Protein AF-0000000076350100 (afdb_homodimer)

InterPro domains:
  IPR010852 Putative stress-induced transcription regulator [PF07336] (22-147)
  IPR010852 Putative stress-induced transcription regulator [PTHR35525] (15-197)
  IPR021005 Zinc finger, CGNR [PF11706] (151-194)
  IPR023286 ABATE domain superfamily [G3DSA:1.10.3300.10] (14-195)
  IPR023286 ABATE domain superfamily [SSF160904] (16-193)

Foldseek 3Di:
DPPPAFAWDADPVGDIDTFHQPFQLLLLQQCFEPDPRNVNHQLQAPVSVLVSQVRHPDPPRDDEDEHRVLSVLSHLLNHLLLQQLLCLQVVHDRDVVSVVSLVVLLPDAAFAWDQDPVRDIDTDDHHYSSNPSNVSSVRSVCCCVHPQVNLWHAAQQPPGGRIHTQPDPVSPDRHSGCVPSVVVVVVVVVVVVVVVVD/DPPPAFAWDADPVGDIDTFHQPFQLLLLQQCFEPDPRNVNHQLQAPVSVLVSQVRHPDPPRDDEDEHRVLSVLSHLLNHLLLQQLLCLQVVHDRDVVSVVSLVVLLPDAAFAWDQDPVRDIDTDDHHYSSNPSNVSSVRSVCCCVHPQVNLWHAAQQPPGGRIHTQPDPVSPDRHSDCVPSVVVVVVVVVVVVVVVVD

Secondary structure (DSSP, 8-state):
--PPSSEEEE-TTS-EEEE--SSHHHHTGGG--SGGGGGG----SHHHHHHHHHHSS-SSPP-EE--HHHHHHHHHHHHHHHHHHHHHHTT-PPPHHHHHHHHHHHTS---EEEE-TTSSEEEES-EEHHHHHHHHHHHHHHHHHSTTGGGEEE-SSTT---EEE--SSS-----S-IIIIIHHHHHHHHHHHHHHH-/--PPSSEEEE-TTS-EEEE--SSHHHHTGGG--SGGGGGG----SHHHHHHHHHHSS-SSPP-EE--HHHHHHHHHHHHHHHHHHHHHHTT-PPPHHHHHHHHHHHTS---EEEE-TTSSEEEES-EEHHHHHHHHHHHHHHHHHSTTGGGEEE-SSTT---EEE--SSS-----S-IIIIIHHHHHHHHHHHHHHH-

Nearest PDB structures (foldseek):
  3h0n-assembly1_A-2  TM=6.965E-01  e=5.425E-07  Jannaschia sp. CCS1
  6roj-assembly1_A  TM=3.883E-01  e=1.074E+00  Saccharomyces cerevisiae S288C
  6psy-assembly1_A  TM=3.604E-01  e=2.667E+00  Saccharomyces cerevisiae W303
  6roh-assembly1_A  TM=3.359E-01  e=2.510E+00  Saccharomyces cerevisiae S288C
  3h0n-assembly1_A-2  TM=6.965E-01  e=6.345E-07  Jannaschia sp. CCS1

Solvent-accessible surface area (backbone atoms only — not comparable to full-atom values): 21547 Å² total; per-residue (Å²): 127,85,73,74,80,43,38,81,44,68,45,95,89,62,52,71,45,65,36,52,26,73,45,67,40,43,61,50,37,79,42,30,43,60,78,83,35,43,82,52,55,57,64,84,42,34,67,39,52,53,52,48,46,61,51,43,81,55,74,62,62,77,74,68,61,49,46,66,68,39,35,53,51,48,50,54,47,34,32,27,50,47,52,42,49,50,21,53,36,66,74,43,83,62,59,66,67,34,52,49,48,40,35,57,38,16,64,43,62,47,67,27,57,25,65,35,97,88,47,42,56,37,73,49,77,87,42,32,39,63,20,51,45,6,42,32,27,40,46,39,37,49,43,61,46,37,95,53,40,88,34,33,36,54,25,68,47,90,90,42,83,52,52,32,41,49,82,54,88,86,58,71,76,50,50,59,21,58,86,47,55,37,40,52,50,52,52,53,52,52,52,51,54,49,62,69,73,104,128,86,72,72,79,44,38,81,45,70,45,96,90,61,52,70,46,65,35,52,26,75,44,67,41,44,61,50,35,79,42,28,42,60,80,83,35,41,82,52,55,56,64,82,42,34,68,40,52,51,50,48,45,62,52,42,79,55,73,62,62,78,73,66,61,51,47,65,67,40,36,54,49,48,51,53,46,33,32,27,49,47,52,41,50,49,22,53,35,67,74,43,82,62,60,67,67,34,52,49,51,39,35,56,39,16,65,41,62,47,67,26,58,24,66,36,98,87,49,41,55,36,72,50,77,89,43,32,40,61,19,50,46,7,42,33,27,41,45,38,38,49,44,61,45,36,96,54,40,87,34,34,36,54,26,67,46,90,89,44,84,53,52,32,40,48,83,53,89,84,57,71,77,50,49,59,20,59,86,47,55,39,41,52,50,52,50,52,51,52,51,53,53,48,61,68,74,101

Structure (mmCIF, N/CA/C/O backbone):
data_AF-0000000076350100-model_v1
#
loop_
_entity.id
_entity.type
_entity.pdbx_description
1 polymer 'Zf-CGNR multi-domain protein'
#
loop_
_atom_site.group_PDB
_atom_site.id
_atom_site.type_symbol
_atom_site.label_atom_id
_atom_site.label_alt_id
_atom_site.label_comp_id
_atom_site.label_asym_id
_atom_site.label_entity_id
_atom_site.label_seq_id
_atom_site.pdbx_PDB_ins_code
_atom_site.Cartn_x
_atom_site.Cartn_y
_atom_site.Cartn_z
_atom_site.occupancy
_atom_site.B_iso_or_equiv
_atom_site.auth_seq_id
_atom_site.auth_comp_id
_atom_site.auth_asym_id
_atom_site.auth_atom_id
_atom_site.pdbx_PDB_model_num
ATOM 1 N N . MET A 1 1 ? 4.77 14.562 -17.719 1 40.03 1 MET A N 1
ATOM 2 C CA . MET A 1 1 ? 5.848 14.461 -16.734 1 40.03 1 MET A CA 1
ATOM 3 C C . MET A 1 1 ? 5.293 14.242 -15.336 1 40.03 1 MET A C 1
ATOM 5 O O . MET A 1 1 ? 4.465 15.023 -14.859 1 40.03 1 MET A O 1
ATOM 9 N N . GLU A 1 2 ? 5.406 13.086 -14.766 1 53.22 2 GLU A N 1
ATOM 10 C CA . GLU A 1 2 ? 4.844 12.812 -13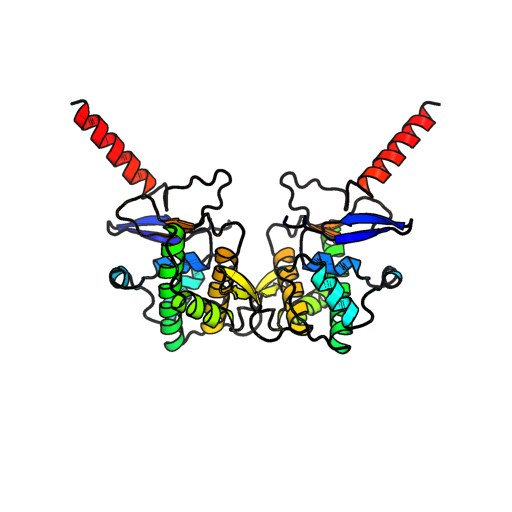.445 1 53.22 2 GLU A CA 1
ATOM 11 C C . GLU A 1 2 ? 5.332 13.836 -12.422 1 53.22 2 GLU A C 1
ATOM 13 O O . GLU A 1 2 ? 6.527 14.117 -12.344 1 53.22 2 GLU A O 1
ATOM 18 N N . GLN A 1 3 ? 4.477 14.75 -11.961 1 61.94 3 GLN A N 1
ATOM 19 C CA . GLN A 1 3 ? 4.828 15.742 -10.945 1 61.94 3 GLN A CA 1
ATOM 20 C C . GLN A 1 3 ? 5.531 15.094 -9.758 1 61.94 3 GLN A C 1
ATOM 22 O O . GLN A 1 3 ? 5.145 14.008 -9.32 1 61.94 3 GLN A O 1
ATOM 27 N N . PRO A 1 4 ? 6.695 15.664 -9.43 1 72.94 4 PRO A N 1
ATOM 28 C CA . PRO A 1 4 ? 7.363 15.156 -8.234 1 72.94 4 PRO A CA 1
ATOM 29 C C . PRO A 1 4 ? 6.426 15.062 -7.031 1 72.94 4 PRO A C 1
ATOM 31 O O . PRO A 1 4 ? 5.492 15.859 -6.906 1 72.94 4 PRO A O 1
ATOM 34 N N . PRO A 1 5 ? 6.602 14.062 -6.344 1 84.12 5 PRO A N 1
ATOM 35 C CA . PRO A 1 5 ? 5.727 13.914 -5.176 1 84.12 5 PRO A CA 1
ATOM 36 C C . PRO A 1 5 ? 5.867 15.062 -4.18 1 84.12 5 PRO A C 1
ATOM 38 O O . PRO A 1 5 ? 6.891 15.75 -4.172 1 84.12 5 PRO A O 1
ATOM 41 N N . GLY A 1 6 ? 4.742 15.289 -3.498 1 91.69 6 GLY A N 1
ATOM 42 C CA . GLY A 1 6 ? 4.727 16.297 -2.453 1 91.69 6 GLY A CA 1
ATOM 43 C C . GLY A 1 6 ? 3.699 17.391 -2.689 1 91.69 6 GLY A C 1
ATOM 44 O O . GLY A 1 6 ? 2.955 17.344 -3.672 1 91.69 6 GLY A O 1
ATOM 45 N N . LEU A 1 7 ? 3.664 18.344 -1.724 1 95.31 7 LEU A N 1
ATOM 46 C CA . LEU A 1 7 ? 2.732 19.469 -1.73 1 95.31 7 LEU A CA 1
ATOM 47 C C . LEU A 1 7 ? 3.479 20.797 -1.844 1 95.31 7 LEU A C 1
ATOM 49 O O . LEU A 1 7 ? 4.594 20.922 -1.339 1 95.31 7 LEU A O 1
ATOM 53 N N . VAL A 1 8 ? 2.865 21.703 -2.516 1 94.62 8 VAL A N 1
ATOM 54 C CA . VAL A 1 8 ? 3.379 23.062 -2.482 1 94.62 8 VAL A CA 1
ATOM 55 C C . VAL A 1 8 ? 2.764 23.828 -1.309 1 94.62 8 VAL A C 1
ATOM 57 O O . VAL A 1 8 ? 1.539 23.938 -1.207 1 94.62 8 VAL A O 1
ATOM 60 N N . LEU A 1 9 ? 3.588 24.312 -0.453 1 94.94 9 LEU A N 1
ATOM 61 C CA . LEU A 1 9 ? 3.135 25.047 0.719 1 94.94 9 LEU A CA 1
ATOM 62 C C . LEU A 1 9 ? 3.6 26.5 0.656 1 94.94 9 LEU A C 1
ATOM 64 O O . LEU A 1 9 ? 4.551 26.828 -0.059 1 94.94 9 LEU A O 1
ATOM 68 N N . ARG A 1 10 ? 2.938 27.312 1.379 1 91.38 10 ARG A N 1
ATOM 69 C CA . ARG A 1 10 ? 3.301 28.719 1.526 1 91.38 10 ARG A CA 1
ATOM 70 C C . ARG A 1 10 ? 3.668 29.047 2.971 1 91.38 10 ARG A C 1
ATOM 72 O O . ARG A 1 10 ? 2.889 28.781 3.889 1 91.38 10 ARG A O 1
ATOM 79 N N . SER A 1 11 ? 4.84 29.656 3.098 1 85.88 11 SER A N 1
ATOM 80 C CA . SER A 1 11 ? 5.293 30.016 4.438 1 85.88 11 SER A CA 1
ATOM 81 C C . SER A 1 11 ? 4.609 31.281 4.93 1 85.88 11 SER A C 1
ATOM 83 O O . SER A 1 11 ? 3.877 31.938 4.176 1 85.88 11 SER A O 1
ATOM 85 N N . PHE A 1 12 ? 4.848 31.547 6.238 1 80.06 12 PHE A N 1
ATOM 86 C CA . PHE A 1 12 ? 4.293 32.75 6.824 1 80.06 12 PHE A CA 1
ATOM 87 C C . PHE A 1 12 ? 4.836 34 6.117 1 80.06 12 PHE A C 1
ATOM 89 O O . PHE A 1 12 ? 4.129 35 5.973 1 80.06 12 PHE A O 1
ATOM 96 N N . SER A 1 13 ? 6.109 33.875 5.656 1 80.25 13 SER A N 1
ATOM 97 C CA . SER A 1 13 ? 6.738 35 4.961 1 80.25 13 SER A CA 1
ATOM 98 C C . SER A 1 13 ? 6.25 35.094 3.518 1 80.25 13 SER A C 1
ATOM 100 O O . SER A 1 13 ? 6.598 36.031 2.803 1 80.25 13 SER A O 1
ATOM 102 N N . GLY A 1 14 ? 5.477 34.094 3.117 1 85.5 14 GLY A N 1
ATOM 103 C CA . GLY A 1 14 ? 4.879 34.156 1.791 1 85.5 14 GLY A CA 1
ATOM 104 C C . GLY A 1 14 ? 5.633 33.344 0.759 1 85.5 14 GLY A C 1
ATOM 105 O O . GLY A 1 14 ? 5.191 33.219 -0.385 1 85.5 14 GLY A O 1
ATOM 106 N N . SER A 1 15 ? 6.723 32.812 1.149 1 89.19 15 SER A N 1
ATOM 107 C CA . SER A 1 15 ? 7.516 32 0.223 1 89.19 15 SER A CA 1
ATOM 108 C C . SER A 1 15 ? 6.879 30.641 -0.012 1 89.19 15 SER A C 1
ATOM 110 O O . SER A 1 15 ? 6.371 30.016 0.923 1 89.19 15 SER A O 1
ATOM 112 N N . THR A 1 16 ? 6.906 30.281 -1.297 1 94.12 16 THR A N 1
ATOM 113 C CA . THR A 1 16 ? 6.371 28.969 -1.646 1 94.12 16 THR A CA 1
ATOM 114 C C . THR A 1 16 ? 7.492 27.922 -1.74 1 94.12 16 THR A C 1
ATOM 116 O O . THR A 1 16 ? 8.586 28.234 -2.227 1 94.12 16 THR A O 1
ATOM 119 N N . PHE A 1 17 ? 7.199 26.766 -1.249 1 94.31 17 PHE A N 1
ATOM 120 C CA . PHE A 1 17 ? 8.18 25.688 -1.32 1 94.31 17 PHE A CA 1
ATOM 121 C C . PHE A 1 17 ? 7.492 24.328 -1.43 1 94.31 17 PHE A C 1
ATOM 123 O O . PHE A 1 17 ? 6.312 24.203 -1.102 1 94.31 17 PHE A O 1
ATOM 130 N N . ARG A 1 18 ? 8.258 23.375 -1.871 1 95.62 18 ARG A N 1
ATOM 131 C CA . ARG A 1 18 ? 7.738 22.016 -1.998 1 95.62 18 ARG A CA 1
ATOM 132 C C . ARG A 1 18 ? 8.055 21.188 -0.757 1 95.62 18 ARG A C 1
ATOM 134 O O . ARG A 1 18 ? 9.18 21.234 -0.247 1 95.62 18 ARG A O 1
ATOM 141 N N . PHE A 1 19 ? 7.109 20.562 -0.321 1 96.56 19 PHE A N 1
ATOM 142 C CA . PHE A 1 19 ? 7.207 19.703 0.849 1 96.56 19 PHE A CA 1
ATOM 143 C C . PHE A 1 19 ? 6.664 18.312 0.544 1 96.56 19 PHE A C 1
ATOM 145 O O . PHE A 1 19 ? 5.477 18.156 0.239 1 96.56 19 PHE A O 1
ATOM 152 N N . ASP A 1 20 ? 7.539 17.266 0.649 1 96.94 20 ASP A N 1
ATOM 153 C CA . ASP A 1 20 ? 7.078 15.883 0.542 1 96.94 20 ASP A CA 1
ATOM 154 C C . ASP A 1 20 ? 7.133 15.18 1.896 1 96.94 20 ASP A C 1
ATOM 156 O O . ASP A 1 20 ? 8.211 14.805 2.361 1 96.94 20 ASP A O 1
ATOM 160 N N . PRO A 1 21 ? 6.008 14.945 2.471 1 97.75 21 PRO A N 1
ATOM 161 C CA . PRO A 1 21 ? 6.012 14.273 3.773 1 97.75 21 PRO A CA 1
ATOM 162 C C . PRO A 1 21 ? 6.293 12.773 3.664 1 97.75 21 PRO A C 1
ATOM 164 O O . PRO A 1 21 ? 6.543 12.117 4.676 1 97.75 21 PRO A O 1
ATOM 167 N N . GLY A 1 22 ? 6.207 12.211 2.492 1 97.31 22 GLY A N 1
ATOM 168 C CA . GLY A 1 22 ? 6.625 10.836 2.271 1 97.31 22 GLY A CA 1
ATOM 169 C C . GLY A 1 22 ? 5.484 9.844 2.361 1 97.31 22 GLY A C 1
ATOM 170 O O . GLY A 1 22 ? 5.656 8.656 2.061 1 97.31 22 GLY A O 1
ATOM 171 N N . ALA A 1 23 ? 4.277 10.266 2.795 1 98.12 23 ALA A N 1
ATOM 172 C CA . ALA A 1 23 ? 3.113 9.391 2.926 1 98.12 23 ALA A CA 1
ATOM 173 C C . ALA A 1 23 ? 1.818 10.18 2.752 1 98.12 23 ALA A C 1
ATOM 175 O O . ALA A 1 23 ? 1.752 11.359 3.102 1 98.12 23 ALA A O 1
ATOM 176 N N . LEU A 1 24 ? 0.762 9.523 2.26 1 98.25 24 LEU A N 1
ATOM 177 C CA . LEU A 1 24 ? -0.527 10.156 2 1 98.25 24 LEU A CA 1
ATOM 178 C C . LEU A 1 24 ? -1.115 10.734 3.283 1 98.25 24 LEU A C 1
ATOM 180 O O . LEU A 1 24 ? -1.608 11.859 3.291 1 98.25 24 LEU A O 1
ATOM 184 N N . CYS A 1 25 ? -1.062 9.969 4.379 1 98.88 25 CYS A N 1
ATOM 185 C CA . CYS A 1 25 ? -1.658 10.406 5.637 1 98.88 25 CYS A CA 1
ATOM 186 C C . CYS A 1 25 ? -0.972 11.664 6.16 1 98.88 25 CYS A C 1
ATOM 188 O O . CYS A 1 25 ? -1.626 12.547 6.719 1 98.88 25 CYS A O 1
ATOM 190 N N . LEU A 1 26 ? 0.286 11.797 5.918 1 98.69 26 LEU A N 1
ATOM 191 C CA . LEU A 1 26 ? 1.039 12.953 6.391 1 98.69 26 LEU A CA 1
ATOM 192 C C . LEU A 1 26 ? 0.777 14.164 5.508 1 98.69 26 LEU A C 1
ATOM 194 O O . LEU A 1 26 ? 0.984 15.305 5.938 1 98.69 26 LEU A O 1
ATOM 198 N N . GLU A 1 27 ? 0.292 13.961 4.312 1 98.38 27 GLU A N 1
ATOM 199 C CA . GLU A 1 27 ? -0.046 15.07 3.422 1 98.38 27 GLU A CA 1
ATOM 200 C C . GLU A 1 27 ? -1.284 15.812 3.912 1 98.38 27 GLU A C 1
ATOM 202 O O . GLU A 1 27 ? -1.531 16.953 3.508 1 98.38 27 GLU A O 1
ATOM 207 N N . LEU A 1 28 ? -2.049 15.195 4.754 1 98.56 28 LEU A N 1
ATOM 208 C CA . LEU A 1 28 ? -3.256 15.82 5.277 1 98.56 28 L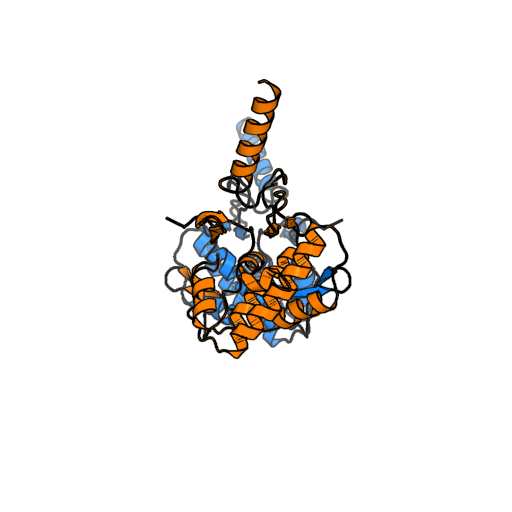EU A CA 1
ATOM 209 C C . LEU A 1 28 ? -2.916 16.797 6.398 1 98.56 28 LEU A C 1
ATOM 211 O O . LEU A 1 28 ? -3.662 17.75 6.645 1 98.56 28 LEU A O 1
ATOM 215 N N . LEU A 1 29 ? -1.798 16.656 6.992 1 98.38 29 LEU A N 1
ATOM 216 C CA . LEU A 1 29 ? -1.467 17.344 8.227 1 98.38 29 LEU A CA 1
ATOM 217 C C . LEU A 1 29 ? -1.302 18.844 7.984 1 98.38 29 LEU A C 1
ATOM 219 O O . LEU A 1 29 ? -1.754 19.672 8.781 1 98.38 29 LEU A O 1
ATOM 223 N N . PRO A 1 30 ? -0.749 19.234 6.852 1 97.06 30 PRO A N 1
ATOM 224 C CA . PRO A 1 30 ? -0.523 20.672 6.66 1 97.06 30 PRO A CA 1
ATOM 225 C C . PRO A 1 30 ? -1.816 21.438 6.414 1 97.06 30 PRO A C 1
ATOM 227 O O . PRO A 1 30 ? -1.783 22.656 6.195 1 97.06 30 PRO A O 1
ATOM 230 N N . THR A 1 31 ? -2.955 20.781 6.438 1 97.56 31 THR A N 1
ATOM 231 C CA . THR A 1 31 ? -4.211 21.469 6.16 1 97.56 31 THR A CA 1
ATOM 232 C C . THR A 1 31 ? -4.723 22.172 7.41 1 97.56 31 THR A C 1
ATOM 234 O O . THR A 1 31 ? -5.789 22.797 7.383 1 97.56 31 THR A O 1
ATOM 237 N N . GLY A 1 32 ? -4.055 22.125 8.508 1 96.31 32 GLY A N 1
ATOM 238 C CA . GLY A 1 32 ? -4.395 22.734 9.789 1 96.31 32 GLY A CA 1
ATOM 239 C C . GLY A 1 32 ? -3.828 21.984 10.977 1 96.31 32 GLY A C 1
ATOM 240 O O . GLY A 1 32 ? -2.662 21.578 10.969 1 96.31 32 GLY A O 1
ATOM 241 N N . GLY A 1 33 ? -4.668 21.891 12.07 1 93.69 33 GLY A N 1
ATOM 242 C CA . GLY A 1 33 ? -4.203 21.125 13.219 1 93.69 33 GLY A CA 1
ATOM 243 C C . GLY A 1 33 ? -4.855 21.547 14.523 1 93.69 33 GLY A C 1
ATOM 244 O O . GLY A 1 33 ? -5.633 22.5 14.555 1 93.69 33 GLY A O 1
ATOM 245 N N . PRO A 1 34 ? -4.539 20.781 15.531 1 92.25 34 PRO A N 1
ATOM 246 C CA . PRO A 1 34 ? -5.129 21.062 16.844 1 92.25 34 PRO A CA 1
ATOM 247 C C . PRO A 1 34 ? -4.457 22.234 17.547 1 92.25 34 PRO A C 1
ATOM 249 O O . PRO A 1 34 ? -3.338 22.625 17.188 1 92.25 34 PRO A O 1
ATOM 252 N N . GLY A 1 35 ? -5.258 22.766 18.5 1 93.56 35 GLY A N 1
ATOM 253 C CA . GLY A 1 35 ? -4.684 23.828 19.328 1 93.56 35 GLY A CA 1
ATOM 254 C C . GLY A 1 35 ? -4.246 25.031 18.531 1 93.56 35 GLY A C 1
ATOM 255 O O . GLY A 1 35 ? -5.035 25.594 17.766 1 93.56 35 GLY A O 1
ATOM 256 N N . GLU A 1 36 ? -2.908 25.359 18.672 1 91.19 36 GLU A N 1
ATOM 257 C CA . GLU A 1 36 ? -2.361 26.562 18.047 1 91.19 36 GLU A CA 1
ATOM 258 C C . GLU A 1 36 ? -2.324 26.422 16.531 1 91.19 36 GLU A C 1
ATOM 260 O O . GLU A 1 36 ? -2.316 27.422 15.805 1 91.19 36 GLU A O 1
ATOM 265 N N . TYR A 1 37 ? -2.416 25.297 16.062 1 91.75 37 TYR A N 1
ATOM 266 C CA . TYR A 1 37 ? -2.303 25.062 14.625 1 91.75 37 TYR A CA 1
ATOM 267 C C . TYR A 1 37 ? -3.641 25.281 13.93 1 91.75 37 TYR A C 1
ATOM 269 O O . TYR A 1 37 ? -3.719 25.266 12.695 1 91.75 37 TYR A O 1
ATOM 277 N N . ARG A 1 38 ? -4.672 25.547 14.672 1 93.62 38 ARG A N 1
ATOM 278 C CA . ARG A 1 38 ? -5.984 25.859 14.109 1 93.62 38 ARG A CA 1
ATOM 279 C C . ARG A 1 38 ? -5.922 27.094 13.234 1 93.62 38 ARG A C 1
ATOM 281 O O . ARG A 1 38 ? -6.723 27.25 12.312 1 93.62 38 ARG A O 1
ATOM 288 N N . ARG A 1 39 ? -4.973 27.938 13.555 1 91.38 39 ARG A N 1
ATOM 289 C CA . ARG A 1 39 ? -4.828 29.172 12.781 1 91.38 39 ARG A CA 1
ATOM 290 C C . ARG A 1 39 ? -4.52 28.875 11.32 1 91.38 39 ARG A C 1
ATOM 292 O O . ARG A 1 39 ? -4.734 29.719 10.453 1 91.38 39 ARG A O 1
ATOM 299 N N . TYR A 1 40 ? -4.086 27.688 10.992 1 92.25 40 TYR A N 1
ATOM 300 C CA . TYR A 1 40 ? -3.695 27.312 9.633 1 92.25 40 TYR A CA 1
ATOM 301 C C . TYR A 1 40 ? -4.812 26.531 8.938 1 92.25 40 TYR A C 1
ATOM 303 O O . TYR A 1 40 ? -4.617 26 7.848 1 92.25 40 TYR A O 1
ATOM 311 N N . GLU A 1 41 ? -6 26.5 9.516 1 96.81 41 GLU A N 1
ATOM 312 C CA . GLU A 1 41 ? -7.086 25.672 9 1 96.81 41 GLU A CA 1
ATOM 313 C C . GLU A 1 41 ? -7.453 26.062 7.574 1 96.81 41 GLU A C 1
ATOM 315 O O . GLU A 1 41 ? -7.719 27.234 7.297 1 96.81 41 GLU A O 1
ATOM 320 N N . VAL A 1 42 ? -7.465 25.062 6.703 1 96.75 42 VAL A N 1
ATOM 321 C CA . VAL A 1 42 ? -7.871 25.391 5.336 1 96.75 42 VAL A CA 1
ATOM 322 C C . VAL A 1 42 ? -9.055 24.516 4.934 1 96.75 42 VAL A C 1
ATOM 324 O O . VAL A 1 42 ? -9.664 24.719 3.881 1 96.75 42 VAL A O 1
ATOM 327 N N . LEU A 1 43 ? -9.422 23.516 5.754 1 98.25 43 LEU A N 1
ATOM 328 C CA . LEU A 1 43 ? -10.555 22.641 5.461 1 98.25 43 LEU A CA 1
ATOM 329 C C . LEU A 1 43 ? -11.844 23.203 6.039 1 98.25 43 LEU A C 1
ATOM 331 O O . LEU A 1 43 ? -12.328 22.734 7.07 1 98.25 43 LEU A O 1
ATOM 335 N N . HIS A 1 44 ? -12.461 24.094 5.316 1 98.25 44 HIS A N 1
ATOM 336 C CA . HIS A 1 44 ? -13.664 24.766 5.801 1 98.25 44 HIS A CA 1
ATOM 337 C C . HIS A 1 44 ? -14.914 24.203 5.141 1 98.25 44 HIS A C 1
ATOM 339 O O . HIS A 1 44 ? -15.992 24.219 5.738 1 98.25 44 HIS A O 1
ATOM 345 N N . ALA A 1 45 ? -14.742 23.75 3.871 1 98.44 45 ALA A N 1
ATOM 346 C CA . ALA A 1 45 ? -15.875 23.297 3.07 1 98.44 45 ALA A CA 1
ATOM 347 C C . ALA A 1 45 ? -15.484 22.094 2.215 1 98.44 45 ALA A C 1
ATOM 349 O O . ALA A 1 45 ? -14.305 21.797 2.039 1 98.44 45 ALA A O 1
ATOM 350 N N . PRO A 1 46 ? -16.516 21.422 1.687 1 98.5 46 PRO A N 1
ATOM 351 C CA . PRO A 1 46 ? -16.25 20.25 0.866 1 98.5 46 PRO A CA 1
ATOM 352 C C . PRO A 1 46 ? -15.266 20.516 -0.27 1 98.5 46 PRO A C 1
ATOM 354 O O . PRO A 1 46 ? -14.406 19.688 -0.565 1 98.5 46 PRO A O 1
ATOM 357 N N . GLY A 1 47 ? -15.352 21.656 -0.846 1 98.5 47 GLY A N 1
ATOM 358 C CA . GLY A 1 47 ? -14.453 22.016 -1.928 1 98.5 47 GLY A CA 1
ATOM 359 C C . GLY A 1 47 ? -12.992 22.047 -1.506 1 98.5 47 GLY A C 1
ATOM 360 O O . GLY A 1 47 ? -12.102 21.734 -2.305 1 98.5 47 GLY A O 1
ATOM 361 N N . ASP A 1 48 ? -12.719 22.391 -0.273 1 98.38 48 ASP A N 1
ATOM 362 C CA . ASP A 1 48 ? -11.352 22.453 0.24 1 98.38 48 ASP A CA 1
ATOM 363 C C . ASP A 1 48 ? -10.75 21.047 0.336 1 98.38 48 ASP A C 1
ATOM 365 O O . ASP A 1 48 ? -9.57 20.844 0.029 1 98.38 48 ASP A O 1
ATOM 369 N N . LEU A 1 49 ? -11.555 20.141 0.797 1 98.44 49 LEU A N 1
ATOM 370 C CA . LEU A 1 49 ? -11.086 18.766 0.903 1 98.44 49 LEU A CA 1
ATOM 371 C C . LEU A 1 49 ? -10.867 18.156 -0.479 1 98.44 49 LEU A C 1
ATOM 373 O O . LEU A 1 49 ? -9.898 17.422 -0.689 1 98.44 49 LEU A O 1
ATOM 377 N N . ALA A 1 50 ? -11.727 18.469 -1.406 1 98.25 50 ALA A N 1
ATOM 378 C CA . ALA A 1 50 ? -11.539 18.031 -2.787 1 98.25 50 ALA A CA 1
ATOM 379 C C . ALA A 1 50 ? -10.258 18.609 -3.383 1 98.25 50 ALA A C 1
ATOM 381 O O . ALA A 1 50 ? -9.508 17.906 -4.062 1 98.25 50 ALA A O 1
ATOM 382 N N . ASP A 1 51 ? -10.023 19.875 -3.15 1 97.56 51 ASP A N 1
ATOM 383 C CA . ASP A 1 51 ? -8.797 20.531 -3.607 1 97.56 51 ASP A CA 1
ATOM 384 C C . ASP A 1 51 ? -7.562 19.859 -3.018 1 97.56 51 ASP A C 1
ATOM 386 O O . ASP A 1 51 ? -6.559 19.688 -3.711 1 97.56 51 ASP A O 1
ATOM 390 N N . TRP A 1 52 ? -7.652 19.594 -1.794 1 97.88 52 TRP A N 1
ATOM 391 C CA . TRP A 1 52 ? -6.539 18.891 -1.172 1 97.88 52 TRP A CA 1
ATOM 392 C C . TRP A 1 52 ? -6.281 17.562 -1.868 1 97.88 52 TRP A C 1
ATOM 394 O O . TRP A 1 52 ? -5.133 17.219 -2.166 1 97.88 52 TRP A O 1
ATOM 404 N N . ALA A 1 53 ? -7.328 16.75 -2.096 1 97.75 53 ALA A N 1
ATOM 405 C CA . ALA A 1 53 ? -7.188 15.461 -2.752 1 97.75 53 ALA A CA 1
ATOM 406 C C . ALA A 1 53 ? -6.52 15.602 -4.113 1 97.75 53 ALA A C 1
ATOM 408 O O . ALA A 1 53 ? -5.703 14.766 -4.504 1 97.75 53 ALA A O 1
ATOM 409 N N . GLU A 1 54 ? -6.812 16.625 -4.781 1 96.62 54 GLU A N 1
ATOM 410 C CA . GLU A 1 54 ? -6.234 16.891 -6.094 1 96.62 54 GLU A CA 1
ATOM 411 C C . GLU A 1 54 ? -4.73 17.141 -5.996 1 96.62 54 GLU A C 1
ATOM 413 O O . GLU A 1 54 ? -3.984 16.812 -6.926 1 96.62 54 GLU A O 1
ATOM 418 N N . ARG A 1 55 ? -4.312 17.672 -4.91 1 95.94 55 ARG A N 1
ATOM 419 C CA . ARG A 1 55 ? -2.912 18.047 -4.742 1 95.94 55 ARG A CA 1
ATOM 420 C C . ARG A 1 55 ? -2.127 16.938 -4.062 1 95.94 55 ARG A C 1
ATOM 422 O O . ARG A 1 55 ? -0.896 16.953 -4.039 1 95.94 55 ARG A O 1
ATOM 429 N N . SER A 1 56 ? -2.867 16.031 -3.48 1 96.5 56 SER A N 1
ATOM 430 C CA . SER A 1 56 ? -2.227 14.93 -2.758 1 96.5 56 SER A CA 1
ATOM 431 C C . SER A 1 56 ? -1.574 13.945 -3.717 1 96.5 56 SER A C 1
ATOM 433 O O . SER A 1 56 ? -1.688 14.086 -4.938 1 96.5 56 SER A O 1
ATOM 435 N N . ARG A 1 57 ? -0.899 12.969 -3.184 1 95.94 57 ARG A N 1
ATOM 436 C CA . ARG A 1 57 ? -0.21 11.961 -3.984 1 95.94 57 ARG A CA 1
ATOM 437 C C . ARG A 1 57 ? -1.187 10.906 -4.496 1 95.94 57 ARG A C 1
ATOM 439 O O . ARG A 1 57 ? -0.786 9.961 -5.18 1 95.94 57 ARG A O 1
ATOM 446 N N . LEU A 1 58 ? -2.512 11.031 -4.176 1 95.06 58 LEU A N 1
ATOM 447 C CA . LEU A 1 58 ? -3.533 10.125 -4.684 1 95.06 58 LEU A CA 1
ATOM 448 C C . LEU A 1 58 ? -3.645 10.227 -6.203 1 95.06 58 LEU A C 1
ATOM 450 O O . LEU A 1 58 ? -3.93 11.305 -6.734 1 95.06 58 LEU A O 1
ATOM 454 N N . THR A 1 59 ? -3.4 9.141 -6.906 1 93.19 59 THR A N 1
ATOM 455 C CA . THR A 1 59 ? -3.453 9.125 -8.367 1 93.19 59 THR A CA 1
ATOM 456 C C . THR A 1 59 ? -4.219 7.91 -8.867 1 93.19 59 THR A C 1
ATOM 458 O O . THR A 1 59 ? -4.008 6.793 -8.391 1 93.19 59 THR A O 1
ATOM 461 N N . PRO A 1 60 ? -5.07 8.133 -9.906 1 95.75 60 PRO A N 1
ATOM 462 C CA . PRO A 1 60 ? -5.562 9.438 -10.352 1 95.75 60 PRO A CA 1
ATOM 463 C C . PRO A 1 60 ? -6.414 10.133 -9.289 1 95.75 60 PRO A C 1
ATOM 465 O O . PRO A 1 60 ? -6.828 9.508 -8.312 1 95.75 60 PRO A O 1
ATOM 468 N N . THR A 1 61 ? -6.617 11.469 -9.43 1 95.56 61 THR A N 1
ATOM 469 C CA . THR A 1 61 ? -7.5 12.18 -8.508 1 95.56 61 THR A CA 1
ATOM 470 C C . THR A 1 61 ? -8.922 11.625 -8.586 1 95.56 61 THR A C 1
ATOM 472 O O . THR A 1 61 ? -9.523 11.586 -9.664 1 95.56 61 THR A O 1
ATOM 475 N N . PRO A 1 62 ? -9.43 11.188 -7.453 1 96.62 62 PRO A N 1
ATOM 476 C CA . PRO A 1 62 ? -10.805 10.703 -7.492 1 96.62 62 PRO A CA 1
ATOM 477 C C . PRO A 1 62 ? -11.828 11.828 -7.625 1 96.62 62 PRO A C 1
ATOM 479 O O . PRO A 1 62 ? -11.594 12.938 -7.148 1 96.62 62 PRO A O 1
ATOM 482 N N . VAL A 1 63 ? -12.961 11.539 -8.281 1 95.69 63 VAL A N 1
ATOM 483 C CA . VAL A 1 63 ? -14.102 12.438 -8.297 1 95.69 63 VAL A CA 1
ATOM 484 C C . VAL A 1 63 ? -14.93 12.242 -7.027 1 95.69 63 VAL A C 1
ATOM 486 O O . VAL A 1 63 ? -15.57 11.195 -6.855 1 95.69 63 VAL A O 1
ATOM 489 N N . LEU A 1 64 ? -14.938 13.227 -6.191 1 97.75 64 LEU A N 1
ATOM 490 C CA . LEU A 1 64 ? -15.469 13.055 -4.848 1 97.75 64 LEU A CA 1
ATOM 491 C C . LEU A 1 64 ? -16.766 13.844 -4.668 1 97.75 64 LEU A C 1
ATOM 493 O O . LEU A 1 64 ? -16.875 14.977 -5.145 1 97.75 64 LEU A O 1
ATOM 497 N N . ARG A 1 65 ? -17.797 13.297 -4.117 1 98.06 65 ARG A N 1
ATOM 498 C CA . ARG A 1 65 ? -18.938 13.977 -3.535 1 98.06 65 ARG A CA 1
ATOM 499 C C . ARG A 1 65 ? -18.812 14.086 -2.02 1 98.06 65 ARG A C 1
ATOM 501 O O . ARG A 1 65 ? -19.078 13.117 -1.301 1 98.06 65 ARG A O 1
ATOM 508 N N . ILE A 1 66 ? -18.453 15.219 -1.496 1 98.62 66 ILE A N 1
ATOM 509 C CA . ILE A 1 66 ? -18.094 15.391 -0.093 1 98.62 66 ILE A CA 1
ATOM 510 C C . ILE A 1 66 ? -19.156 16.219 0.618 1 98.62 66 ILE A C 1
ATOM 512 O O . ILE A 1 66 ? -19.625 17.219 0.089 1 98.62 66 ILE A O 1
ATOM 516 N N . SER A 1 67 ? -19.625 15.828 1.733 1 98.44 67 SER A N 1
ATOM 517 C CA . SER A 1 67 ? -20.562 16.562 2.564 1 98.44 67 SER A CA 1
ATOM 518 C C . SER A 1 67 ? -19.828 17.406 3.617 1 98.44 67 SER A C 1
ATOM 520 O O . SER A 1 67 ? -18.641 17.188 3.875 1 98.44 67 SER A O 1
ATOM 522 N N . ASP A 1 68 ? -20.562 18.312 4.25 1 97.94 68 ASP A N 1
ATOM 523 C CA . ASP A 1 68 ? -20 19.125 5.324 1 97.94 68 ASP A CA 1
ATOM 524 C C . ASP A 1 68 ? -19.578 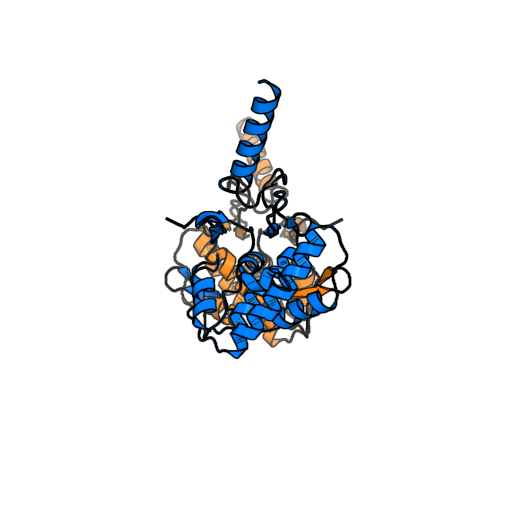18.25 6.504 1 97.94 68 ASP A C 1
ATOM 526 O O . ASP A 1 68 ? -18.547 18.516 7.133 1 97.94 68 ASP A O 1
ATOM 530 N N . GLY A 1 69 ? -20.375 17.281 6.762 1 98.44 69 GLY A N 1
ATOM 531 C CA . GLY A 1 69 ? -20.016 16.375 7.836 1 98.44 69 GLY A CA 1
ATOM 532 C C . GLY A 1 69 ? -18.703 15.664 7.613 1 98.44 69 GLY A C 1
ATOM 533 O O . GLY A 1 69 ? -17.938 15.438 8.555 1 98.44 69 GLY A O 1
ATOM 534 N N . GLU A 1 70 ? -18.438 15.367 6.406 1 98.62 70 GLU A N 1
ATOM 535 C CA . GLU A 1 70 ? -17.203 14.656 6.082 1 98.62 70 GLU A CA 1
ATOM 536 C C . GLU A 1 70 ? -16 15.594 6.168 1 98.62 70 GLU A C 1
ATOM 538 O O . GLU A 1 70 ? -14.875 15.141 6.367 1 98.62 70 GLU A O 1
ATOM 543 N N . VAL A 1 71 ? -16.219 16.891 6.02 1 98.75 71 VAL A N 1
ATOM 544 C CA . VAL A 1 71 ? -15.148 17.859 6.25 1 98.75 71 VAL A CA 1
ATOM 545 C C . VAL A 1 71 ? -14.773 17.875 7.73 1 98.75 71 VAL A C 1
ATOM 547 O O . VAL A 1 71 ? -13.594 17.891 8.078 1 98.75 71 VAL A O 1
ATOM 550 N N . ALA A 1 72 ? -15.75 17.828 8.555 1 98.44 72 ALA A N 1
ATOM 551 C CA . ALA A 1 72 ? -15.508 17.75 9.992 1 98.44 72 ALA A CA 1
ATOM 552 C C . ALA A 1 72 ? -14.773 16.469 10.359 1 98.44 72 ALA A C 1
ATOM 554 O O . ALA A 1 72 ? -13.867 16.484 11.195 1 98.44 72 ALA A O 1
ATOM 555 N N . ASP A 1 73 ? -15.195 15.375 9.719 1 98.75 73 ASP A N 1
ATOM 556 C CA . ASP A 1 73 ? -14.516 14.094 9.938 1 98.75 73 ASP A CA 1
ATOM 557 C C . ASP A 1 73 ? -13.055 14.172 9.516 1 98.75 73 ASP A C 1
ATOM 559 O O . ASP A 1 73 ? -12.18 13.594 10.172 1 98.75 73 ASP A O 1
ATOM 563 N N . ALA A 1 74 ? -12.805 14.867 8.461 1 98.88 74 ALA A N 1
ATOM 564 C CA . ALA A 1 74 ? -11.43 15.031 7.98 1 98.88 74 ALA A CA 1
ATOM 565 C C . ALA A 1 74 ? -10.586 15.789 9 1 98.88 74 ALA A C 1
ATOM 567 O O . ALA A 1 74 ? -9.438 15.414 9.258 1 98.88 74 ALA A O 1
ATOM 568 N N . ARG A 1 75 ? -11.156 16.812 9.555 1 98.75 75 ARG A N 1
ATOM 569 C CA . ARG A 1 75 ? -10.445 17.562 10.57 1 98.75 75 ARG A CA 1
ATOM 570 C C . ARG A 1 75 ? -10.148 16.703 11.797 1 98.75 75 ARG A C 1
ATOM 572 O O . ARG A 1 75 ? -9.047 16.75 12.352 1 98.75 75 ARG A O 1
ATOM 579 N N . ARG A 1 76 ? -11.094 15.922 12.172 1 98.56 76 ARG A N 1
ATOM 580 C CA . ARG A 1 76 ? -10.914 15.055 13.328 1 98.56 76 ARG A CA 1
ATOM 581 C C . ARG A 1 76 ? -9.805 14.039 13.078 1 98.56 76 ARG A C 1
ATOM 583 O O . ARG A 1 76 ? -8.953 13.812 13.938 1 98.56 76 ARG A O 1
ATOM 590 N N . LEU A 1 77 ? -9.852 13.453 11.922 1 98.88 77 LEU A N 1
ATOM 591 C CA . LEU A 1 77 ? -8.812 12.492 11.578 1 98.88 77 LEU A CA 1
ATOM 592 C C . LEU A 1 77 ? -7.445 13.164 11.516 1 98.88 77 LEU A C 1
ATOM 594 O O . LEU A 1 77 ? -6.469 12.648 12.062 1 98.88 77 LEU A O 1
ATOM 598 N N . ARG A 1 78 ? -7.398 14.305 10.852 1 98.81 78 ARG A N 1
ATOM 599 C CA . ARG A 1 78 ? -6.156 15.062 10.727 1 98.81 78 ARG A CA 1
ATOM 600 C C . ARG A 1 78 ? -5.574 15.383 12.102 1 98.81 78 ARG A C 1
ATOM 602 O O . ARG A 1 78 ? -4.375 15.211 12.328 1 98.81 78 ARG A O 1
ATOM 609 N N . ASP A 1 79 ? -6.402 15.828 13.023 1 98.62 79 ASP A N 1
ATOM 610 C CA . ASP A 1 79 ? -5.934 16.203 14.352 1 98.62 79 ASP A CA 1
ATOM 611 C C . ASP A 1 79 ? -5.379 14.984 15.094 1 98.62 79 ASP A C 1
ATOM 613 O O . ASP A 1 79 ? -4.336 15.07 15.75 1 98.62 79 ASP A O 1
ATOM 617 N N . ALA A 1 80 ? -6.066 13.875 15 1 98.81 80 ALA A N 1
ATOM 618 C CA . ALA A 1 80 ? -5.586 12.641 15.609 1 98.81 80 ALA A CA 1
ATOM 619 C C . ALA A 1 80 ? -4.25 12.211 15.008 1 98.81 80 ALA A C 1
ATOM 621 O O . ALA A 1 80 ? -3.312 11.867 15.734 1 98.81 80 ALA A O 1
ATOM 622 N N . LEU A 1 81 ? -4.168 12.234 13.703 1 98.81 81 LEU A N 1
ATOM 623 C CA . LEU A 1 81 ? -2.939 11.867 13.008 1 98.81 81 LEU A CA 1
ATOM 624 C C . LEU A 1 81 ? -1.786 12.773 13.414 1 98.81 81 LEU A C 1
ATOM 626 O O . LEU A 1 81 ? -0.66 12.312 13.602 1 98.81 81 LEU A O 1
ATOM 630 N N . PHE A 1 82 ? -2.123 14.055 13.508 1 98.38 82 PHE A N 1
ATOM 631 C CA . PHE A 1 82 ? -1.119 15.023 13.922 1 98.38 82 PHE A CA 1
ATOM 632 C C . PHE A 1 82 ? -0.545 14.664 15.289 1 98.38 82 PHE A C 1
ATOM 634 O O . PHE A 1 82 ? 0.675 14.609 15.461 1 98.38 82 PHE A O 1
ATOM 641 N N . ARG A 1 83 ? -1.373 14.352 16.219 1 98.38 83 ARG A N 1
ATOM 642 C CA . ARG A 1 83 ? -0.941 14.023 17.578 1 98.38 83 ARG A CA 1
ATOM 643 C C . ARG A 1 83 ? -0.179 12.703 17.609 1 98.38 83 ARG A C 1
ATOM 645 O O . ARG A 1 83 ? 0.874 12.602 18.234 1 98.38 83 ARG A O 1
ATOM 652 N N . VAL A 1 84 ? -0.65 11.711 16.891 1 98.56 84 VAL A N 1
ATOM 653 C CA . VAL A 1 84 ? -0.039 10.383 16.891 1 98.56 84 VAL A CA 1
ATOM 654 C C . VAL A 1 84 ? 1.36 10.461 16.281 1 98.56 84 VAL A C 1
ATOM 656 O O . VAL A 1 84 ? 2.324 9.953 16.859 1 98.56 84 VAL A O 1
ATOM 659 N N . THR A 1 85 ? 1.484 11.125 15.141 1 98.56 85 THR A N 1
ATOM 660 C CA . THR A 1 85 ? 2.752 11.117 14.422 1 98.56 85 THR A CA 1
ATOM 661 C C . THR A 1 85 ? 3.771 12.023 15.109 1 98.56 85 THR A C 1
ATOM 663 O O . THR A 1 85 ? 4.969 11.727 15.109 1 98.56 85 THR A O 1
ATOM 666 N N . THR A 1 86 ? 3.301 13.102 15.695 1 97.62 86 THR A N 1
ATOM 667 C CA . THR A 1 86 ? 4.195 13.953 16.469 1 97.62 86 THR A CA 1
ATOM 668 C C . THR A 1 86 ? 4.738 13.195 17.688 1 97.62 86 THR A C 1
ATOM 670 O O . THR A 1 86 ? 5.938 13.227 17.953 1 97.62 86 THR A O 1
ATOM 673 N N . ALA A 1 87 ? 3.852 12.531 18.391 1 97.75 87 ALA A N 1
ATOM 674 C CA . ALA A 1 87 ? 4.281 11.727 19.531 1 97.75 87 ALA A CA 1
ATOM 675 C C . ALA A 1 87 ? 5.312 10.688 19.125 1 97.75 87 ALA A C 1
ATOM 677 O O . ALA A 1 87 ? 6.328 10.508 19.797 1 97.75 87 ALA A O 1
ATOM 678 N N . ARG A 1 88 ? 5.082 10.023 18.016 1 97.5 88 ARG A N 1
ATOM 679 C CA . ARG A 1 88 ? 6.023 9.031 17.516 1 97.5 88 ARG A CA 1
ATOM 680 C C . ARG A 1 88 ? 7.363 9.672 17.156 1 97.5 88 ARG A C 1
ATOM 682 O O . ARG A 1 88 ? 8.422 9.125 17.469 1 97.5 88 ARG A O 1
ATOM 689 N N . ALA A 1 89 ? 7.277 10.773 16.5 1 97.12 89 ALA A N 1
ATOM 690 C CA . ALA A 1 89 ? 8.492 11.469 16.094 1 97.12 89 ALA A CA 1
ATOM 691 C C . ALA A 1 89 ? 9.344 11.852 17.297 1 97.12 89 ALA A C 1
ATOM 693 O O . ALA A 1 89 ? 10.57 11.875 17.219 1 97.12 89 ALA A O 1
ATOM 694 N N . LEU A 1 90 ? 8.711 12.102 18.375 1 95.81 90 LEU A N 1
ATOM 695 C CA . LEU A 1 90 ? 9.398 12.562 19.562 1 95.81 90 LEU A CA 1
ATOM 696 C C . LEU A 1 90 ? 9.625 11.422 20.547 1 95.81 90 LEU A C 1
ATOM 698 O O . LEU A 1 90 ? 10.055 11.641 21.688 1 95.81 90 LEU A O 1
ATOM 702 N N . ASP A 1 91 ? 9.227 10.188 20.172 1 95.81 91 ASP A N 1
ATOM 703 C CA . ASP A 1 91 ? 9.352 8.992 21 1 95.81 91 ASP A CA 1
ATOM 704 C C . ASP A 1 91 ? 8.578 9.148 22.312 1 95.81 91 ASP A C 1
ATOM 706 O O . ASP A 1 91 ? 9.102 8.867 23.391 1 95.81 91 ASP A O 1
ATOM 710 N N . GLU A 1 92 ? 7.477 9.742 22.203 1 96.69 92 GLU A N 1
ATOM 711 C CA . GLU A 1 92 ? 6.559 9.93 23.328 1 96.69 92 GLU A CA 1
ATOM 712 C C . GLU A 1 92 ? 5.375 8.969 23.234 1 96.69 92 GLU A C 1
ATOM 714 O O . GLU A 1 92 ? 5.074 8.445 22.156 1 96.69 92 GLU A O 1
ATOM 719 N N . PRO A 1 93 ? 4.699 8.773 24.359 1 96 93 PRO A N 1
ATOM 720 C CA . PRO A 1 93 ? 3.523 7.902 24.328 1 96 93 PRO A CA 1
ATOM 721 C C . PRO A 1 93 ? 2.391 8.477 23.484 1 96 93 PRO A C 1
ATOM 723 O O . PRO A 1 93 ? 2.152 9.688 23.5 1 96 93 PRO A O 1
ATOM 726 N N . VAL A 1 94 ? 1.759 7.613 22.812 1 96.69 94 VAL A N 1
ATOM 727 C CA . VAL A 1 94 ? 0.621 7.988 21.984 1 96.69 94 VAL A CA 1
ATOM 728 C C . VAL A 1 94 ? -0.675 7.824 22.781 1 96.69 94 VAL A C 1
ATOM 730 O O . VAL A 1 94 ? -0.854 6.836 23.484 1 96.69 94 VAL A O 1
ATOM 733 N N . ASP A 1 95 ? -1.521 8.797 22.703 1 96.75 95 ASP A N 1
ATOM 734 C CA . ASP A 1 95 ? -2.84 8.688 23.312 1 96.75 95 ASP A CA 1
ATOM 735 C C . ASP A 1 95 ? -3.674 7.602 22.641 1 96.75 95 ASP A C 1
ATOM 737 O O . ASP A 1 95 ? -3.922 7.664 21.438 1 96.75 95 ASP A O 1
ATOM 741 N N . PRO A 1 96 ? -4.191 6.656 23.391 1 97.5 96 PRO A N 1
ATOM 742 C CA . PRO A 1 96 ? -5.004 5.59 22.797 1 97.5 96 PRO A CA 1
ATOM 743 C C . PRO A 1 96 ? -6.238 6.121 22.078 1 97.5 96 PRO A C 1
ATOM 745 O O . PRO A 1 96 ? -6.699 5.508 21.109 1 97.5 96 PRO A O 1
ATOM 748 N N . ALA A 1 97 ? -6.719 7.23 22.484 1 98.19 97 ALA A N 1
ATOM 749 C CA . ALA A 1 97 ? -7.898 7.812 21.844 1 98.19 97 ALA A CA 1
ATOM 750 C C . ALA A 1 97 ? -7.59 8.234 20.406 1 98.19 97 ALA A C 1
ATOM 752 O O . ALA A 1 97 ? -8.453 8.164 19.531 1 98.19 97 ALA A O 1
ATOM 753 N N . ASP A 1 98 ? -6.375 8.68 20.219 1 98.5 98 ASP A N 1
ATOM 754 C CA . ASP A 1 98 ? -5.984 9.078 18.875 1 98.5 98 ASP A CA 1
ATOM 755 C C . ASP A 1 98 ? -5.832 7.867 17.953 1 98.5 98 ASP A C 1
ATOM 757 O O . ASP A 1 98 ? -6.219 7.914 16.781 1 98.5 98 ASP A O 1
ATOM 761 N N . ILE A 1 99 ? -5.309 6.809 18.5 1 98.69 99 ILE A N 1
ATOM 762 C CA . ILE A 1 99 ? -5.211 5.566 17.75 1 98.69 99 ILE A CA 1
ATOM 763 C C . ILE A 1 99 ? -6.609 5.055 17.422 1 98.69 99 ILE A C 1
ATOM 765 O O . ILE A 1 99 ? -6.863 4.598 16.297 1 98.69 99 ILE A O 1
ATOM 769 N N . ALA A 1 100 ? -7.484 5.152 18.375 1 98.69 100 ALA A N 1
ATOM 770 C CA . ALA A 1 100 ? -8.859 4.719 18.156 1 98.69 100 ALA A CA 1
ATOM 771 C C . ALA A 1 100 ? -9.516 5.504 17.016 1 98.69 100 ALA A C 1
ATOM 773 O O . ALA A 1 100 ? -10.266 4.941 16.219 1 98.69 100 ALA A O 1
ATOM 774 N N . ALA A 1 101 ? -9.273 6.77 16.953 1 98.75 101 ALA A N 1
ATOM 775 C CA . ALA A 1 101 ? -9.828 7.609 15.891 1 98.75 101 ALA A CA 1
ATOM 776 C C . ALA A 1 101 ? -9.312 7.172 14.523 1 98.75 101 ALA A C 1
ATOM 778 O O . ALA A 1 101 ? -10.078 7.094 13.562 1 98.75 101 ALA A O 1
ATOM 779 N N . VAL A 1 102 ? -8.031 6.887 14.445 1 98.88 102 VAL A N 1
ATOM 780 C CA . VAL A 1 102 ? -7.43 6.426 13.203 1 98.88 102 VAL A CA 1
ATOM 781 C C . VAL A 1 102 ? -8.047 5.094 12.789 1 98.88 102 VAL A C 1
ATOM 783 O O . VAL A 1 102 ? -8.461 4.918 11.641 1 98.88 102 VAL A O 1
ATOM 786 N N . ASN A 1 103 ? -8.141 4.184 13.758 1 98.88 103 ASN A N 1
ATOM 787 C CA . ASN A 1 103 ? -8.703 2.865 13.484 1 98.88 103 ASN A CA 1
ATOM 788 C C . ASN A 1 103 ? -10.164 2.955 13.055 1 98.88 103 ASN A C 1
ATOM 790 O O . ASN A 1 103 ? -10.609 2.207 12.188 1 98.88 103 ASN A O 1
ATOM 794 N N . THR A 1 104 ? -10.906 3.842 13.648 1 98.81 104 THR A N 1
ATOM 795 C CA . THR A 1 104 ? -12.312 4.027 13.305 1 98.81 104 THR A CA 1
ATOM 796 C C . THR A 1 104 ? -12.453 4.473 11.852 1 98.81 104 THR A C 1
ATOM 798 O O . THR A 1 104 ? -13.289 3.945 11.109 1 98.81 104 THR A O 1
ATOM 801 N N . ALA A 1 105 ? -11.688 5.418 11.445 1 98.88 105 ALA A N 1
ATOM 802 C CA . ALA A 1 105 ? -11.719 5.871 10.062 1 98.88 105 ALA A CA 1
ATOM 803 C C . ALA A 1 105 ? -11.281 4.758 9.109 1 98.88 105 ALA A C 1
ATOM 805 O O . ALA A 1 105 ? -11.891 4.566 8.055 1 98.88 105 ALA A O 1
ATOM 806 N N . ALA A 1 106 ? -10.234 3.984 9.508 1 98.81 106 ALA A N 1
ATOM 807 C CA . ALA A 1 106 ? -9.68 2.922 8.672 1 98.81 106 ALA A CA 1
ATOM 808 C C . ALA A 1 106 ? -10.68 1.787 8.484 1 98.81 106 ALA A C 1
ATOM 810 O O . ALA A 1 106 ? -10.555 0.986 7.555 1 98.81 106 ALA A O 1
ATOM 811 N N . ALA A 1 107 ? -11.656 1.746 9.352 1 98.44 107 ALA A N 1
ATOM 812 C CA . ALA A 1 107 ? -12.617 0.646 9.344 1 98.44 107 ALA A CA 1
ATOM 813 C C . ALA A 1 107 ? -13.641 0.819 8.227 1 98.44 107 ALA A C 1
ATOM 815 O O . ALA A 1 107 ? -14.32 -0.139 7.84 1 98.44 107 ALA A O 1
ATOM 816 N N . HIS A 1 108 ? -13.812 2.029 7.738 1 98 108 HIS A N 1
ATOM 817 C CA . HIS A 1 108 ? -14.727 2.262 6.621 1 98 108 HIS A CA 1
ATOM 818 C C . HIS A 1 108 ? -14.133 1.748 5.312 1 98 108 HIS A C 1
ATOM 820 O O . HIS A 1 108 ? -12.93 1.482 5.23 1 98 108 HIS A O 1
ATOM 826 N N . ALA A 1 109 ? -15 1.564 4.305 1 97.38 109 ALA A N 1
ATOM 827 C CA . ALA A 1 109 ? -14.539 1.155 2.98 1 97.38 109 ALA A CA 1
ATOM 828 C C . ALA A 1 109 ? -13.688 2.242 2.338 1 97.38 109 ALA A C 1
ATOM 830 O O . ALA A 1 109 ? -14.086 3.406 2.281 1 97.38 109 ALA A O 1
ATOM 831 N N . PRO A 1 110 ? -12.516 1.847 1.866 1 98.44 110 PRO A N 1
ATOM 832 C CA . PRO A 1 110 ? -11.68 2.822 1.163 1 98.44 110 PRO A CA 1
ATOM 833 C C . PRO A 1 110 ? -12.07 2.98 -0.306 1 98.44 110 PRO A C 1
ATOM 835 O O . PRO A 1 110 ? -12.977 2.297 -0.786 1 98.44 110 PRO A O 1
ATOM 838 N N . LEU A 1 111 ? -11.391 3.961 -0.989 1 98.56 111 LEU A N 1
ATOM 839 C CA . LEU A 1 111 ? -11.508 4.066 -2.439 1 98.56 111 LEU A CA 1
ATOM 840 C C . LEU A 1 111 ? -11.18 2.738 -3.109 1 98.56 111 LEU A C 1
ATOM 842 O O . LEU A 1 111 ? -10.281 2.021 -2.666 1 98.56 111 LEU A O 1
ATOM 846 N N . ILE A 1 112 ? -11.875 2.4 -4.16 1 98.62 112 ILE A N 1
ATOM 847 C CA . ILE A 1 112 ? -11.742 1.096 -4.797 1 98.62 112 ILE A CA 1
ATOM 848 C C . ILE A 1 112 ? -10.844 1.211 -6.023 1 98.62 112 ILE A C 1
ATOM 850 O O . ILE A 1 112 ? -11.242 1.758 -7.051 1 98.62 112 ILE A O 1
ATOM 854 N N . PRO A 1 113 ? -9.617 0.721 -5.938 1 98.56 113 PRO A N 1
ATOM 855 C CA . PRO A 1 113 ? -8.75 0.762 -7.117 1 98.56 113 PRO A CA 1
ATOM 856 C C . PRO A 1 113 ? -9.18 -0.219 -8.203 1 98.56 113 PRO A C 1
ATOM 858 O O . PRO A 1 113 ? -9.734 -1.28 -7.898 1 98.56 113 PRO A O 1
ATOM 861 N N . ALA A 1 114 ? -8.922 0.104 -9.406 1 98.75 114 ALA A N 1
ATOM 862 C CA . ALA A 1 114 ? -9.227 -0.75 -10.555 1 98.75 114 ALA A CA 1
ATOM 863 C C . ALA A 1 114 ? -8.227 -0.529 -11.688 1 98.75 114 ALA A C 1
ATOM 865 O O . ALA A 1 114 ? -7.574 0.518 -11.75 1 98.75 114 ALA A O 1
ATOM 866 N N . VAL A 1 115 ? -8.039 -1.558 -12.461 1 98.56 115 VAL A N 1
ATOM 867 C CA . VAL A 1 115 ? -7.336 -1.399 -13.727 1 98.56 115 VAL A CA 1
ATOM 868 C C . VAL A 1 115 ? -8.289 -0.837 -14.781 1 98.56 115 VAL A C 1
ATOM 870 O O . VAL A 1 115 ? -9.281 -1.472 -15.125 1 98.56 115 VAL A O 1
ATOM 873 N N . GLY A 1 116 ? -7.977 0.318 -15.281 1 96.94 116 GLY A N 1
ATOM 874 C CA . GLY A 1 116 ? -8.797 0.945 -16.297 1 96.94 116 GLY A CA 1
ATOM 875 C C . GLY A 1 116 ? -8.641 0.308 -17.672 1 96.94 116 GLY A C 1
ATOM 876 O O . GLY A 1 116 ? -7.766 -0.533 -17.875 1 96.94 116 GLY A O 1
ATOM 877 N N . PRO A 1 117 ? -9.477 0.709 -18.641 1 93.06 117 PRO A N 1
ATOM 878 C CA . PRO A 1 117 ? -9.43 0.134 -19.984 1 93.06 117 PRO A CA 1
ATOM 879 C C . PRO A 1 117 ? -8.086 0.336 -20.672 1 93.06 117 PRO A C 1
ATOM 881 O O . PRO A 1 117 ? -7.684 -0.477 -21.5 1 93.06 117 PRO A O 1
ATOM 884 N N . ASP A 1 118 ? -7.391 1.391 -20.344 1 93.12 118 ASP A N 1
ATOM 885 C CA . ASP A 1 118 ? -6.098 1.681 -20.953 1 93.12 118 ASP A CA 1
ATOM 886 C C . ASP A 1 118 ? -4.961 1.038 -20.172 1 93.12 118 ASP A C 1
ATOM 888 O O . ASP A 1 118 ? -3.785 1.246 -20.469 1 93.12 118 ASP A O 1
ATOM 892 N N . GLY A 1 119 ? -5.348 0.349 -19.094 1 95.12 119 GLY A N 1
ATOM 893 C CA . GLY A 1 119 ? -4.34 -0.322 -18.281 1 95.12 119 GLY A CA 1
ATOM 894 C C . GLY A 1 119 ? -3.826 0.532 -17.141 1 95.12 119 GLY A C 1
ATOM 895 O O . GLY A 1 119 ? -3.047 0.061 -16.312 1 95.12 119 GLY A O 1
ATOM 896 N N . ALA A 1 120 ? -4.316 1.736 -17.109 1 96.56 120 ALA A N 1
ATOM 897 C CA . ALA A 1 120 ? -3.896 2.646 -16.047 1 96.56 120 ALA A CA 1
ATOM 898 C C . ALA A 1 120 ? -4.789 2.502 -14.812 1 96.56 120 ALA A C 1
ATOM 900 O O . ALA A 1 120 ? -5.891 1.957 -14.898 1 96.56 120 ALA A O 1
ATOM 901 N N . ARG A 1 121 ? -4.305 2.941 -13.672 1 97.69 121 ARG A N 1
ATOM 902 C CA . ARG A 1 121 ? -5.098 2.916 -12.453 1 97.69 121 ARG A CA 1
ATOM 903 C C . ARG A 1 121 ? -6.344 3.785 -12.586 1 97.69 121 ARG A C 1
ATOM 905 O O . ARG A 1 121 ? -6.289 4.871 -13.164 1 97.69 121 ARG A O 1
ATOM 912 N N . SER A 1 122 ? -7.398 3.332 -12.031 1 97.56 122 SER A N 1
ATOM 913 C CA . SER A 1 122 ? -8.648 4.078 -11.93 1 97.56 122 SER A CA 1
ATOM 914 C C . SER A 1 122 ? -9.359 3.799 -10.602 1 97.56 122 SER A C 1
ATOM 916 O O . SER A 1 122 ? -8.891 2.984 -9.805 1 97.56 122 SER A O 1
ATOM 918 N N . TRP A 1 123 ? -10.32 4.551 -10.281 1 97.69 123 TRP A N 1
ATOM 919 C CA . TRP A 1 123 ? -11.18 4.301 -9.125 1 97.69 123 TRP A CA 1
ATOM 920 C C . TRP A 1 123 ? -12.531 3.758 -9.562 1 97.69 123 TRP A C 1
ATOM 922 O O . TRP A 1 123 ? -13.188 4.336 -10.438 1 97.69 123 TRP A O 1
ATOM 932 N N . ALA A 1 124 ? -12.922 2.678 -8.922 1 97.25 124 ALA A N 1
ATOM 933 C CA . ALA A 1 124 ? -14.227 2.094 -9.234 1 97.25 124 ALA A CA 1
ATOM 934 C C . ALA A 1 124 ? -15.305 2.621 -8.289 1 97.25 124 ALA A C 1
ATOM 936 O O . ALA A 1 124 ? -15.047 2.832 -7.102 1 97.25 124 ALA A O 1
ATOM 937 N N . GLY A 1 125 ? -16.531 2.781 -8.805 1 92.75 125 GLY A N 1
ATOM 938 C CA . GLY A 1 125 ? -17.688 3.137 -7.992 1 92.75 125 GLY A CA 1
ATOM 939 C C . GLY A 1 125 ? -17.656 4.574 -7.508 1 92.75 125 GLY A C 1
ATOM 940 O O . GLY A 1 125 ? -16.75 5.336 -7.859 1 92.75 125 GLY A O 1
ATOM 941 N N . PRO A 1 126 ? -18.703 4.934 -6.82 1 91.94 126 PRO A N 1
ATOM 942 C CA . PRO A 1 126 ? -18.766 6.281 -6.254 1 91.94 126 PRO A CA 1
ATOM 943 C C . PRO A 1 126 ? -17.719 6.516 -5.168 1 91.94 126 PRO A C 1
ATOM 945 O O . PRO A 1 126 ? -17.406 5.602 -4.398 1 91.94 126 PRO A O 1
ATOM 948 N N . ALA A 1 127 ? -17.203 7.656 -5.176 1 95.81 127 ALA A N 1
ATOM 949 C CA . ALA A 1 127 ? -16.234 8.07 -4.168 1 95.81 127 ALA A CA 1
ATOM 950 C C . ALA A 1 127 ? -16.75 9.242 -3.346 1 95.81 127 ALA A C 1
ATOM 952 O O . ALA A 1 127 ? -17.406 10.148 -3.883 1 95.81 127 ALA A O 1
ATOM 953 N N . ASP A 1 128 ? -16.609 9.172 -2.049 1 97.94 128 ASP A N 1
ATOM 954 C CA . ASP A 1 128 ? -17.016 10.234 -1.135 1 97.94 128 ASP A CA 1
ATOM 955 C C . ASP A 1 128 ? -15.945 10.484 -0.073 1 97.94 128 ASP A C 1
ATOM 957 O O . ASP A 1 128 ? -14.852 9.906 -0.132 1 97.94 128 ASP A O 1
ATOM 961 N N . GLY A 1 129 ? -16.266 11.438 0.796 1 98.38 129 GLY A N 1
ATOM 962 C CA . GLY A 1 129 ? -15.297 11.82 1.813 1 98.38 129 GLY A CA 1
ATOM 963 C C . GLY A 1 129 ? -14.961 10.688 2.766 1 98.38 129 GLY A C 1
ATOM 964 O O . GLY A 1 129 ? -13.812 10.57 3.211 1 98.38 129 GLY A O 1
ATOM 965 N N . THR A 1 130 ? -15.953 9.875 3.047 1 98.62 130 THR A N 1
ATOM 966 C CA . THR A 1 130 ? -15.742 8.766 3.973 1 98.62 130 THR A CA 1
ATOM 967 C C . THR A 1 130 ? -14.75 7.762 3.393 1 98.62 130 THR A C 1
ATOM 969 O O . THR A 1 130 ? -13.828 7.316 4.086 1 98.62 130 THR A O 1
ATOM 972 N N . ARG A 1 131 ? -14.891 7.41 2.139 1 98.69 131 ARG A N 1
ATOM 973 C CA . ARG A 1 131 ? -13.969 6.496 1.476 1 98.69 131 ARG A CA 1
ATOM 974 C C . ARG A 1 131 ? -12.578 7.105 1.365 1 98.69 131 ARG A C 1
ATOM 976 O O . ARG A 1 131 ? -11.57 6.41 1.524 1 98.69 131 ARG A O 1
ATOM 983 N N . LEU A 1 132 ? -12.539 8.391 1.07 1 98.75 132 LEU A N 1
ATOM 984 C CA . LEU A 1 132 ? -11.266 9.109 1.021 1 98.75 132 LEU A CA 1
ATOM 985 C C . LEU A 1 132 ? -10.547 9.039 2.365 1 98.75 132 LEU A C 1
ATOM 987 O O . LEU A 1 132 ? -9.367 8.688 2.428 1 98.75 132 LEU A O 1
ATOM 991 N N . LEU A 1 133 ? -11.273 9.336 3.42 1 98.88 133 LEU A N 1
ATOM 992 C CA . LEU A 1 133 ? -10.672 9.359 4.754 1 98.88 133 LEU A CA 1
ATOM 993 C C . LEU A 1 133 ? -10.266 7.961 5.191 1 98.88 133 LEU A C 1
ATOM 995 O O . LEU A 1 133 ? -9.258 7.797 5.891 1 98.88 133 LEU A O 1
ATOM 999 N N . ALA A 1 134 ? -11.039 6.977 4.812 1 98.88 134 ALA A N 1
ATOM 1000 C CA . ALA A 1 134 ? -10.648 5.594 5.074 1 98.88 134 ALA A CA 1
ATOM 1001 C C . ALA A 1 134 ? -9.336 5.254 4.375 1 98.88 134 ALA A C 1
ATOM 1003 O O . ALA A 1 134 ? -8.469 4.582 4.949 1 98.88 134 ALA A O 1
ATOM 1004 N N . THR A 1 135 ? -9.188 5.684 3.158 1 98.81 135 THR A N 1
ATOM 1005 C CA . THR A 1 135 ? -7.957 5.484 2.395 1 98.81 135 THR A CA 1
ATOM 1006 C C . TH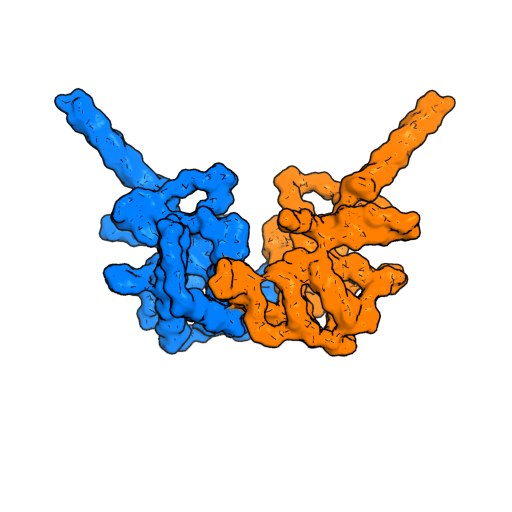R A 1 135 ? -6.773 6.145 3.098 1 98.81 135 THR A C 1
ATOM 1008 O O . THR A 1 135 ? -5.711 5.535 3.24 1 98.81 135 THR A O 1
ATOM 1011 N N . VAL A 1 136 ? -6.949 7.332 3.576 1 98.88 136 VAL A N 1
ATOM 1012 C CA . VAL A 1 136 ? -5.918 8.07 4.297 1 98.88 136 VAL A CA 1
ATOM 1013 C C . VAL A 1 136 ? -5.578 7.344 5.598 1 98.88 136 VAL A C 1
ATOM 1015 O O . VAL A 1 136 ? -4.402 7.18 5.938 1 98.88 136 VAL A O 1
ATOM 1018 N N . ALA A 1 137 ? -6.59 6.949 6.316 1 98.94 137 ALA A N 1
ATOM 1019 C CA . ALA A 1 137 ? -6.402 6.285 7.605 1 98.94 137 ALA A CA 1
ATOM 1020 C C . ALA A 1 137 ? -5.676 4.957 7.438 1 98.94 137 ALA A C 1
ATOM 1022 O O . ALA A 1 137 ? -4.832 4.594 8.258 1 98.94 137 ALA A O 1
ATOM 1023 N N . ARG A 1 138 ? -6.02 4.227 6.426 1 98.81 138 ARG A N 1
ATOM 1024 C CA . ARG A 1 138 ? -5.344 2.957 6.184 1 98.81 138 ARG A CA 1
ATOM 1025 C C . ARG A 1 138 ? -3.885 3.18 5.797 1 98.81 138 ARG A C 1
ATOM 1027 O O . ARG A 1 138 ? -3.012 2.393 6.172 1 98.81 138 ARG A O 1
ATOM 1034 N N . ASP A 1 139 ? -3.611 4.234 5.066 1 98.69 139 ASP A N 1
ATOM 1035 C CA . ASP A 1 139 ? -2.23 4.641 4.832 1 98.69 139 ASP A CA 1
ATOM 1036 C C . ASP A 1 139 ? -1.507 4.922 6.148 1 98.69 139 ASP A C 1
ATOM 1038 O O . ASP A 1 139 ? -0.337 4.562 6.305 1 98.69 139 ASP A O 1
ATOM 1042 N N . ALA A 1 140 ? -2.158 5.523 7.043 1 98.94 140 ALA A N 1
ATOM 1043 C CA . ALA A 1 140 ? -1.594 5.805 8.359 1 98.94 140 ALA A CA 1
ATOM 1044 C C . ALA A 1 140 ? -1.288 4.512 9.117 1 98.94 140 ALA A C 1
ATOM 1046 O O . ALA A 1 140 ? -0.231 4.383 9.734 1 98.94 140 ALA A O 1
ATOM 1047 N N . VAL A 1 141 ? -2.221 3.578 9.102 1 98.88 141 VAL A N 1
ATOM 1048 C CA . VAL A 1 141 ? -1.991 2.297 9.758 1 98.88 141 VAL A CA 1
ATOM 1049 C C . VAL A 1 141 ? -0.748 1.632 9.172 1 98.88 141 VAL A C 1
ATOM 1051 O O . VAL A 1 141 ? 0.099 1.125 9.914 1 98.88 141 VAL A O 1
ATOM 1054 N N . ASP A 1 142 ? -0.648 1.631 7.844 1 98.19 142 ASP A N 1
ATOM 1055 C CA . ASP A 1 142 ? 0.519 1.058 7.18 1 98.19 142 ASP A CA 1
ATOM 1056 C C . ASP A 1 142 ? 1.807 1.718 7.668 1 98.19 142 ASP A C 1
ATOM 1058 O O . ASP A 1 142 ? 2.795 1.034 7.945 1 98.19 142 ASP A O 1
ATOM 1062 N N . LEU A 1 143 ? 1.828 3.004 7.734 1 98.62 143 LEU A N 1
ATOM 1063 C CA . LEU A 1 143 ? 3.012 3.742 8.164 1 98.62 143 LEU A CA 1
ATOM 1064 C C . LEU A 1 143 ? 3.352 3.434 9.617 1 98.62 143 LEU A C 1
ATOM 1066 O O . LEU A 1 143 ? 4.496 3.104 9.938 1 98.62 143 LEU A O 1
ATOM 1070 N N . LEU A 1 144 ? 2.369 3.506 10.5 1 98.56 144 LEU A N 1
ATOM 1071 C CA . LEU A 1 144 ? 2.562 3.396 11.945 1 98.56 144 LEU A CA 1
ATOM 1072 C C . LEU A 1 144 ? 2.986 1.982 12.328 1 98.56 144 LEU A C 1
ATOM 1074 O O . LEU A 1 144 ? 3.602 1.777 13.375 1 98.56 144 LEU A O 1
ATOM 1078 N N . THR A 1 145 ? 2.645 1.029 11.477 1 98.12 145 THR A N 1
ATOM 1079 C CA . THR A 1 145 ? 2.928 -0.361 11.812 1 98.12 145 THR A CA 1
ATOM 1080 C C . THR A 1 145 ? 3.957 -0.953 10.852 1 98.12 145 THR A C 1
ATOM 1082 O O . THR A 1 145 ? 4.238 -2.152 10.898 1 98.12 145 THR A O 1
ATOM 1085 N N . GLY A 1 146 ? 4.492 -0.125 9.938 1 96.81 146 GLY A N 1
ATOM 1086 C CA . GLY A 1 146 ? 5.375 -0.613 8.891 1 96.81 146 GLY A CA 1
ATOM 1087 C C . GLY A 1 146 ? 6.844 -0.375 9.188 1 96.81 146 GLY A C 1
ATOM 1088 O O . GLY A 1 146 ? 7.195 0.054 10.289 1 96.81 146 GLY A O 1
ATOM 1089 N N . PRO A 1 147 ? 7.684 -0.658 8.211 1 94.62 147 PRO A N 1
ATOM 1090 C CA . PRO A 1 147 ? 9.133 -0.626 8.406 1 94.62 147 PRO A CA 1
ATOM 1091 C C . PRO A 1 147 ? 9.664 0.784 8.648 1 94.62 147 PRO A C 1
ATOM 1093 O O . PRO A 1 147 ? 10.766 0.949 9.18 1 94.62 147 PRO A O 1
ATOM 1096 N N . PHE A 1 148 ? 8.852 1.761 8.336 1 97.12 148 PHE A N 1
ATOM 1097 C CA . PHE A 1 148 ? 9.359 3.123 8.461 1 97.12 148 PHE A CA 1
ATOM 1098 C C . PHE A 1 148 ? 8.758 3.807 9.688 1 97.12 148 PHE A C 1
ATOM 1100 O O . PHE A 1 148 ? 8.93 5.012 9.875 1 97.12 148 PHE A O 1
ATOM 1107 N N . ALA A 1 149 ? 8.07 3.088 10.531 1 97.31 149 ALA A N 1
ATOM 1108 C CA . ALA A 1 149 ? 7.41 3.648 11.711 1 97.31 149 ALA A CA 1
ATOM 1109 C C . ALA A 1 149 ? 8.398 4.402 12.586 1 97.31 149 ALA A C 1
ATOM 1111 O O . ALA A 1 149 ? 8.055 5.418 13.203 1 97.31 149 ALA A O 1
ATOM 1112 N N . HIS A 1 150 ? 9.633 3.99 12.633 1 96.25 150 HIS A N 1
ATOM 1113 C CA . HIS A 1 150 ? 10.648 4.574 13.5 1 96.25 150 HIS A CA 1
ATOM 1114 C C . HIS A 1 150 ? 11.367 5.73 12.812 1 96.25 150 HIS A C 1
ATOM 1116 O O . HIS A 1 150 ? 12.289 6.316 13.375 1 96.25 150 HIS A O 1
ATOM 1122 N N . ARG A 1 151 ? 10.891 6.039 11.547 1 98.12 151 ARG A N 1
ATOM 1123 C CA . ARG A 1 151 ? 11.539 7.094 10.773 1 98.12 151 ARG A CA 1
ATOM 1124 C C . ARG A 1 151 ? 10.609 8.289 10.594 1 98.12 151 ARG A C 1
ATOM 1126 O O . ARG A 1 151 ? 10.797 9.102 9.688 1 98.12 151 ARG A O 1
ATOM 1133 N N . ILE A 1 152 ? 9.57 8.312 11.336 1 98.56 152 ILE A N 1
ATOM 1134 C CA . ILE A 1 152 ? 8.727 9.5 11.391 1 98.56 152 ILE A CA 1
ATOM 1135 C C . ILE A 1 152 ? 9.453 10.609 12.148 1 98.56 152 ILE A C 1
ATOM 1137 O O . ILE A 1 152 ? 9.984 10.383 13.242 1 98.56 152 ILE A O 1
ATOM 1141 N N . ARG A 1 153 ? 9.477 11.812 11.555 1 98 153 ARG A N 1
ATOM 1142 C CA . ARG A 1 153 ? 10.258 12.922 12.102 1 98 153 ARG A CA 1
ATOM 1143 C C . ARG A 1 153 ? 9.469 14.219 12.055 1 98 153 ARG A C 1
ATOM 1145 O O . ARG A 1 153 ? 8.531 14.359 11.258 1 98 153 ARG A O 1
ATOM 1152 N N . THR A 1 154 ? 9.891 15.109 12.938 1 97.5 154 THR A N 1
ATOM 1153 C CA . THR A 1 154 ? 9.531 16.516 12.805 1 97.5 154 THR A CA 1
ATOM 1154 C C . THR A 1 154 ? 10.719 17.328 12.289 1 97.5 154 THR A C 1
ATOM 1156 O O . THR A 1 154 ? 11.875 17 12.578 1 97.5 154 THR A O 1
ATOM 1159 N N . CYS A 1 155 ? 10.414 18.281 11.516 1 97.5 155 CYS A N 1
ATOM 1160 C CA . CYS A 1 155 ? 11.453 19.156 10.977 1 97.5 155 CYS A CA 1
ATOM 1161 C C . CYS A 1 155 ? 12.359 19.672 12.086 1 97.5 155 CYS A C 1
ATOM 1163 O O . CYS A 1 155 ? 11.883 20.047 13.156 1 97.5 155 CYS A O 1
ATOM 1165 N N . SER A 1 156 ? 13.641 19.781 11.867 1 96.06 156 SER A N 1
ATOM 1166 C CA . SER A 1 156 ? 14.625 20.188 12.867 1 96.06 156 SER A CA 1
ATOM 1167 C C . SER A 1 156 ? 14.617 21.703 13.062 1 96.06 156 SER A C 1
ATOM 1169 O O . SER A 1 156 ? 15.219 22.219 14.008 1 96.06 156 SER A O 1
ATOM 1171 N N . ALA A 1 157 ? 13.953 22.391 12.133 1 93.94 157 ALA A N 1
ATOM 1172 C CA . ALA A 1 157 ? 13.812 23.828 12.359 1 93.94 157 ALA A CA 1
ATOM 1173 C C . ALA A 1 157 ? 12.898 24.109 13.555 1 93.94 157 ALA A C 1
ATOM 1175 O O . ALA A 1 157 ? 11.781 23.594 13.625 1 93.94 157 ALA A O 1
ATOM 1176 N N . GLY A 1 158 ? 13.297 24.859 14.484 1 89.62 158 GLY A N 1
ATOM 1177 C CA . GLY A 1 158 ? 12.609 25.094 15.742 1 89.62 158 GLY A CA 1
ATOM 1178 C C . GLY A 1 158 ? 11.234 25.719 15.57 1 89.62 158 GLY A C 1
ATOM 1179 O O . GLY A 1 158 ? 10.383 25.594 16.453 1 89.62 158 GLY A O 1
ATOM 1180 N N . ASP A 1 159 ? 11.008 26.375 14.469 1 88.69 159 ASP A N 1
ATOM 1181 C CA . ASP A 1 159 ? 9.727 27.047 14.258 1 88.69 159 ASP A CA 1
ATOM 1182 C C . ASP A 1 159 ? 8.891 26.297 13.219 1 88.69 159 ASP A C 1
ATOM 1184 O O . ASP A 1 159 ? 8 26.891 12.594 1 88.69 159 ASP A O 1
ATOM 1188 N N . CYS A 1 160 ? 9.266 25.125 12.969 1 93.69 160 CYS A N 1
ATOM 1189 C CA . CYS A 1 160 ? 8.555 24.328 11.977 1 93.69 160 CYS A CA 1
ATOM 1190 C C . CYS A 1 160 ? 7.965 23.062 12.602 1 93.69 160 CYS A C 1
ATOM 1192 O O . CYS A 1 160 ? 8.656 22.344 13.32 1 93.69 160 CYS A O 1
ATOM 1194 N N . ALA A 1 161 ? 6.68 22.812 12.367 1 92.94 161 ALA A N 1
ATOM 1195 C CA . ALA A 1 161 ? 5.992 21.688 13 1 92.94 161 ALA A CA 1
ATOM 1196 C C . ALA A 1 161 ? 5.641 20.609 11.977 1 92.94 161 ALA A C 1
ATOM 1198 O O . ALA A 1 161 ? 4.824 19.719 12.242 1 92.94 161 ALA A O 1
ATOM 1199 N N . LEU A 1 162 ? 6.234 20.75 10.789 1 96.94 162 LEU A N 1
ATOM 1200 C CA . LEU A 1 162 ? 5.891 19.797 9.734 1 96.94 162 LEU A CA 1
ATOM 1201 C C . LEU A 1 162 ? 6.445 18.406 10.062 1 96.94 162 LEU A C 1
ATOM 1203 O O . LEU A 1 162 ? 7.586 18.281 10.516 1 96.94 162 LEU A O 1
ATOM 1207 N N . VAL A 1 163 ? 5.609 17.375 9.914 1 98.25 163 VAL A N 1
ATOM 1208 C CA . VAL A 1 163 ? 5.941 15.977 10.172 1 98.25 163 VAL A CA 1
ATOM 1209 C C . VAL A 1 163 ? 6.117 15.227 8.852 1 98.25 163 VAL A C 1
ATOM 1211 O O . VAL A 1 163 ? 5.348 15.43 7.914 1 98.25 163 VAL A O 1
ATOM 1214 N N . TYR A 1 164 ? 7.156 14.414 8.727 1 98.38 164 TYR A N 1
ATOM 1215 C CA . TYR A 1 164 ? 7.391 13.609 7.535 1 98.38 164 TYR A CA 1
ATOM 1216 C C . TYR A 1 164 ? 7.984 12.258 7.902 1 98.38 164 TYR A C 1
ATOM 1218 O O . TYR A 1 164 ? 8.367 12.031 9.055 1 98.38 164 TYR A O 1
ATOM 1226 N N . VAL A 1 165 ? 7.949 11.32 7.027 1 98.56 165 VAL A N 1
ATOM 1227 C CA . VAL A 1 165 ? 8.656 10.055 7.168 1 98.56 165 VAL A CA 1
ATOM 1228 C C . VAL A 1 165 ? 9.875 10.039 6.254 1 98.56 165 VAL A C 1
ATOM 1230 O O . VAL A 1 165 ? 9.773 10.336 5.062 1 98.56 165 VAL A O 1
ATOM 1233 N N . ASP A 1 166 ? 11 9.789 6.824 1 97.81 166 ASP A N 1
ATOM 1234 C CA . ASP A 1 166 ? 12.258 9.758 6.09 1 97.81 166 ASP A CA 1
ATOM 1235 C C . ASP A 1 166 ? 12.453 8.406 5.391 1 97.81 166 ASP A C 1
ATOM 1237 O O . ASP A 1 166 ? 12.945 7.457 6 1 97.81 166 ASP A O 1
ATOM 1241 N N . THR A 1 167 ? 12.195 8.359 4.078 1 94.12 167 THR A N 1
ATOM 1242 C CA . THR A 1 167 ? 12.312 7.105 3.334 1 94.12 167 THR A CA 1
ATOM 1243 C C . THR A 1 167 ? 13.656 7.039 2.607 1 94.12 167 THR A C 1
ATOM 1245 O O . THR A 1 167 ? 13.859 6.16 1.766 1 94.12 167 THR A O 1
ATOM 1248 N N . SER A 1 168 ? 14.508 7.969 2.883 1 92.94 168 SER A N 1
ATOM 1249 C CA . SER A 1 168 ? 15.82 7.941 2.248 1 92.94 168 SER A CA 1
ATOM 1250 C C . SER A 1 168 ? 16.656 6.781 2.77 1 92.94 168 SER A C 1
ATOM 1252 O O . SER A 1 168 ? 16.422 6.285 3.873 1 92.94 168 SER A O 1
ATOM 1254 N N . ARG A 1 169 ? 17.594 6.309 2.064 1 88.75 169 ARG A N 1
ATOM 1255 C CA . ARG A 1 169 ? 18.438 5.172 2.41 1 88.75 169 ARG A CA 1
ATOM 1256 C C . ARG A 1 169 ? 19.266 5.457 3.666 1 88.75 169 ARG A C 1
ATOM 1258 O O . ARG A 1 169 ? 19.219 4.68 4.625 1 88.75 169 ARG A O 1
ATOM 1265 N N . PRO A 1 170 ? 19.922 6.629 3.725 1 92.12 170 PRO A N 1
ATOM 1266 C CA . PRO A 1 170 ? 20.703 6.91 4.93 1 92.12 170 PRO A CA 1
ATOM 1267 C C . PRO A 1 170 ? 19.828 7.156 6.156 1 92.12 170 PRO A C 1
ATOM 1269 O O . PRO A 1 170 ? 20.266 6.957 7.289 1 92.12 170 PRO A O 1
ATOM 1272 N N . GLY A 1 171 ? 18.625 7.664 5.918 1 93.44 171 GLY A N 1
ATOM 1273 C CA . GLY A 1 171 ? 17.734 7.945 7.027 1 93.44 171 GLY A CA 1
ATOM 1274 C C . GLY A 1 171 ? 18.188 9.102 7.895 1 93.44 171 GLY A C 1
ATOM 1275 O O . GLY A 1 171 ? 18.156 9.023 9.125 1 93.44 171 GLY A O 1
ATOM 1276 N N . ARG A 1 172 ? 18.688 10.148 7.258 1 94 172 ARG A N 1
ATOM 1277 C CA . ARG A 1 172 ? 19.266 11.25 8.023 1 94 172 ARG A CA 1
ATOM 1278 C C . ARG A 1 172 ? 18.625 12.578 7.648 1 94 172 ARG A C 1
ATOM 1280 O O . ARG A 1 172 ? 19.234 13.641 7.844 1 94 172 ARG A O 1
ATOM 1287 N N . ARG A 1 173 ? 17.484 12.453 7.008 1 96 173 ARG A N 1
ATOM 1288 C CA . ARG A 1 173 ? 16.766 13.68 6.676 1 96 173 ARG A CA 1
ATOM 1289 C C . ARG A 1 173 ? 16.438 14.477 7.934 1 96 173 ARG A C 1
ATOM 1291 O O . ARG A 1 173 ? 15.914 13.922 8.906 1 96 173 ARG A O 1
ATOM 1298 N N . ARG A 1 174 ? 16.734 15.812 7.828 1 95.25 174 ARG A N 1
ATOM 1299 C CA . ARG A 1 174 ? 16.547 16.656 9.008 1 95.25 174 ARG A CA 1
ATOM 1300 C C . ARG A 1 174 ? 15.469 17.703 8.773 1 95.25 174 ARG A C 1
ATOM 1302 O O . ARG A 1 174 ? 14.797 18.125 9.711 1 95.25 174 ARG A O 1
ATOM 1309 N N . TRP A 1 175 ? 15.359 18.016 7.5 1 96.31 175 TRP A N 1
ATOM 1310 C CA . TRP A 1 175 ? 14.523 19.172 7.168 1 96.31 175 TRP A CA 1
ATOM 1311 C C . TRP A 1 175 ? 13.273 18.719 6.414 1 96.31 175 TRP A C 1
ATOM 1313 O O . TRP A 1 175 ? 13.328 17.797 5.598 1 96.31 175 TRP A O 1
ATOM 1323 N N . CYS A 1 176 ? 12.195 19.469 6.637 1 96.19 176 CYS A N 1
ATOM 1324 C CA . CYS A 1 176 ? 10.984 19.234 5.855 1 96.19 176 CYS A CA 1
ATOM 1325 C C . CYS A 1 176 ? 11.227 19.562 4.383 1 96.19 176 CYS A C 1
ATOM 1327 O O . CYS A 1 176 ? 10.703 18.875 3.502 1 96.19 176 CYS A O 1
ATOM 1329 N N . SER A 1 177 ? 11.977 20.594 4.191 1 95.31 177 SER A N 1
ATOM 1330 C CA . SER A 1 177 ? 12.391 21.031 2.863 1 95.31 177 SER A CA 1
ATOM 1331 C C . SER A 1 177 ? 13.781 21.656 2.895 1 95.31 177 SER A C 1
ATOM 1333 O O . SER A 1 177 ? 14.031 22.609 3.635 1 95.31 177 SER A O 1
ATOM 1335 N N . MET A 1 178 ? 14.609 21.141 2.088 1 92.75 178 MET A N 1
ATOM 1336 C CA . MET A 1 178 ? 15.961 21.688 2.008 1 92.75 178 MET A CA 1
ATOM 1337 C C . MET A 1 178 ? 15.938 23.094 1.399 1 92.75 178 MET A C 1
ATOM 1339 O O . MET A 1 178 ? 16.75 23.938 1.766 1 92.75 178 MET A O 1
ATOM 1343 N N . GLU A 1 179 ? 14.984 23.297 0.525 1 91.31 179 GLU A N 1
ATOM 1344 C CA . GLU A 1 179 ? 14.898 24.594 -0.156 1 91.31 179 GLU A CA 1
ATOM 1345 C C . GLU A 1 179 ? 14.352 25.672 0.772 1 91.31 179 GLU A C 1
ATOM 1347 O O . GLU A 1 179 ? 14.523 26.859 0.518 1 91.31 179 GLU A O 1
ATOM 1352 N N . HIS A 1 180 ? 13.688 25.25 1.827 1 94 180 HIS A N 1
ATOM 1353 C CA . HIS A 1 180 ? 13.094 26.219 2.736 1 94 180 HIS A CA 1
ATOM 1354 C C . HIS A 1 180 ? 13.766 26.172 4.105 1 94 180 HIS A C 1
ATOM 1356 O O . HIS A 1 180 ? 14.75 26.875 4.344 1 94 180 HIS A O 1
ATOM 1362 N N . CYS A 1 181 ? 13.43 25.219 4.945 1 95 181 CYS A N 1
ATOM 1363 C CA . CYS A 1 181 ? 13.969 25.188 6.301 1 95 181 CYS A CA 1
ATOM 1364 C C . CYS A 1 181 ? 15.469 24.906 6.281 1 95 181 CYS A C 1
ATOM 1366 O O . CYS A 1 181 ? 16.219 25.484 7.066 1 95 181 CYS A O 1
ATOM 1368 N N . GLY A 1 182 ? 15.906 23.938 5.445 1 94.38 182 GLY A N 1
ATOM 1369 C CA . GLY A 1 182 ? 17.328 23.672 5.316 1 94.38 182 GLY A CA 1
ATOM 1370 C C . GLY A 1 182 ? 18.125 24.906 4.902 1 94.38 182 GLY A C 1
ATOM 1371 O O . GLY A 1 182 ? 19.141 25.234 5.523 1 94.38 182 GLY A O 1
ATOM 1372 N N . ASN A 1 183 ? 17.641 25.531 3.918 1 93.31 183 ASN A N 1
ATOM 1373 C CA . ASN A 1 183 ? 18.297 26.75 3.418 1 93.31 183 ASN A CA 1
ATOM 1374 C C . ASN A 1 183 ? 18.312 27.844 4.473 1 93.31 183 ASN A C 1
ATOM 1376 O O . ASN A 1 183 ? 19.328 28.516 4.656 1 93.31 183 ASN A O 1
ATOM 1380 N N . ARG A 1 184 ? 17.234 28.062 5.121 1 91.88 184 ARG A N 1
ATOM 1381 C CA . ARG A 1 184 ? 17.156 29.062 6.191 1 91.88 184 ARG A CA 1
ATOM 1382 C C . ARG A 1 184 ? 18.203 28.781 7.27 1 91.88 184 ARG A C 1
ATOM 1384 O O . ARG A 1 184 ? 18.859 29.703 7.766 1 91.88 184 ARG A O 1
ATOM 1391 N N . HIS A 1 185 ? 18.344 27.578 7.668 1 93.06 185 HIS A N 1
ATOM 1392 C CA . HIS A 1 185 ? 19.344 27.188 8.656 1 93.06 185 HIS A CA 1
ATOM 1393 C C . HIS A 1 185 ? 20.75 27.516 8.164 1 93.06 185 HIS A C 1
ATOM 1395 O O . HIS A 1 185 ? 21.578 28.047 8.914 1 93.06 185 HIS A O 1
ATOM 1401 N N . LYS A 1 186 ? 20.969 27.125 6.891 1 93.62 186 LYS A N 1
ATOM 1402 C CA . LYS A 1 186 ? 22.266 27.391 6.305 1 93.62 186 LYS A CA 1
ATOM 1403 C C . LYS A 1 186 ? 22.594 28.891 6.336 1 93.62 186 LYS A C 1
ATOM 1405 O O . LYS A 1 186 ? 23.703 29.281 6.707 1 93.62 186 LYS A O 1
ATOM 1410 N N . VAL A 1 187 ? 21.656 29.703 6.027 1 92.62 187 VAL A N 1
ATOM 1411 C CA . VAL A 1 187 ? 21.812 31.156 5.992 1 92.62 187 VAL A CA 1
ATOM 1412 C C . VAL A 1 187 ? 22.078 31.672 7.402 1 92.62 187 VAL A C 1
ATOM 1414 O O . VAL A 1 187 ? 22.969 32.5 7.609 1 92.62 187 VAL A O 1
ATOM 1417 N N . ARG A 1 188 ? 21.328 31.25 8.281 1 91.62 188 ARG A N 1
ATOM 1418 C CA . ARG A 1 188 ? 21.5 31.672 9.664 1 91.62 188 ARG A CA 1
ATOM 1419 C C . ARG A 1 188 ? 22.891 31.281 10.188 1 91.62 188 ARG A C 1
ATOM 1421 O O . ARG A 1 188 ? 23.547 32.094 10.867 1 91.62 188 ARG A O 1
ATOM 1428 N N . THR A 1 189 ? 23.297 30.062 9.859 1 91.19 189 THR A N 1
ATOM 1429 C CA . THR A 1 189 ? 24.609 29.578 10.289 1 91.19 189 THR A CA 1
ATOM 1430 C C . THR A 1 189 ? 25.734 30.406 9.664 1 91.19 189 THR A C 1
ATOM 1432 O O . THR A 1 189 ? 26.703 30.766 10.336 1 91.19 189 THR A O 1
ATOM 1435 N N . LEU A 1 190 ? 25.594 30.719 8.438 1 92.19 190 LEU A N 1
ATOM 1436 C CA . LEU A 1 190 ? 26.562 31.547 7.73 1 92.19 190 LEU A CA 1
ATOM 1437 C C . LEU A 1 190 ? 26.641 32.938 8.336 1 92.19 190 LEU A C 1
ATOM 1439 O O . LEU A 1 190 ? 27.734 33.5 8.516 1 92.19 190 LEU A O 1
ATOM 1443 N N . ARG A 1 191 ? 25.578 33.5 8.641 1 92.44 191 ARG A N 1
ATOM 1444 C CA . ARG A 1 191 ? 25.516 34.844 9.242 1 92.44 191 ARG A CA 1
ATOM 1445 C C . ARG A 1 191 ? 26.156 34.844 10.625 1 92.44 191 ARG A C 1
ATOM 1447 O O . ARG A 1 191 ? 26.891 35.781 10.969 1 92.44 191 ARG A O 1
ATOM 1454 N N . ALA A 1 192 ? 25.922 33.844 11.289 1 90.5 192 ALA A N 1
ATOM 1455 C CA . ALA A 1 192 ? 26.5 33.719 12.625 1 90.5 192 ALA A CA 1
ATOM 1456 C C . ALA A 1 192 ? 28.016 33.625 12.555 1 90.5 192 ALA A C 1
ATOM 1458 O O . ALA A 1 192 ? 28.719 34.219 13.375 1 90.5 192 ALA A O 1
ATOM 1459 N N . ARG A 1 193 ? 28.516 32.875 11.617 1 86.94 193 ARG A N 1
ATOM 1460 C CA . ARG A 1 193 ? 29.953 32.719 11.445 1 86.94 193 ARG A CA 1
ATOM 1461 C C . ARG A 1 193 ? 30.609 34.031 11.062 1 86.94 193 ARG A C 1
ATOM 1463 O O . ARG A 1 193 ? 31.703 34.344 11.555 1 86.94 193 ARG A O 1
ATOM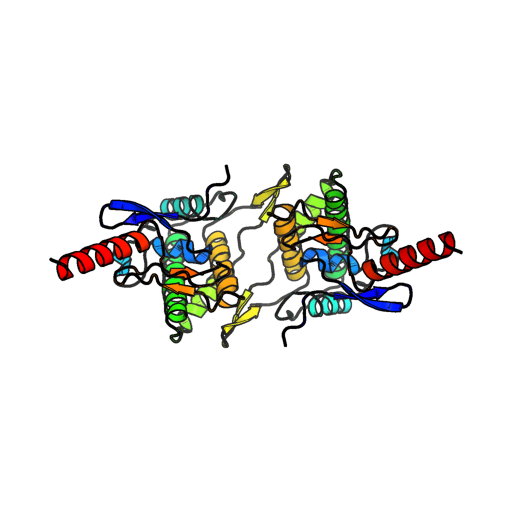 1470 N N . ARG A 1 194 ? 29.922 34.844 10.398 1 90.12 194 ARG A N 1
ATOM 1471 C CA . ARG A 1 194 ? 30.438 36.125 9.938 1 90.12 194 ARG A CA 1
ATOM 1472 C C . ARG A 1 194 ? 30.453 37.156 11.07 1 90.12 194 ARG A C 1
ATOM 1474 O O . ARG A 1 194 ? 31.359 37.969 11.164 1 90.12 194 ARG A O 1
ATOM 1481 N N . SER A 1 195 ? 29.578 37.062 11.727 1 88.56 195 SER A N 1
ATOM 1482 C CA . SER A 1 195 ? 29.5 37.969 12.859 1 88.56 195 SER A CA 1
ATOM 1483 C C . SER A 1 195 ? 30.578 37.656 13.898 1 88.56 195 SER A C 1
ATOM 1485 O O . SER A 1 195 ? 31.031 38.531 14.617 1 88.56 195 SER A O 1
ATOM 1487 N N . GLU A 1 196 ? 30.891 36.438 13.938 1 85.44 196 GLU A N 1
ATOM 1488 C CA . GLU A 1 196 ? 31.953 36.062 14.875 1 85.44 196 GLU A CA 1
ATOM 1489 C C . GLU A 1 196 ? 33.312 36.438 14.344 1 85.44 196 GLU A C 1
ATOM 1491 O O . GLU A 1 196 ? 34.25 36.688 15.125 1 85.44 196 GLU A O 1
ATOM 1496 N N . GLU A 1 197 ? 33.469 36.375 13.109 1 83 197 GLU A N 1
ATOM 1497 C CA . GLU A 1 197 ? 34.75 36.719 12.5 1 83 197 GLU A CA 1
ATOM 1498 C C . GLU A 1 197 ? 34.938 38.219 12.391 1 83 197 GLU A C 1
ATOM 1500 O O . GLU A 1 197 ? 36.062 38.719 12.266 1 83 197 GLU A O 1
ATOM 1505 N N . GLY A 1 198 ? 33.969 39 12.312 1 68.56 198 GLY A N 1
ATOM 1506 C CA . GLY A 1 198 ? 34.094 40.469 12.297 1 68.56 198 GLY A CA 1
ATOM 1507 C C . GLY A 1 198 ? 33.969 41.094 13.672 1 68.56 198 GLY A C 1
ATOM 1508 O O . GLY A 1 198 ? 34.688 42.031 14 1 68.56 198 GLY A O 1
ATOM 1509 N N . MET B 1 1 ? 12.531 -13.68 14.695 1 40.12 1 MET B N 1
ATOM 1510 C CA . MET B 1 1 ? 13.219 -13.406 13.43 1 40.12 1 MET B CA 1
ATOM 1511 C C . MET B 1 1 ? 12.227 -13.352 12.273 1 40.12 1 MET B C 1
ATOM 1513 O O . MET B 1 1 ? 11.469 -14.289 12.055 1 40.12 1 MET B O 1
ATOM 1517 N N . GLU B 1 2 ? 11.945 -12.219 11.727 1 52.91 2 GLU B N 1
ATOM 1518 C CA . GLU B 1 2 ? 10.969 -12.102 10.641 1 52.91 2 GLU B CA 1
ATOM 1519 C C . GLU B 1 2 ? 11.312 -13.039 9.492 1 52.91 2 GLU B C 1
ATOM 1521 O O . GLU B 1 2 ? 12.461 -13.086 9.039 1 52.91 2 GLU B O 1
ATOM 1526 N N . GLN B 1 3 ? 10.555 -14.125 9.281 1 61.66 3 GLN B N 1
ATOM 1527 C CA . GLN B 1 3 ? 10.773 -15.062 8.18 1 61.66 3 GLN B CA 1
ATOM 1528 C C . GLN B 1 3 ? 10.938 -14.32 6.855 1 61.66 3 GLN B C 1
ATOM 1530 O O . GLN B 1 3 ? 10.219 -13.359 6.586 1 61.66 3 GLN B O 1
ATOM 1535 N N . PRO B 1 4 ? 12.031 -14.664 6.172 1 72.75 4 PRO B N 1
ATOM 1536 C CA . PRO B 1 4 ? 12.188 -14.07 4.844 1 72.75 4 PRO B CA 1
ATOM 1537 C C . PRO B 1 4 ? 10.93 -14.195 3.986 1 72.75 4 PRO B C 1
ATOM 1539 O O . PRO B 1 4 ? 10.18 -15.164 4.125 1 72.75 4 PRO B O 1
ATOM 1542 N N . PRO B 1 5 ? 10.688 -13.203 3.307 1 84.12 5 PRO B N 1
ATOM 1543 C CA . PRO B 1 5 ? 9.484 -13.258 2.465 1 84.12 5 PRO B CA 1
ATOM 1544 C C . PRO B 1 5 ? 9.539 -14.391 1.438 1 84.12 5 PRO B C 1
ATOM 1546 O O . PRO B 1 5 ? 10.625 -14.867 1.1 1 84.12 5 PRO B O 1
ATOM 1549 N N . GLY B 1 6 ? 8.328 -14.852 1.116 1 91.81 6 GLY B N 1
ATOM 1550 C CA . GLY B 1 6 ? 8.203 -15.875 0.092 1 91.81 6 GLY B CA 1
ATOM 1551 C C . GLY B 1 6 ? 7.512 -17.141 0.589 1 91.81 6 GLY B C 1
ATOM 1552 O O . GLY B 1 6 ? 7.082 -17.203 1.743 1 91.81 6 GLY B O 1
ATOM 1553 N N . LEU B 1 7 ? 7.379 -18.109 -0.359 1 95.38 7 LEU B N 1
ATOM 1554 C CA . LEU B 1 7 ? 6.719 -19.391 -0.109 1 95.38 7 LEU B CA 1
ATOM 1555 C C . LEU B 1 7 ? 7.699 -20.547 -0.257 1 95.38 7 LEU B C 1
ATOM 1557 O O . LEU B 1 7 ? 8.617 -20.484 -1.077 1 95.38 7 LEU B O 1
ATOM 1561 N N . VAL B 1 8 ? 7.5 -21.531 0.548 1 94.69 8 VAL B N 1
ATOM 1562 C CA . VAL B 1 8 ? 8.227 -22.766 0.329 1 94.69 8 VAL B CA 1
ATOM 1563 C C . VAL B 1 8 ? 7.449 -23.656 -0.636 1 94.69 8 VAL B C 1
ATOM 1565 O O . VAL B 1 8 ? 6.293 -24 -0.378 1 94.69 8 VAL B O 1
ATOM 1568 N N . LEU B 1 9 ? 8.062 -24.016 -1.699 1 94.94 9 LEU B N 1
ATOM 1569 C CA . LEU B 1 9 ? 7.434 -24.859 -2.709 1 94.94 9 LEU B CA 1
ATOM 1570 C C . LEU B 1 9 ? 8.156 -26.188 -2.824 1 94.94 9 LEU B C 1
ATOM 1572 O O . LEU B 1 9 ? 9.32 -26.312 -2.432 1 94.94 9 LEU B O 1
ATOM 1576 N N . ARG B 1 10 ? 7.484 -27.141 -3.344 1 91.38 10 ARG B N 1
ATOM 1577 C CA . ARG B 1 10 ? 8.039 -28.453 -3.627 1 91.38 10 ARG B CA 1
ATOM 1578 C C . ARG B 1 10 ? 8.023 -28.75 -5.125 1 91.38 10 ARG B C 1
ATOM 1580 O O . ARG B 1 10 ? 6.977 -28.656 -5.77 1 91.38 10 ARG B O 1
ATOM 1587 N N . SER B 1 11 ? 9.203 -29.125 -5.602 1 85.75 11 SER B N 1
ATOM 1588 C CA . SER B 1 11 ? 9.305 -29.422 -7.023 1 85.75 11 SER B CA 1
ATOM 1589 C C . SER B 1 11 ? 8.75 -30.812 -7.328 1 85.75 11 SER B C 1
ATOM 1591 O O . SER B 1 11 ? 8.406 -31.562 -6.414 1 85.75 11 SER B O 1
ATOM 1593 N N . PHE B 1 12 ? 8.648 -31.062 -8.664 1 79.94 12 PHE B N 1
ATOM 1594 C CA . PHE B 1 12 ? 8.188 -32.375 -9.102 1 79.94 12 PHE B CA 1
ATOM 1595 C C . PHE B 1 12 ? 9.133 -33.469 -8.617 1 79.94 12 PHE B C 1
ATOM 1597 O O . PHE B 1 12 ? 8.688 -34.562 -8.297 1 79.94 12 PHE B O 1
ATOM 1604 N N . SER B 1 13 ? 10.445 -33.094 -8.539 1 80.25 13 SER B N 1
ATOM 1605 C CA . SER B 1 13 ? 11.438 -34.062 -8.086 1 80.25 13 SER B CA 1
ATOM 1606 C C . SER B 1 13 ? 11.43 -34.219 -6.566 1 80.25 13 SER B C 1
ATOM 1608 O O . SER B 1 13 ? 12.141 -35.062 -6.008 1 80.25 13 SER B O 1
ATOM 1610 N N . GLY B 1 14 ? 10.617 -33.375 -5.934 1 85.5 14 GLY B N 1
ATOM 1611 C CA . GLY B 1 14 ? 10.453 -33.5 -4.496 1 85.5 14 GLY B CA 1
ATOM 1612 C C . GLY B 1 14 ? 11.312 -32.531 -3.709 1 85.5 14 GLY B C 1
ATOM 1613 O O . GLY B 1 14 ? 11.211 -32.469 -2.48 1 85.5 14 GLY B O 1
ATOM 1614 N N . SER B 1 15 ? 12.125 -31.812 -4.391 1 89.06 15 SER B N 1
ATOM 1615 C CA . SER B 1 15 ? 12.984 -30.844 -3.717 1 89.06 15 SER B CA 1
ATOM 1616 C C . SER B 1 15 ? 12.203 -29.625 -3.268 1 89.06 15 SER B C 1
ATOM 1618 O O . SER B 1 15 ? 11.336 -29.141 -3.994 1 89.06 15 SER B O 1
ATOM 1620 N N . THR B 1 16 ? 12.539 -29.219 -2.033 1 94.06 16 THR B N 1
ATOM 1621 C CA . THR B 1 16 ? 11.891 -28.031 -1.506 1 94.06 16 THR B CA 1
ATOM 1622 C C . THR B 1 16 ? 12.766 -26.797 -1.714 1 94.06 16 THR B C 1
ATOM 1624 O O . THR B 1 16 ? 13.992 -26.875 -1.578 1 94.06 16 THR B O 1
ATOM 1627 N N . PHE B 1 17 ? 12.141 -25.719 -2.066 1 94.38 17 PHE B N 1
ATOM 1628 C CA . PHE B 1 17 ? 12.875 -24.469 -2.256 1 94.38 17 PHE B CA 1
ATOM 1629 C C . PHE B 1 17 ? 12.008 -23.266 -1.914 1 94.38 17 PHE B C 1
ATOM 1631 O O . PHE B 1 17 ? 10.781 -23.375 -1.874 1 94.38 17 PHE B O 1
ATOM 1638 N N . ARG B 1 18 ? 12.672 -22.188 -1.676 1 95.69 18 ARG B N 1
ATOM 1639 C CA . ARG B 1 18 ? 11.961 -20.938 -1.366 1 95.69 18 ARG B CA 1
ATOM 1640 C C . ARG B 1 18 ? 11.75 -20.109 -2.623 1 95.69 18 ARG B C 1
ATOM 1642 O O . ARG B 1 18 ? 12.664 -19.953 -3.434 1 95.69 18 ARG B O 1
ATOM 1649 N N . PHE B 1 19 ? 10.617 -19.672 -2.754 1 96.56 19 PHE B N 1
ATOM 1650 C CA . PHE B 1 19 ? 10.211 -18.844 -3.879 1 96.56 19 PHE B CA 1
ATOM 1651 C C . PHE B 1 19 ? 9.523 -17.562 -3.391 1 96.56 19 PHE B C 1
ATOM 1653 O O . PHE B 1 19 ? 8.477 -17.625 -2.752 1 96.56 19 PHE B O 1
ATOM 1660 N N . ASP B 1 20 ? 10.125 -16.375 -3.719 1 96.94 20 ASP B N 1
ATOM 1661 C CA . ASP B 1 20 ? 9.461 -15.109 -3.445 1 96.94 20 ASP B CA 1
ATOM 1662 C C . ASP B 1 20 ? 8.984 -14.453 -4.738 1 96.94 20 ASP B C 1
ATOM 1664 O O . ASP B 1 20 ? 9.789 -13.891 -5.488 1 96.94 20 ASP B O 1
ATOM 1668 N N . PRO B 1 21 ? 7.727 -14.438 -4.957 1 97.75 21 PRO B N 1
ATOM 1669 C CA . PRO B 1 21 ? 7.223 -13.82 -6.188 1 97.75 21 PRO B CA 1
ATOM 1670 C C . PRO B 1 21 ? 7.238 -12.297 -6.129 1 97.75 21 PRO B C 1
ATOM 1672 O O . PRO B 1 21 ? 7.059 -11.633 -7.152 1 97.75 21 PRO B O 1
ATOM 1675 N N . GLY B 1 22 ? 7.391 -11.719 -4.965 1 97.38 22 GLY B N 1
ATOM 1676 C CA . GLY B 1 22 ? 7.59 -10.281 -4.84 1 97.38 22 GLY B CA 1
ATOM 1677 C C . GLY B 1 22 ? 6.309 -9.523 -4.559 1 97.38 22 GLY B C 1
ATOM 1678 O O . GLY B 1 22 ? 6.336 -8.328 -4.285 1 97.38 22 GLY B O 1
ATOM 1679 N N . ALA B 1 23 ? 5.129 -10.18 -4.633 1 98.12 23 ALA B N 1
ATOM 1680 C CA . ALA B 1 23 ? 3.836 -9.547 -4.391 1 98.12 23 ALA B CA 1
ATOM 1681 C C . ALA B 1 23 ? 2.822 -10.562 -3.865 1 98.12 23 ALA B C 1
ATOM 1683 O O . ALA B 1 23 ? 2.877 -11.742 -4.215 1 98.12 23 ALA B O 1
ATOM 1684 N N . LEU B 1 24 ? 1.855 -10.094 -3.062 1 98.31 24 LEU B N 1
ATOM 1685 C CA . LEU B 1 24 ? 0.843 -10.953 -2.457 1 98.31 24 LEU B CA 1
ATOM 1686 C C . LEU B 1 24 ? 0.024 -11.672 -3.525 1 98.31 24 LEU B C 1
ATOM 1688 O O . LEU B 1 24 ? -0.226 -12.875 -3.422 1 98.31 24 LEU B O 1
ATOM 1692 N N . CYS B 1 25 ? -0.396 -10.945 -4.566 1 98.88 25 CYS B N 1
ATOM 1693 C CA . CYS B 1 25 ? -1.241 -11.523 -5.605 1 98.88 25 CYS B CA 1
ATOM 1694 C C . CYS B 1 25 ? -0.516 -12.648 -6.34 1 98.88 25 CYS B C 1
ATOM 1696 O O . CYS B 1 25 ? -1.128 -13.648 -6.707 1 98.88 25 CYS B O 1
ATOM 1698 N N . LEU B 1 26 ? 0.762 -12.523 -6.484 1 98.69 26 LEU B N 1
ATOM 1699 C CA . LEU B 1 26 ? 1.545 -13.531 -7.191 1 98.69 26 LEU B CA 1
ATOM 1700 C C . LEU B 1 26 ? 1.785 -14.75 -6.305 1 98.69 26 LEU B C 1
ATOM 1702 O O . LEU B 1 26 ? 2.062 -15.844 -6.805 1 98.69 26 LEU B O 1
ATOM 1706 N N . GLU B 1 27 ? 1.647 -14.609 -5.008 1 98.38 27 GLU B N 1
ATOM 1707 C CA . GLU B 1 27 ? 1.8 -15.734 -4.09 1 98.38 27 GLU B CA 1
ATOM 1708 C C . GLU B 1 27 ? 0.634 -16.703 -4.215 1 98.38 27 GLU B C 1
ATOM 1710 O O . GLU B 1 27 ? 0.734 -17.859 -3.789 1 98.38 27 GLU B O 1
ATOM 1715 N N . LEU B 1 28 ? -0.445 -16.281 -4.781 1 98.56 28 LEU B N 1
ATOM 1716 C CA . LEU B 1 28 ? -1.612 -17.141 -4.945 1 98.56 28 LEU B CA 1
ATOM 1717 C C . LEU B 1 28 ? -1.438 -18.062 -6.141 1 98.56 28 LEU B C 1
ATOM 1719 O O . LEU B 1 28 ? -2.035 -19.141 -6.184 1 98.56 28 LEU B O 1
ATOM 1723 N N . LEU B 1 29 ? -0.598 -17.719 -7.039 1 98.31 29 LEU B N 1
ATOM 1724 C CA . LEU B 1 29 ? -0.52 -18.375 -8.336 1 98.31 29 LEU B CA 1
ATOM 1725 C C . LEU B 1 29 ? -0.012 -19.812 -8.188 1 98.31 29 LEU B C 1
ATOM 1727 O O . LEU B 1 29 ? -0.516 -20.719 -8.844 1 98.31 29 LEU B O 1
ATOM 1731 N N . PRO B 1 30 ? 0.919 -20.062 -7.273 1 97.06 30 PRO B N 1
ATOM 1732 C CA . PRO B 1 30 ? 1.453 -21.422 -7.191 1 97.06 30 PRO B CA 1
ATOM 1733 C C . PRO B 1 30 ? 0.456 -22.406 -6.598 1 97.06 30 PRO B C 1
ATOM 1735 O O . PRO B 1 30 ? 0.778 -23.594 -6.43 1 97.06 30 PRO B O 1
ATOM 1738 N N . THR B 1 31 ? -0.743 -21.969 -6.277 1 97.5 31 THR B N 1
ATOM 1739 C CA . THR B 1 31 ? -1.713 -22.875 -5.664 1 97.5 31 THR B CA 1
ATOM 1740 C C . THR B 1 31 ? -2.422 -23.703 -6.727 1 97.5 31 THR B C 1
ATOM 1742 O O . THR B 1 31 ? -3.295 -24.516 -6.406 1 97.5 31 THR B O 1
ATOM 1745 N N . GLY B 1 32 ? -2.139 -23.562 -7.973 1 96.31 32 GLY B N 1
ATOM 1746 C CA . GLY B 1 32 ? -2.717 -24.266 -9.109 1 96.31 32 GLY B CA 1
ATOM 1747 C C . GLY B 1 32 ? -2.676 -23.453 -10.391 1 96.31 32 GLY B C 1
ATOM 1748 O O . GLY B 1 32 ? -1.655 -22.844 -10.719 1 96.31 32 GLY B O 1
ATOM 1749 N N . GLY B 1 33 ? -3.799 -23.562 -11.188 1 93.69 33 GLY B N 1
ATOM 1750 C CA . GLY B 1 33 ? -3.842 -22.75 -12.391 1 93.69 33 GLY B CA 1
ATOM 1751 C C . GLY B 1 33 ? -4.758 -23.312 -13.461 1 93.69 33 GLY B C 1
ATOM 1752 O O . GLY B 1 33 ? -5.328 -24.406 -13.281 1 93.69 33 GLY B O 1
ATOM 1753 N N . PRO B 1 34 ? -4.902 -22.547 -14.492 1 92.31 34 PRO B N 1
ATOM 1754 C CA . PRO B 1 34 ? -5.785 -22.969 -15.578 1 92.31 34 PRO B CA 1
ATOM 1755 C C . PRO B 1 34 ? -5.137 -24.016 -16.484 1 92.31 34 PRO B C 1
ATOM 1757 O O . PRO B 1 34 ? -3.914 -24.172 -16.469 1 92.31 34 PRO B O 1
ATOM 1760 N N . GLY B 1 35 ? -6.074 -24.719 -17.188 1 93.5 35 GLY B N 1
ATOM 1761 C CA . GLY B 1 35 ? -5.586 -25.672 -18.188 1 93.5 35 GLY B CA 1
ATOM 1762 C C . GLY B 1 35 ? -4.715 -26.766 -17.578 1 93.5 35 GLY B C 1
ATOM 1763 O O . GLY B 1 35 ? -5.121 -27.438 -16.641 1 93.5 35 GLY B O 1
ATOM 1764 N N . GLU B 1 36 ? -3.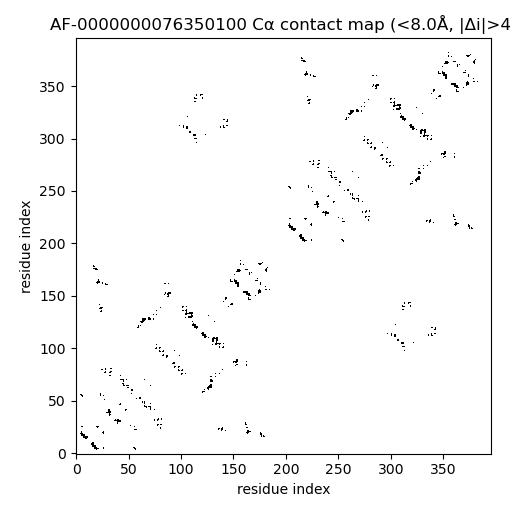436 -26.828 -18.109 1 91.19 36 GLU B N 1
ATOM 1765 C CA . GLU B 1 36 ? -2.516 -27.891 -17.703 1 91.19 36 GLU B CA 1
ATOM 1766 C C . GLU B 1 36 ? -2.062 -27.703 -16.266 1 91.19 36 GLU B C 1
ATOM 1768 O O . GLU B 1 36 ? -1.654 -28.656 -15.602 1 91.19 36 GLU B O 1
ATOM 1773 N N . TYR B 1 37 ? -2.221 -26.594 -15.766 1 91.69 37 TYR B N 1
ATOM 1774 C CA . TYR B 1 37 ? -1.738 -26.312 -14.414 1 91.69 37 TYR B CA 1
ATOM 1775 C C . TYR B 1 37 ? -2.752 -26.75 -13.367 1 91.69 37 TYR B C 1
ATOM 1777 O O . TYR B 1 37 ? -2.469 -26.719 -12.172 1 91.69 37 TYR B O 1
ATOM 1785 N N . ARG B 1 38 ? -3.887 -27.219 -13.781 1 93.62 38 ARG B N 1
ATOM 1786 C CA . ARG B 1 38 ? -4.895 -27.75 -12.867 1 93.62 38 ARG B CA 1
ATOM 1787 C C . ARG B 1 38 ? -4.348 -28.938 -12.078 1 93.62 38 ARG B C 1
ATOM 1789 O O . ARG B 1 38 ? -4.801 -29.203 -10.961 1 93.62 38 ARG B O 1
ATOM 1796 N N . ARG B 1 39 ? -3.398 -29.594 -12.68 1 91.31 39 ARG B N 1
ATOM 1797 C CA . ARG B 1 39 ? -2.809 -30.75 -12.016 1 91.31 39 ARG B CA 1
ATOM 1798 C C . ARG B 1 39 ? -2.145 -30.359 -10.703 1 91.31 39 ARG B C 1
ATOM 1800 O O . ARG B 1 39 ? -1.939 -31.203 -9.828 1 91.31 39 ARG B O 1
ATOM 1807 N N . TYR B 1 40 ? -1.861 -29.109 -10.484 1 92.19 40 TYR B N 1
ATOM 1808 C CA . TYR B 1 40 ? -1.167 -28.625 -9.289 1 92.19 40 TYR B CA 1
ATOM 1809 C C . TYR B 1 40 ? -2.152 -28.062 -8.281 1 92.19 40 TYR B C 1
ATOM 1811 O O . TYR B 1 40 ? -1.747 -27.453 -7.277 1 92.19 40 TYR B O 1
ATOM 1819 N N . GLU B 1 41 ? -3.443 -28.25 -8.477 1 96.81 41 GLU B N 1
ATOM 1820 C CA . GLU B 1 41 ? -4.465 -27.625 -7.641 1 96.81 41 GLU B CA 1
ATOM 1821 C C . GLU B 1 41 ? -4.32 -28.031 -6.18 1 96.81 41 GLU B C 1
ATOM 1823 O O . GLU B 1 41 ? -4.266 -29.234 -5.867 1 96.81 41 GLU B O 1
ATOM 1828 N N . VAL B 1 42 ? -4.25 -27.031 -5.32 1 96.75 42 VAL B N 1
ATOM 1829 C CA . VAL B 1 42 ? -4.168 -27.375 -3.906 1 96.75 42 VAL B CA 1
ATOM 1830 C C . VAL B 1 42 ? -5.332 -26.734 -3.152 1 96.75 42 VAL B C 1
ATOM 1832 O O . VAL B 1 42 ? -5.559 -27.031 -1.978 1 96.75 42 VAL B O 1
ATOM 1835 N N . LEU B 1 43 ? -6.102 -25.844 -3.797 1 98.25 43 LEU B N 1
ATOM 1836 C CA . LEU B 1 43 ? -7.242 -25.188 -3.166 1 98.25 43 LEU B CA 1
ATOM 1837 C C . LEU B 1 43 ? -8.516 -26 -3.355 1 98.25 43 LEU B C 1
ATOM 1839 O O . LEU B 1 43 ? -9.359 -25.656 -4.18 1 98.25 43 LEU B O 1
ATOM 1843 N N . HIS B 1 44 ? -8.711 -26.969 -2.512 1 98.25 44 HIS B N 1
ATOM 1844 C CA . HIS B 1 44 ? -9.852 -27.875 -2.639 1 98.25 44 HIS B CA 1
ATOM 1845 C C . HIS B 1 44 ? -10.938 -27.531 -1.623 1 98.25 44 HIS B C 1
ATOM 1847 O O . HIS B 1 44 ? -12.125 -27.766 -1.874 1 98.25 44 HIS B O 1
ATOM 1853 N N . ALA B 1 45 ? -10.484 -27.031 -0.45 1 98.44 45 ALA B N 1
ATOM 1854 C CA . ALA B 1 45 ? -11.398 -26.766 0.661 1 98.44 45 ALA B CA 1
ATOM 1855 C C . ALA B 1 45 ? -11.008 -25.484 1.399 1 98.44 45 ALA B C 1
ATOM 1857 O O . ALA B 1 45 ? -9.898 -24.984 1.23 1 98.44 45 ALA B O 1
ATOM 1858 N N . PRO B 1 46 ? -11.945 -25.016 2.223 1 98.5 46 PRO B N 1
ATOM 1859 C CA . PRO B 1 46 ? -11.68 -23.781 2.961 1 98.5 46 PRO B CA 1
ATOM 1860 C C . PRO B 1 46 ? -10.375 -23.828 3.752 1 98.5 46 PRO B C 1
ATOM 1862 O O . PRO B 1 46 ? -9.641 -22.844 3.803 1 98.5 46 PRO B O 1
ATOM 1865 N N . GLY B 1 47 ? -10.078 -24.953 4.293 1 98.5 47 GLY B N 1
ATOM 1866 C CA . GLY B 1 47 ? -8.844 -25.094 5.055 1 98.5 47 GLY B CA 1
ATOM 1867 C C . GLY B 1 47 ? -7.598 -24.859 4.223 1 98.5 47 GLY B C 1
ATOM 1868 O O . GLY B 1 47 ? -6.59 -24.375 4.738 1 98.5 47 GLY B O 1
ATOM 1869 N N . ASP B 1 48 ? -7.629 -25.203 2.959 1 98.38 48 ASP B N 1
ATOM 1870 C CA . ASP B 1 48 ? -6.488 -25 2.068 1 98.38 48 ASP B CA 1
ATOM 1871 C C . ASP B 1 48 ? -6.219 -23.516 1.836 1 98.38 48 ASP B C 1
ATOM 1873 O O . ASP B 1 48 ? -5.062 -23.094 1.786 1 98.38 48 ASP B O 1
ATOM 1877 N N . LEU B 1 49 ? -7.281 -22.797 1.656 1 98.44 49 LEU B N 1
ATOM 1878 C CA . LEU B 1 49 ? -7.137 -21.359 1.455 1 98.44 49 LEU B CA 1
ATOM 1879 C C . LEU B 1 49 ? -6.637 -20.672 2.727 1 98.44 49 LEU B C 1
ATOM 1881 O O . LEU B 1 49 ? -5.809 -19.766 2.664 1 98.44 49 LEU B O 1
ATOM 1885 N N . ALA B 1 50 ? -7.105 -21.125 3.855 1 98.25 50 ALA B N 1
ATOM 1886 C CA . ALA B 1 50 ? -6.613 -20.625 5.133 1 98.25 50 ALA B CA 1
ATOM 1887 C C . ALA B 1 50 ? -5.129 -20.938 5.312 1 98.25 50 ALA B C 1
ATOM 1889 O O . ALA B 1 50 ? -4.359 -20.078 5.762 1 98.25 50 ALA B O 1
ATOM 1890 N N . ASP B 1 51 ? -4.738 -22.141 4.984 1 97.56 51 ASP B N 1
ATOM 1891 C CA . ASP B 1 51 ? -3.336 -22.531 5.047 1 97.56 51 ASP B CA 1
ATOM 1892 C C . ASP B 1 51 ? -2.475 -21.656 4.141 1 97.56 51 ASP B C 1
ATOM 1894 O O . ASP B 1 51 ? -1.367 -21.266 4.516 1 97.56 51 ASP B O 1
ATOM 1898 N N . TRP B 1 52 ? -2.967 -21.453 3.012 1 97.94 52 TRP B N 1
ATOM 1899 C CA . TRP B 1 52 ? -2.234 -20.562 2.109 1 97.94 52 TRP B CA 1
ATOM 1900 C C . TRP B 1 52 ? -2.039 -19.188 2.736 1 97.94 52 TRP B C 1
ATOM 1902 O O . TRP B 1 52 ? -0.94 -18.625 2.697 1 97.94 52 TRP B O 1
ATOM 1912 N N . ALA B 1 53 ? -3.109 -18.594 3.275 1 97.75 53 ALA B N 1
ATOM 1913 C CA . ALA B 1 53 ? -3.027 -17.281 3.898 1 97.75 53 ALA B CA 1
ATOM 1914 C C . ALA B 1 53 ? -1.972 -17.25 5 1 97.75 53 ALA B C 1
ATOM 1916 O O . ALA B 1 53 ? -1.25 -16.266 5.156 1 97.75 53 ALA B O 1
ATOM 1917 N N . GLU B 1 54 ? -1.861 -18.281 5.699 1 96.69 54 GLU B N 1
ATOM 1918 C CA . GLU B 1 54 ? -0.886 -18.406 6.777 1 96.69 54 GLU B CA 1
ATOM 1919 C C . GLU B 1 54 ? 0.542 -18.359 6.238 1 96.69 54 GLU B C 1
ATOM 1921 O O . GLU B 1 54 ? 1.453 -17.875 6.914 1 96.69 54 GLU B O 1
ATOM 1926 N N . ARG B 1 55 ? 0.714 -18.844 5.055 1 96.06 55 ARG B N 1
ATOM 1927 C CA . ARG B 1 55 ? 2.047 -18.953 4.473 1 96.06 55 ARG B CA 1
ATOM 1928 C C . ARG B 1 55 ? 2.375 -17.734 3.625 1 96.06 55 ARG B C 1
ATOM 1930 O O . ARG B 1 55 ? 3.527 -17.531 3.24 1 96.06 55 ARG B O 1
ATOM 1937 N N . SER B 1 56 ? 1.343 -17 3.309 1 96.5 56 SER B N 1
ATOM 1938 C CA . SER B 1 56 ? 1.527 -15.836 2.459 1 96.5 56 SER B CA 1
ATOM 1939 C C . SER B 1 56 ? 2.234 -14.711 3.211 1 96.5 56 SER B C 1
ATOM 1941 O O . SER B 1 56 ? 2.506 -14.836 4.406 1 96.5 56 SER B O 1
ATOM 1943 N N . ARG B 1 57 ? 2.535 -13.641 2.523 1 96 57 ARG B N 1
ATOM 1944 C CA . ARG B 1 57 ? 3.227 -12.5 3.117 1 96 57 ARG B CA 1
ATOM 1945 C C . ARG B 1 57 ? 2.264 -11.633 3.918 1 96 57 ARG B C 1
ATOM 1947 O O . ARG B 1 57 ? 2.66 -10.609 4.48 1 96 57 ARG B O 1
ATOM 1954 N N . LEU B 1 58 ? 0.954 -12.023 3.994 1 95.06 58 LEU B N 1
ATOM 1955 C CA . LEU B 1 58 ? -0.028 -11.305 4.801 1 95.06 58 LEU B CA 1
ATOM 1956 C C . LEU B 1 58 ? 0.322 -11.391 6.281 1 95.06 58 LEU B C 1
ATOM 1958 O O . LEU B 1 58 ? 0.402 -12.484 6.848 1 95.06 58 LEU B O 1
ATOM 1962 N N . THR B 1 59 ? 0.557 -10.25 6.922 1 93.25 59 THR B N 1
ATOM 1963 C CA . THR B 1 59 ? 0.929 -10.211 8.328 1 93.25 59 THR B CA 1
ATOM 1964 C C . THR B 1 59 ? 0.128 -9.141 9.07 1 93.25 59 THR B C 1
ATOM 1966 O O . THR B 1 59 ? -0.031 -8.023 8.578 1 93.25 59 THR B O 1
ATOM 1969 N N . PRO B 1 60 ? -0.32 -9.484 10.32 1 95.81 60 PRO B N 1
ATOM 1970 C CA . PRO B 1 60 ? -0.405 -10.844 10.852 1 95.81 60 PRO B CA 1
ATOM 1971 C C . PRO B 1 60 ? -1.386 -11.719 10.078 1 95.81 60 PRO B C 1
ATOM 1973 O O . PRO B 1 60 ? -2.18 -11.211 9.281 1 95.81 60 PRO B O 1
ATOM 1976 N N . THR B 1 61 ? -1.287 -13.062 10.234 1 95.5 61 THR B N 1
ATOM 1977 C CA . THR B 1 61 ? -2.25 -13.961 9.594 1 95.5 61 THR B CA 1
ATOM 1978 C C . THR B 1 61 ? -3.664 -13.664 10.094 1 95.5 61 THR B C 1
ATOM 1980 O O . THR B 1 61 ? -3.928 -13.711 11.297 1 95.5 61 THR B O 1
ATOM 1983 N N . PRO B 1 62 ? -4.547 -13.367 9.164 1 96.69 62 PRO B N 1
ATOM 1984 C CA . PRO B 1 62 ? -5.922 -13.141 9.609 1 96.69 62 PRO B CA 1
ATOM 1985 C C . PRO B 1 62 ? -6.633 -14.43 10.008 1 96.69 62 PRO B C 1
ATOM 1987 O O . PRO B 1 62 ? -6.34 -15.492 9.461 1 96.69 62 PRO B O 1
ATOM 1990 N N . VAL B 1 63 ? -7.555 -14.328 10.969 1 95.69 63 VAL B N 1
ATOM 1991 C CA . VAL B 1 63 ? -8.453 -15.43 11.297 1 95.69 63 VAL B CA 1
ATOM 1992 C C . VAL B 1 63 ? -9.641 -15.422 10.336 1 95.69 63 VAL B C 1
ATOM 1994 O O . VAL B 1 63 ? -10.484 -14.523 10.375 1 95.69 63 VAL B O 1
ATOM 1997 N N . LEU B 1 64 ? -9.719 -16.438 9.523 1 97.75 64 LEU B N 1
ATOM 1998 C CA . LEU B 1 64 ? -10.648 -16.406 8.398 1 97.75 64 LEU B CA 1
ATOM 1999 C C . LEU B 1 64 ? -11.758 -17.422 8.586 1 97.75 64 LEU B C 1
ATOM 2001 O O . LEU B 1 64 ? -11.508 -18.547 9.047 1 97.75 64 LEU B O 1
ATOM 2005 N N . ARG B 1 65 ? -12.977 -17.109 8.367 1 98 65 ARG B N 1
ATOM 2006 C CA . ARG B 1 65 ? -14.102 -18.016 8.133 1 98 65 ARG B CA 1
ATOM 2007 C C . ARG B 1 65 ? -14.398 -18.125 6.645 1 98 65 ARG B C 1
ATOM 2009 O O . ARG B 1 65 ? -15.039 -17.25 6.059 1 98 65 ARG B O 1
ATOM 2016 N N . ILE B 1 66 ? -14 -19.203 6.004 1 98.62 66 ILE B N 1
ATOM 2017 C CA . ILE B 1 66 ? -14.039 -19.344 4.555 1 98.62 66 ILE B CA 1
ATOM 2018 C C . ILE B 1 66 ? -15.094 -20.375 4.164 1 98.62 66 ILE B C 1
ATOM 2020 O O . ILE B 1 66 ? -15.18 -21.438 4.777 1 98.62 66 ILE B O 1
ATOM 2024 N N . SER B 1 67 ? -15.93 -20.094 3.246 1 98.44 67 SER B N 1
ATOM 2025 C CA . SER B 1 67 ? -16.906 -21.031 2.707 1 98.44 67 SER B CA 1
ATOM 2026 C C . SER B 1 67 ? -16.375 -21.734 1.466 1 98.44 67 SER B C 1
ATOM 2028 O O . SER B 1 67 ? -15.383 -21.312 0.879 1 98.44 67 SER B O 1
ATOM 2030 N N . ASP B 1 68 ? -17.078 -22.797 1.05 1 97.94 68 ASP B N 1
ATOM 2031 C CA . ASP B 1 68 ? -16.719 -23.516 -0.163 1 97.94 68 ASP B CA 1
ATOM 2032 C C . ASP B 1 68 ? -16.812 -22.625 -1.392 1 97.94 68 ASP B C 1
ATOM 2034 O O . ASP B 1 68 ? -15.984 -22.703 -2.301 1 97.94 68 ASP B O 1
ATOM 2038 N N . GLY B 1 69 ? -17.828 -21.828 -1.383 1 98.44 69 GLY B N 1
ATOM 2039 C CA . GLY B 1 69 ? -17.984 -20.891 -2.49 1 98.44 69 GLY B CA 1
ATOM 2040 C C . GLY B 1 69 ? -16.812 -19.953 -2.643 1 98.44 69 GLY B C 1
ATOM 2041 O O . GLY B 1 69 ? -16.422 -19.625 -3.764 1 98.44 69 GLY B O 1
ATOM 2042 N N . GLU B 1 70 ? -16.281 -19.578 -1.556 1 98.62 70 GLU B N 1
ATOM 2043 C CA . GLU B 1 70 ? -15.156 -18.641 -1.591 1 98.62 70 GLU B CA 1
ATOM 2044 C C . GLU B 1 70 ? -13.875 -19.328 -2.049 1 98.62 70 GLU B C 1
ATOM 2046 O O . GLU B 1 70 ? -12.961 -18.688 -2.557 1 98.62 70 GLU B O 1
ATOM 2051 N N . VAL B 1 71 ? -13.789 -20.641 -1.883 1 98.75 71 VAL B N 1
ATOM 2052 C CA . VAL B 1 71 ? -12.672 -21.391 -2.441 1 98.75 71 VAL B CA 1
ATOM 2053 C C . VAL B 1 71 ? -12.75 -21.375 -3.967 1 98.75 71 VAL B C 1
ATOM 2055 O O . VAL B 1 71 ? -11.742 -21.188 -4.645 1 98.75 71 VAL B O 1
ATOM 2058 N N . ALA B 1 72 ? -13.914 -21.547 -4.469 1 98.44 72 ALA B N 1
ATOM 2059 C CA . ALA B 1 72 ? -14.117 -21.469 -5.914 1 98.44 72 ALA B CA 1
ATOM 2060 C C . ALA B 1 72 ? -13.781 -20.078 -6.441 1 98.44 72 ALA B C 1
ATOM 2062 O O . ALA B 1 72 ? -13.172 -19.938 -7.508 1 98.44 72 ALA B O 1
ATOM 2063 N N . ASP B 1 73 ? -14.195 -19.062 -5.68 1 98.75 73 ASP B N 1
ATOM 2064 C CA . ASP B 1 73 ? -13.867 -17.688 -6.047 1 98.75 73 ASP B CA 1
ATOM 2065 C C . ASP B 1 73 ? -12.359 -17.469 -6.074 1 98.75 73 ASP B C 1
ATOM 2067 O O . ASP B 1 73 ? -11.844 -16.766 -6.938 1 98.75 73 ASP B O 1
ATOM 2071 N N . ALA B 1 74 ? -11.68 -18.078 -5.156 1 98.88 74 ALA B N 1
ATOM 2072 C CA . ALA B 1 74 ? -10.227 -17.969 -5.105 1 98.88 74 ALA B CA 1
ATOM 2073 C C . ALA B 1 74 ? -9.586 -18.578 -6.348 1 98.88 74 ALA B C 1
ATOM 2075 O O . ALA B 1 74 ? -8.656 -18 -6.918 1 98.88 74 ALA B O 1
ATOM 2076 N N . ARG B 1 75 ? -10.094 -19.703 -6.734 1 98.75 75 ARG B N 1
ATOM 2077 C CA . ARG B 1 75 ? -9.578 -20.344 -7.941 1 98.75 75 ARG B CA 1
ATOM 2078 C C . ARG B 1 75 ? -9.82 -19.469 -9.172 1 98.75 75 ARG B C 1
ATOM 2080 O O . ARG B 1 75 ? -8.938 -19.344 -10.023 1 98.75 75 ARG B O 1
ATOM 2087 N N . ARG B 1 76 ? -10.961 -18.906 -9.234 1 98.5 76 ARG B N 1
ATOM 2088 C CA . ARG B 1 76 ? -11.297 -18.047 -10.367 1 98.5 76 ARG B CA 1
ATOM 2089 C C . ARG B 1 76 ? -10.375 -16.828 -10.422 1 98.5 76 ARG B C 1
ATOM 2091 O O . ARG B 1 76 ? -9.867 -16.469 -11.492 1 98.5 76 ARG B O 1
ATOM 2098 N N . LEU B 1 77 ? -10.195 -16.234 -9.289 1 98.88 77 LEU B N 1
ATOM 2099 C CA . LEU B 1 77 ? -9.297 -15.086 -9.234 1 98.88 77 LEU B CA 1
ATOM 2100 C C . LEU B 1 77 ? -7.875 -15.484 -9.594 1 98.88 77 LEU B C 1
ATOM 2102 O O . LEU B 1 77 ? -7.215 -14.812 -10.391 1 98.88 77 LEU B O 1
ATOM 2106 N N . ARG B 1 78 ? -7.418 -16.578 -9.008 1 98.81 78 ARG B N 1
ATOM 2107 C CA . ARG B 1 78 ? -6.074 -17.078 -9.281 1 98.81 78 ARG B CA 1
ATOM 2108 C C . ARG B 1 78 ? -5.871 -17.328 -10.766 1 98.81 78 ARG B C 1
ATOM 2110 O O . ARG B 1 78 ? -4.848 -16.938 -11.336 1 98.81 78 ARG B O 1
ATOM 2117 N N . ASP B 1 79 ? -6.84 -17.953 -11.414 1 98.62 79 ASP B N 1
ATOM 2118 C CA . ASP B 1 79 ? -6.719 -18.266 -12.836 1 98.62 79 ASP B CA 1
ATOM 2119 C C . ASP B 1 79 ? -6.648 -16.984 -13.672 1 98.62 79 ASP B C 1
ATOM 2121 O O . ASP B 1 79 ? -5.848 -16.906 -14.609 1 98.62 79 ASP B O 1
ATOM 2125 N N . ALA B 1 80 ? -7.469 -16.031 -13.352 1 98.75 80 ALA B N 1
ATOM 2126 C CA . ALA B 1 80 ? -7.426 -14.742 -14.039 1 98.75 80 ALA B CA 1
ATOM 2127 C C . ALA B 1 80 ? -6.078 -14.055 -13.844 1 98.75 80 ALA B C 1
ATOM 2129 O O . ALA B 1 80 ? -5.477 -13.562 -14.797 1 98.75 80 ALA B O 1
ATOM 2130 N N . LEU B 1 81 ? -5.617 -14.031 -12.625 1 98.81 81 LEU B N 1
ATOM 2131 C CA . LEU B 1 81 ? -4.332 -13.422 -12.312 1 98.81 81 LEU B CA 1
ATOM 2132 C C . LEU B 1 81 ? -3.201 -14.109 -13.062 1 98.81 81 LEU B C 1
ATOM 2134 O O . LEU B 1 81 ? -2.289 -13.445 -13.562 1 98.81 81 LEU B O 1
ATOM 2138 N N . PHE B 1 82 ? -3.305 -15.422 -13.094 1 98.38 82 PHE B N 1
ATOM 2139 C CA . PHE B 1 82 ? -2.305 -16.203 -13.812 1 98.38 82 PHE B CA 1
ATOM 2140 C C . PHE B 1 82 ? -2.236 -15.773 -15.273 1 98.38 82 PHE B C 1
ATOM 2142 O O . PHE B 1 82 ? -1.154 -15.5 -15.797 1 98.38 82 PHE B O 1
ATOM 2149 N N . ARG B 1 83 ? -3.342 -15.656 -15.914 1 98.38 83 ARG B N 1
ATOM 2150 C CA . ARG B 1 83 ? -3.396 -15.289 -17.328 1 98.38 83 ARG B CA 1
ATOM 2151 C C . ARG B 1 83 ? -2.938 -13.852 -17.531 1 98.38 83 ARG B C 1
ATOM 2153 O O . ARG B 1 83 ? -2.154 -13.57 -18.453 1 98.38 83 ARG B O 1
ATOM 2160 N N . VAL B 1 84 ? -3.357 -12.945 -16.688 1 98.56 84 VAL B N 1
ATOM 2161 C CA . VAL B 1 84 ? -3.031 -11.531 -16.828 1 98.56 84 VAL B CA 1
ATOM 2162 C C . VAL B 1 84 ? -1.527 -11.328 -16.656 1 98.56 84 VAL B C 1
ATOM 2164 O O . VAL B 1 84 ? -0.89 -10.664 -17.484 1 98.56 84 VAL B O 1
ATOM 2167 N N . THR B 1 85 ? -0.946 -11.922 -15.625 1 98.56 85 THR B N 1
ATOM 2168 C CA . THR B 1 85 ? 0.453 -11.656 -15.312 1 98.56 85 THR B CA 1
ATOM 2169 C C . THR B 1 85 ? 1.375 -12.367 -16.297 1 98.56 85 THR B C 1
ATOM 2171 O O . THR B 1 85 ? 2.441 -11.859 -16.641 1 98.56 85 THR B O 1
ATOM 2174 N N . THR B 1 86 ? 0.959 -13.531 -16.734 1 97.62 86 THR B N 1
ATOM 2175 C CA . THR B 1 86 ? 1.729 -14.219 -17.766 1 97.62 86 THR B CA 1
ATOM 2176 C C . THR B 1 86 ? 1.74 -13.414 -19.062 1 97.62 86 THR B C 1
ATOM 2178 O O . THR B 1 86 ? 2.793 -13.227 -19.672 1 97.62 86 THR B O 1
ATOM 2181 N N . ALA B 1 87 ? 0.58 -12.953 -19.469 1 97.75 87 ALA B N 1
ATOM 2182 C CA . ALA B 1 87 ? 0.498 -12.125 -20.672 1 97.75 87 ALA B CA 1
ATOM 2183 C C . ALA B 1 87 ? 1.391 -10.891 -20.547 1 97.75 87 ALA B C 1
ATOM 2185 O O . ALA B 1 87 ? 2.111 -10.539 -21.484 1 97.75 87 ALA B O 1
ATOM 2186 N N . ARG B 1 88 ? 1.383 -10.25 -19.391 1 97.5 88 ARG B N 1
ATOM 2187 C CA . ARG B 1 88 ? 2.227 -9.086 -19.156 1 97.5 88 ARG B CA 1
ATOM 2188 C C . ARG B 1 88 ? 3.705 -9.453 -19.234 1 97.5 88 ARG B C 1
ATOM 2190 O O . ARG B 1 88 ? 4.5 -8.719 -19.828 1 97.5 88 ARG B O 1
ATOM 2197 N N . ALA B 1 89 ? 4.02 -10.531 -18.609 1 97.12 89 ALA B N 1
ATOM 2198 C CA . ALA B 1 89 ? 5.41 -10.977 -18.594 1 97.12 89 ALA B CA 1
ATOM 2199 C C . ALA B 1 89 ? 5.922 -11.227 -20.016 1 97.12 89 ALA B C 1
ATOM 2201 O O . ALA B 1 89 ? 7.105 -11.016 -20.297 1 97.12 89 ALA B O 1
ATOM 2202 N N . LEU B 1 90 ? 5.059 -11.609 -20.859 1 95.75 90 LEU B N 1
ATOM 2203 C CA . LEU B 1 90 ? 5.438 -11.977 -22.234 1 95.75 90 LEU B CA 1
ATOM 2204 C C . LEU B 1 90 ? 5.145 -10.836 -23.203 1 95.75 90 LEU B C 1
ATOM 2206 O O . LEU B 1 90 ? 5.254 -11 -24.406 1 95.75 90 LEU B O 1
ATOM 2210 N N . ASP B 1 91 ? 4.648 -9.688 -22.688 1 95.81 91 ASP B N 1
ATOM 2211 C CA . ASP B 1 91 ? 4.293 -8.516 -23.484 1 95.81 91 ASP B CA 1
ATOM 2212 C C . ASP B 1 91 ? 3.215 -8.859 -24.516 1 95.81 91 ASP B C 1
ATOM 2214 O O . ASP B 1 91 ? 3.34 -8.516 -25.688 1 95.81 91 ASP B O 1
ATOM 2218 N N . GLU B 1 92 ? 2.328 -9.648 -24.094 1 96.69 92 GLU B N 1
ATOM 2219 C CA . GLU B 1 92 ? 1.175 -10.031 -24.906 1 96.69 92 GLU B CA 1
ATOM 2220 C C . GLU B 1 92 ? -0.087 -9.305 -24.438 1 96.69 92 GLU B C 1
ATOM 2222 O O . GLU B 1 92 ? -0.152 -8.82 -23.312 1 96.69 92 GLU B O 1
ATOM 2227 N N . PRO B 1 93 ? -1.081 -9.281 -25.328 1 96 93 PRO B N 1
ATOM 2228 C CA . PRO B 1 93 ? -2.334 -8.641 -24.906 1 96 93 PRO B CA 1
ATOM 2229 C C . PRO B 1 93 ? -3.039 -9.391 -23.781 1 96 93 PRO B C 1
ATOM 2231 O O . PRO B 1 93 ? -3.037 -10.625 -23.766 1 96 93 PRO B O 1
ATOM 2234 N N . VAL B 1 94 ? -3.598 -8.641 -22.938 1 96.69 94 VAL B N 1
ATOM 2235 C CA . VAL B 1 94 ? -4.352 -9.195 -21.828 1 96.69 94 VAL B CA 1
ATOM 2236 C C . VAL B 1 94 ? -5.828 -9.305 -22.188 1 96.69 94 VAL B C 1
ATOM 2238 O O . VAL B 1 94 ? -6.387 -8.383 -22.797 1 96.69 94 VAL B O 1
ATOM 2241 N N . ASP B 1 95 ? -6.426 -10.406 -21.891 1 96.75 95 ASP B N 1
ATOM 2242 C CA . ASP B 1 95 ? -7.863 -10.57 -22.094 1 96.75 95 ASP B CA 1
ATOM 2243 C C . ASP B 1 95 ? -8.648 -9.641 -21.172 1 96.75 95 ASP B C 1
ATOM 2245 O O . ASP B 1 95 ? -8.523 -9.711 -19.953 1 96.75 95 ASP B O 1
ATOM 2249 N N . PRO B 1 96 ? -9.531 -8.828 -21.719 1 97.5 96 PRO B N 1
ATOM 2250 C CA . PRO B 1 96 ? -10.32 -7.914 -20.891 1 97.5 96 PRO B CA 1
ATOM 2251 C C . PRO B 1 96 ? -11.156 -8.648 -19.844 1 97.5 96 PRO B C 1
ATOM 2253 O O . PRO B 1 96 ? -11.422 -8.102 -18.766 1 97.5 96 PRO B O 1
ATOM 2256 N N . ALA B 1 97 ? -11.523 -9.836 -20.125 1 98.19 97 ALA B N 1
ATOM 2257 C CA . ALA B 1 97 ? -12.328 -10.609 -19.188 1 98.19 97 ALA B CA 1
ATOM 2258 C C . ALA B 1 97 ? -11.539 -10.93 -17.922 1 98.19 97 ALA B C 1
ATOM 2260 O O . ALA B 1 97 ? -12.109 -10.992 -16.828 1 98.19 97 ALA B O 1
ATOM 2261 N N . ASP B 1 98 ? -10.266 -11.125 -18.094 1 98.5 98 ASP B N 1
ATOM 2262 C CA . ASP B 1 98 ? -9.43 -11.406 -16.938 1 98.5 98 ASP B CA 1
ATOM 2263 C C . ASP B 1 98 ? -9.242 -10.164 -16.078 1 98.5 98 ASP B C 1
ATOM 2265 O O . ASP B 1 98 ? -9.258 -10.242 -14.844 1 98.5 98 ASP B O 1
ATOM 2269 N N . ILE B 1 99 ? -9.117 -9.047 -16.719 1 98.69 99 ILE B N 1
ATOM 2270 C CA . ILE B 1 99 ? -9.031 -7.781 -16 1 98.69 99 ILE B CA 1
ATOM 2271 C C . ILE B 1 99 ? -10.344 -7.531 -15.258 1 98.69 99 ILE B C 1
ATOM 2273 O O . ILE B 1 99 ? -10.336 -7.098 -14.102 1 98.69 99 ILE B O 1
ATOM 2277 N N . ALA B 1 100 ? -11.422 -7.816 -15.906 1 98.69 100 ALA B N 1
ATOM 2278 C CA . ALA B 1 100 ? -12.727 -7.641 -15.289 1 98.69 100 ALA B CA 1
ATOM 2279 C C . ALA B 1 100 ? -12.859 -8.5 -14.031 1 98.69 100 ALA B C 1
ATOM 2281 O O . ALA B 1 100 ? -13.438 -8.07 -13.031 1 98.69 100 ALA B O 1
ATOM 2282 N N . ALA B 1 101 ? -12.375 -9.703 -14.07 1 98.75 101 ALA B N 1
ATOM 2283 C CA . ALA B 1 101 ? -12.43 -10.602 -12.922 1 98.75 101 ALA B CA 1
ATOM 2284 C C . ALA B 1 101 ? -11.625 -10.031 -11.75 1 98.75 101 ALA B C 1
ATOM 2286 O O . ALA B 1 101 ? -12.078 -10.07 -10.602 1 98.75 101 ALA B O 1
ATOM 2287 N N . VAL B 1 102 ? -10.461 -9.508 -12.047 1 98.88 102 VAL B N 1
ATOM 2288 C CA . VAL B 1 102 ? -9.609 -8.906 -11.023 1 98.88 102 VAL B CA 1
ATOM 2289 C C . VAL B 1 102 ? -10.32 -7.699 -10.406 1 98.88 102 VAL B C 1
ATOM 2291 O O . VAL B 1 102 ? -10.398 -7.574 -9.188 1 98.88 102 VAL B O 1
ATOM 2294 N N . ASN B 1 103 ? -10.867 -6.855 -11.281 1 98.88 103 ASN B N 1
ATOM 2295 C CA . ASN B 1 103 ? -11.555 -5.656 -10.812 1 98.88 103 ASN B CA 1
ATOM 2296 C C . ASN B 1 103 ? -12.789 -6.008 -9.984 1 98.88 103 ASN B C 1
ATOM 2298 O O . ASN B 1 103 ? -13.086 -5.332 -8.992 1 98.88 103 ASN B O 1
ATOM 2302 N N . THR B 1 104 ? -13.484 -7.031 -10.359 1 98.81 104 THR B N 1
ATOM 2303 C CA . THR B 1 104 ? -14.664 -7.465 -9.625 1 98.81 104 THR B CA 1
ATOM 2304 C C . THR B 1 104 ? -14.289 -7.891 -8.203 1 98.81 104 THR B C 1
ATOM 2306 O O . THR B 1 104 ? -14.961 -7.508 -7.238 1 98.81 104 THR B O 1
ATOM 2309 N N . ALA B 1 105 ? -13.281 -8.656 -8.07 1 98.88 105 ALA B N 1
ATOM 2310 C CA . ALA B 1 105 ? -12.812 -9.07 -6.75 1 98.88 105 ALA B CA 1
ATOM 2311 C C . ALA B 1 105 ? -12.336 -7.867 -5.938 1 98.88 105 ALA B C 1
ATOM 2313 O O . ALA B 1 105 ? -12.625 -7.762 -4.742 1 98.88 105 ALA B O 1
ATOM 2314 N N . ALA B 1 106 ? -11.617 -6.922 -6.598 1 98.81 106 ALA B N 1
ATOM 2315 C CA . ALA B 1 106 ? -11.047 -5.75 -5.938 1 98.81 106 ALA B CA 1
ATOM 2316 C C . ALA B 1 106 ? -12.141 -4.816 -5.43 1 98.81 106 ALA B C 1
ATOM 2318 O O . ALA B 1 106 ? -11.898 -3.984 -4.555 1 98.81 106 ALA B O 1
ATOM 2319 N N . ALA B 1 107 ? -13.328 -4.98 -5.977 1 98.44 107 ALA B N 1
ATOM 2320 C CA . ALA B 1 107 ? -14.43 -4.078 -5.656 1 98.44 107 ALA B CA 1
ATOM 2321 C C . ALA B 1 107 ? -15.031 -4.41 -4.293 1 98.44 107 ALA B C 1
ATOM 2323 O O . ALA B 1 107 ? -15.727 -3.584 -3.697 1 98.44 107 ALA B O 1
ATOM 2324 N N . HIS B 1 108 ? -14.82 -5.625 -3.809 1 98 108 HIS B N 1
ATOM 2325 C CA . HIS B 1 108 ? -15.305 -5.992 -2.482 1 98 108 HIS B CA 1
ATOM 2326 C C . HIS B 1 108 ? -14.461 -5.344 -1.389 1 98 108 HIS B C 1
ATOM 2328 O O . HIS B 1 108 ? -13.367 -4.852 -1.656 1 98 108 HIS B O 1
ATOM 2334 N N . ALA B 1 109 ? -15.016 -5.305 -0.169 1 97.44 109 ALA B N 1
ATOM 2335 C CA . ALA B 1 109 ? -14.273 -4.777 0.974 1 97.44 109 ALA B CA 1
ATOM 2336 C C . ALA B 1 109 ? -13.078 -5.664 1.307 1 97.44 109 ALA B C 1
ATOM 2338 O O . ALA B 1 109 ? -13.219 -6.883 1.443 1 97.44 109 ALA B O 1
ATOM 2339 N N . PRO B 1 110 ? -11.922 -5.039 1.433 1 98.44 110 PRO B N 1
ATOM 2340 C CA . PRO B 1 110 ? -10.75 -5.82 1.832 1 98.44 110 PRO B CA 1
ATOM 2341 C C . PRO B 1 110 ? -10.656 -6.004 3.346 1 98.44 110 PRO B C 1
ATOM 2343 O O . PRO B 1 110 ? -11.492 -5.492 4.09 1 98.44 110 PRO B O 1
ATOM 2346 N N . LEU B 1 111 ? -9.633 -6.82 3.771 1 98.62 111 LEU B N 1
ATOM 2347 C CA . LEU B 1 111 ? -9.297 -6.902 5.188 1 98.62 111 LEU B CA 1
ATOM 2348 C C . LEU B 1 111 ? -9.039 -5.516 5.77 1 98.62 111 LEU B C 1
ATOM 2350 O O . LEU B 1 111 ? -8.453 -4.66 5.102 1 98.62 111 LEU B O 1
ATOM 2354 N N . ILE B 1 112 ? -9.453 -5.289 6.984 1 98.62 112 ILE B N 1
ATOM 2355 C CA . ILE B 1 112 ? -9.383 -3.965 7.594 1 98.62 112 ILE B CA 1
ATOM 2356 C C . ILE B 1 112 ? -8.156 -3.875 8.492 1 98.62 112 ILE B C 1
ATOM 2358 O O . ILE B 1 112 ? -8.125 -4.457 9.578 1 98.62 112 ILE B O 1
ATOM 2362 N N . PRO B 1 113 ? -7.121 -3.168 8.062 1 98.62 113 PRO B N 1
ATOM 2363 C CA . PRO B 1 113 ? -5.953 -3.012 8.938 1 98.62 113 PRO B CA 1
ATOM 2364 C C . PRO B 1 113 ? -6.227 -2.1 10.133 1 98.62 113 PRO B C 1
ATOM 2366 O O . PRO B 1 113 ? -7.035 -1.173 10.031 1 98.62 113 PRO B O 1
ATOM 2369 N N . ALA B 1 114 ? -5.566 -2.328 11.195 1 98.75 114 ALA B N 1
ATOM 2370 C CA . ALA B 1 114 ? -5.676 -1.513 12.398 1 98.75 114 ALA B CA 1
ATOM 2371 C C . ALA B 1 114 ? -4.363 -1.513 13.18 1 98.75 114 ALA B C 1
ATOM 2373 O O . ALA B 1 114 ? -3.541 -2.418 13.023 1 98.75 114 ALA B O 1
ATOM 2374 N N . VAL B 1 115 ? -4.156 -0.45 13.891 1 98.62 115 VAL B N 1
ATOM 2375 C CA . VAL B 1 115 ? -3.092 -0.438 14.891 1 98.62 115 VAL B CA 1
ATOM 2376 C C . VAL B 1 115 ? -3.572 -1.135 16.156 1 98.62 115 VAL B C 1
ATOM 2378 O O . VAL B 1 115 ? -4.527 -0.686 16.797 1 9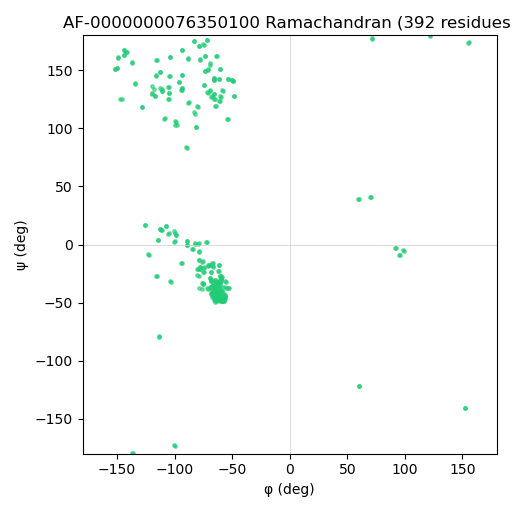8.62 115 VAL B O 1
ATOM 2381 N N . GLY B 1 116 ? -2.918 -2.191 16.531 1 97 116 GLY B N 1
ATOM 2382 C CA . GLY B 1 116 ? -3.275 -2.93 17.719 1 97 116 GLY B CA 1
ATOM 2383 C C . GLY B 1 116 ? -2.846 -2.234 19 1 97 116 GLY B C 1
ATOM 2384 O O . GLY B 1 116 ? -2.117 -1.241 18.953 1 97 116 GLY B O 1
ATOM 2385 N N . PRO B 1 117 ? -3.266 -2.754 20.156 1 93.12 117 PRO B N 1
ATOM 2386 C CA . PRO B 1 117 ? -2.938 -2.141 21.453 1 93.12 117 PRO B CA 1
ATOM 2387 C C . PRO B 1 117 ? -1.433 -2.07 21.703 1 93.12 117 PRO B C 1
ATOM 2389 O O . PRO B 1 117 ? -0.962 -1.173 22.406 1 93.12 117 PRO B O 1
ATOM 2392 N N . ASP B 1 118 ? -0.683 -2.988 21.156 1 93.12 118 ASP B N 1
ATOM 2393 C CA . ASP B 1 118 ? 0.764 -3.016 21.344 1 93.12 118 ASP B CA 1
ATOM 2394 C C . ASP B 1 118 ? 1.476 -2.195 20.281 1 93.12 118 ASP B C 1
ATOM 2396 O O . ASP B 1 118 ? 2.707 -2.178 20.219 1 93.12 118 ASP B O 1
ATOM 2400 N N . GLY B 1 119 ? 0.668 -1.623 19.391 1 95.12 119 GLY B N 1
ATOM 2401 C CA . GLY B 1 119 ? 1.251 -0.802 18.344 1 95.12 119 GLY B CA 1
ATOM 2402 C C . GLY B 1 119 ? 1.558 -1.579 17.078 1 95.12 119 GLY B C 1
ATOM 2403 O O . GLY B 1 119 ? 1.965 -0.999 16.062 1 95.12 119 GLY B O 1
ATOM 2404 N N . ALA B 1 120 ? 1.309 -2.859 17.156 1 96.56 120 ALA B N 1
ATOM 2405 C CA . ALA B 1 120 ? 1.56 -3.709 15.992 1 96.56 120 ALA B CA 1
ATOM 2406 C C . ALA B 1 120 ? 0.337 -3.766 15.078 1 96.56 120 ALA B C 1
ATOM 2408 O O . ALA B 1 120 ? -0.775 -3.439 15.5 1 96.56 120 ALA B O 1
ATOM 2409 N N . ARG B 1 121 ? 0.544 -4.133 13.844 1 97.69 121 ARG B N 1
ATOM 2410 C CA . ARG B 1 121 ? -0.563 -4.289 12.906 1 97.69 121 ARG B CA 1
ATOM 2411 C C . ARG B 1 121 ? -1.529 -5.371 13.375 1 97.69 121 ARG B C 1
ATOM 2413 O O . ARG B 1 121 ? -1.105 -6.414 13.883 1 97.69 121 ARG B O 1
ATOM 2420 N N . SER B 1 122 ? -2.77 -5.141 13.156 1 97.56 122 SER B N 1
ATOM 2421 C CA . SER B 1 122 ? -3.834 -6.105 13.406 1 97.56 122 SER B CA 1
ATOM 2422 C C . SER B 1 122 ? -4.934 -6.004 12.359 1 97.56 122 SER B C 1
ATOM 2424 O O . SER B 1 122 ? -4.887 -5.133 11.484 1 97.56 122 SER B O 1
ATOM 2426 N N . TRP B 1 123 ? -5.797 -6.938 12.305 1 97.69 123 TRP B N 1
ATOM 2427 C CA . TRP B 1 123 ? -6.984 -6.883 11.461 1 97.69 123 TRP B CA 1
ATOM 2428 C C . TRP B 1 123 ? -8.227 -6.594 12.297 1 97.69 123 TRP B C 1
ATOM 2430 O O . TRP B 1 123 ? -8.484 -7.266 13.305 1 97.69 123 TRP B O 1
ATOM 2440 N N . ALA B 1 124 ? -8.984 -5.621 11.836 1 97.31 124 ALA B N 1
ATOM 2441 C CA . ALA B 1 124 ? -10.219 -5.281 12.531 1 97.31 124 ALA B CA 1
ATOM 2442 C C . ALA B 1 124 ? -11.406 -6.023 11.938 1 97.31 124 ALA B C 1
ATOM 2444 O O . ALA B 1 124 ? -11.484 -6.215 10.719 1 97.31 124 ALA B O 1
ATOM 2445 N N . GLY B 1 125 ? -12.383 -6.391 12.781 1 92.81 125 GLY B N 1
ATOM 2446 C CA . GLY B 1 125 ? -13.633 -6.977 12.336 1 92.81 125 GLY B CA 1
ATOM 2447 C C . GLY B 1 125 ? -13.484 -8.398 11.82 1 92.81 125 GLY B C 1
ATOM 2448 O O . GLY B 1 125 ? -12.383 -8.961 11.859 1 92.81 125 GLY B O 1
ATOM 2449 N N . PRO B 1 126 ? -14.602 -8.961 11.469 1 92 126 PRO B N 1
ATOM 2450 C CA . PRO B 1 126 ? -14.578 -10.32 10.906 1 92 126 PRO B CA 1
ATOM 2451 C C . PRO B 1 126 ? -13.867 -10.383 9.555 1 92 126 PRO B C 1
ATOM 2453 O O . PRO B 1 126 ? -13.969 -9.445 8.758 1 92 126 PRO B O 1
ATOM 2456 N N . ALA B 1 127 ? -13.188 -11.422 9.375 1 95.88 127 ALA B N 1
ATOM 2457 C CA . ALA B 1 127 ? -12.5 -11.664 8.109 1 95.88 127 ALA B CA 1
ATOM 2458 C C . ALA B 1 127 ? -13.008 -12.945 7.445 1 95.88 127 ALA B C 1
ATOM 2460 O O . ALA B 1 127 ? -13.289 -13.93 8.125 1 95.88 127 ALA B O 1
ATOM 2461 N N . ASP B 1 128 ? -13.242 -12.891 6.156 1 98 128 ASP B N 1
ATOM 2462 C CA . ASP B 1 128 ? -13.688 -14.039 5.371 1 98 128 ASP B CA 1
ATOM 2463 C C . ASP B 1 128 ? -12.945 -14.117 4.039 1 98 128 ASP B C 1
ATOM 2465 O O . ASP B 1 128 ? -12.016 -13.344 3.795 1 98 128 ASP B O 1
ATOM 2469 N N . GLY B 1 129 ? -13.336 -15.141 3.275 1 98.44 129 GLY B N 1
ATOM 2470 C CA . GLY B 1 129 ? -12.648 -15.359 2.01 1 98.44 129 GLY B CA 1
ATOM 2471 C C . GLY B 1 129 ? -12.82 -14.211 1.032 1 98.44 129 GLY B C 1
ATOM 2472 O O . GLY B 1 129 ? -11.898 -13.898 0.275 1 98.44 129 GLY B O 1
ATOM 2473 N N . THR B 1 130 ? -13.984 -13.609 1.077 1 98.62 130 THR B N 1
ATOM 2474 C CA . THR B 1 130 ? -14.258 -12.508 0.162 1 98.62 130 THR B CA 1
ATOM 2475 C C . THR B 1 130 ? -13.352 -11.32 0.455 1 98.62 130 THR B C 1
ATOM 2477 O O . THR B 1 130 ? -12.773 -10.727 -0.462 1 98.62 130 THR B O 1
ATOM 2480 N N . ARG B 1 131 ? -13.188 -10.969 1.71 1 98.69 131 ARG B N 1
ATOM 2481 C CA . ARG B 1 131 ? -12.297 -9.875 2.1 1 98.69 131 ARG B CA 1
ATOM 2482 C C . ARG B 1 131 ? -10.844 -10.211 1.782 1 98.69 131 ARG B C 1
ATOM 2484 O O . ARG B 1 131 ? -10.078 -9.344 1.356 1 98.69 131 ARG B O 1
ATOM 2491 N N . LEU B 1 132 ? -10.477 -11.453 2.01 1 98.75 132 LEU B N 1
ATOM 2492 C CA . LEU B 1 132 ? -9.133 -11.922 1.665 1 98.75 132 LEU B CA 1
ATOM 2493 C C . LEU B 1 132 ? -8.875 -11.758 0.172 1 98.75 132 LEU B C 1
ATOM 2495 O O . LEU B 1 132 ? -7.848 -11.188 -0.223 1 98.75 132 LEU B O 1
ATOM 2499 N N . LEU B 1 133 ? -9.797 -12.211 -0.632 1 98.88 133 LEU B N 1
ATOM 2500 C CA . LEU B 1 133 ? -9.625 -12.164 -2.08 1 98.88 133 LEU B CA 1
ATOM 2501 C C . LEU B 1 133 ? -9.633 -10.727 -2.584 1 98.88 133 LEU B C 1
ATOM 2503 O O . LEU B 1 133 ? -8.93 -10.391 -3.539 1 98.88 133 LEU B O 1
ATOM 2507 N N . ALA B 1 134 ? -10.438 -9.891 -1.964 1 98.88 134 ALA B N 1
ATOM 2508 C CA . ALA B 1 134 ? -10.406 -8.469 -2.289 1 98.88 134 ALA B CA 1
ATOM 2509 C C . ALA B 1 134 ? -9.031 -7.867 -1.998 1 98.88 134 ALA B C 1
ATOM 2511 O O . ALA B 1 134 ? -8.523 -7.062 -2.781 1 98.88 134 ALA B O 1
ATOM 2512 N N . THR B 1 135 ? -8.453 -8.227 -0.888 1 98.81 135 THR B N 1
ATOM 2513 C CA . THR B 1 135 ? -7.117 -7.781 -0.514 1 98.81 135 THR B CA 1
ATOM 2514 C C . THR B 1 135 ? -6.09 -8.227 -1.551 1 98.81 135 THR B C 1
ATOM 2516 O O . THR B 1 135 ? -5.254 -7.43 -1.982 1 98.81 135 THR B O 1
ATOM 2519 N N . VAL B 1 136 ? -6.176 -9.438 -1.993 1 98.88 136 VAL B N 1
ATOM 2520 C CA . VAL B 1 136 ? -5.281 -9.984 -3.006 1 98.88 136 VAL B CA 1
ATOM 2521 C C . VAL B 1 136 ? -5.484 -9.25 -4.328 1 98.88 136 VAL B C 1
ATOM 2523 O O . VAL B 1 136 ? -4.512 -8.875 -4.992 1 98.88 136 VAL B O 1
ATOM 2526 N N . ALA B 1 137 ? -6.711 -9.07 -4.711 1 98.94 137 ALA B N 1
ATOM 2527 C CA . ALA B 1 137 ? -7.035 -8.422 -5.98 1 98.94 137 ALA B CA 1
ATOM 2528 C C . ALA B 1 137 ? -6.559 -6.973 -5.992 1 98.94 137 ALA B C 1
ATOM 2530 O O . ALA B 1 137 ? -6.074 -6.48 -7.016 1 98.94 137 ALA B O 1
ATOM 2531 N N . ARG B 1 138 ? -6.719 -6.289 -4.906 1 98.81 138 ARG B N 1
ATOM 2532 C CA . ARG B 1 138 ? -6.25 -4.91 -4.832 1 98.81 138 ARG B CA 1
ATOM 2533 C C . ARG B 1 138 ? -4.73 -4.84 -4.898 1 98.81 138 ARG B C 1
ATOM 2535 O O . ARG B 1 138 ? -4.168 -3.916 -5.488 1 98.81 138 ARG B O 1
ATOM 2542 N N . ASP B 1 139 ? -4.062 -5.809 -4.312 1 98.69 139 ASP B N 1
ATOM 2543 C CA . ASP B 1 139 ? -2.621 -5.945 -4.504 1 98.69 139 ASP B CA 1
ATOM 2544 C C . ASP B 1 139 ? -2.277 -6.117 -5.98 1 98.69 139 ASP B C 1
ATOM 2546 O O . ASP B 1 139 ? -1.295 -5.555 -6.469 1 98.69 139 ASP B O 1
ATOM 2550 N N . ALA B 1 140 ? -3.039 -6.855 -6.66 1 98.94 140 ALA B N 1
ATOM 2551 C CA . ALA B 1 140 ? -2.844 -7.066 -8.094 1 98.94 140 ALA B CA 1
ATOM 2552 C C . ALA B 1 140 ? -3.021 -5.766 -8.867 1 98.94 140 ALA B C 1
ATOM 2554 O O . ALA B 1 140 ? -2.236 -5.461 -9.766 1 98.94 140 ALA B O 1
ATOM 2555 N N . VAL B 1 141 ? -4.066 -5.016 -8.562 1 98.88 141 VAL B N 1
ATOM 2556 C CA . VAL B 1 141 ? -4.281 -3.732 -9.219 1 98.88 141 VAL B CA 1
ATOM 2557 C C . VAL B 1 141 ? -3.068 -2.83 -9.008 1 98.88 141 VAL B C 1
ATOM 2559 O O . VAL B 1 141 ? -2.588 -2.195 -9.953 1 98.88 141 VAL B O 1
ATOM 2562 N N . ASP B 1 142 ? -2.586 -2.781 -7.762 1 98.19 142 ASP B N 1
ATOM 2563 C CA . ASP B 1 142 ? -1.405 -1.981 -7.453 1 98.19 142 ASP B CA 1
ATOM 2564 C C . ASP B 1 142 ? -0.216 -2.404 -8.312 1 98.19 142 ASP B C 1
ATOM 2566 O O . ASP B 1 142 ? 0.501 -1.557 -8.852 1 98.19 142 ASP B O 1
ATOM 2570 N N . LEU B 1 143 ? 0.021 -3.66 -8.43 1 98.62 143 LEU B N 1
ATOM 2571 C CA . LEU B 1 143 ? 1.144 -4.18 -9.203 1 98.62 143 LEU B CA 1
ATOM 2572 C C . LEU B 1 143 ? 0.978 -3.852 -10.688 1 98.62 143 LEU B C 1
ATOM 2574 O O . LEU B 1 143 ? 1.896 -3.324 -11.312 1 98.62 143 LEU B O 1
ATOM 2578 N N . LEU B 1 144 ? -0.188 -4.129 -11.242 1 98.56 144 LEU B N 1
ATOM 2579 C CA . LEU B 1 144 ? -0.448 -4.027 -12.672 1 98.56 144 LEU B CA 1
ATOM 2580 C C . LEU B 1 144 ? -0.428 -2.57 -13.125 1 98.56 144 LEU B C 1
ATOM 2582 O O . LEU B 1 144 ? -0.191 -2.285 -14.297 1 98.56 144 LEU B O 1
ATOM 2586 N N . THR B 1 145 ? -0.675 -1.67 -12.18 1 98.12 145 THR B N 1
ATOM 2587 C CA . THR B 1 145 ? -0.769 -0.261 -12.547 1 98.12 145 THR B CA 1
ATOM 2588 C C . THR B 1 145 ? 0.369 0.538 -11.914 1 98.12 145 THR B C 1
ATOM 2590 O O . THR B 1 145 ? 0.405 1.766 -12.023 1 98.12 145 THR B O 1
ATOM 2593 N N . GLY B 1 146 ? 1.288 -0.157 -11.219 1 96.81 146 GLY B N 1
ATOM 2594 C CA . GLY B 1 146 ? 2.334 0.517 -10.461 1 96.81 146 GLY B CA 1
ATOM 2595 C C . GLY B 1 146 ? 3.666 0.549 -11.188 1 96.81 146 GLY B C 1
ATOM 2596 O O . GLY B 1 146 ? 3.754 0.159 -12.352 1 96.81 146 GLY B O 1
ATOM 2597 N N . PRO B 1 147 ? 4.684 1.024 -10.492 1 94.56 147 PRO B N 1
ATOM 2598 C CA . PRO B 1 147 ? 5.992 1.26 -11.109 1 94.56 147 PRO B CA 1
ATOM 2599 C C . PRO B 1 147 ? 6.68 -0.032 -11.539 1 94.56 147 PRO B C 1
ATOM 2601 O O . PRO B 1 147 ? 7.59 -0.001 -12.375 1 94.56 147 PRO B O 1
ATOM 2604 N N . PHE B 1 148 ? 6.203 -1.135 -11.023 1 97.12 148 PHE B N 1
ATOM 2605 C CA . PHE B 1 148 ? 6.887 -2.383 -11.328 1 97.12 148 PHE B CA 1
ATOM 2606 C C . PHE B 1 148 ? 6.094 -3.199 -12.344 1 97.12 148 PHE B C 1
ATOM 2608 O O . PHE B 1 148 ? 6.418 -4.359 -12.609 1 97.12 148 PHE B O 1
ATOM 2615 N N . ALA B 1 149 ? 5.07 -2.648 -12.938 1 97.31 149 ALA B N 1
ATOM 2616 C CA . ALA B 1 149 ? 4.207 -3.355 -13.875 1 97.31 149 ALA B CA 1
ATOM 2617 C C . ALA B 1 149 ? 5.016 -3.936 -15.039 1 97.31 149 ALA B C 1
ATOM 2619 O O . ALA B 1 149 ? 4.695 -5.008 -15.547 1 97.31 149 ALA B O 1
ATOM 2620 N N . HIS B 1 150 ? 6.082 -3.297 -15.43 1 96.25 150 HIS B N 1
ATOM 2621 C CA . HIS B 1 150 ? 6.887 -3.707 -16.578 1 96.25 150 HIS B CA 1
ATOM 2622 C C . HIS B 1 150 ? 7.973 -4.691 -16.156 1 96.25 150 HIS B C 1
ATOM 2624 O O . HIS B 1 150 ? 8.789 -5.105 -16.984 1 96.25 150 HIS B O 1
ATOM 2630 N N . ARG B 1 151 ? 7.965 -5.051 -14.828 1 98.06 151 ARG B N 1
ATOM 2631 C CA . ARG B 1 151 ? 9 -5.945 -14.305 1 98.06 151 ARG B CA 1
ATOM 2632 C C . ARG B 1 151 ? 8.398 -7.285 -13.898 1 98.06 151 ARG B C 1
ATOM 2634 O O . ARG B 1 151 ? 8.992 -8.023 -13.102 1 98.06 151 ARG B O 1
ATOM 2641 N N . ILE B 1 152 ? 7.219 -7.535 -14.289 1 98.56 152 ILE B N 1
ATOM 2642 C CA . ILE B 1 152 ? 6.633 -8.859 -14.133 1 98.56 152 ILE B CA 1
ATOM 2643 C C . ILE B 1 152 ? 7.305 -9.836 -15.102 1 98.56 152 ILE B C 1
ATOM 2645 O O . ILE B 1 152 ? 7.434 -9.555 -16.297 1 98.56 152 ILE B O 1
ATOM 2649 N N . ARG B 1 153 ? 7.73 -10.992 -14.562 1 98 153 ARG B N 1
ATOM 2650 C CA . ARG B 1 153 ? 8.508 -11.953 -15.344 1 98 153 ARG B CA 1
ATOM 2651 C C . ARG B 1 153 ? 8.023 -13.375 -15.102 1 98 153 ARG B C 1
ATOM 2653 O O . ARG B 1 153 ? 7.406 -13.664 -14.07 1 98 153 ARG B O 1
ATOM 2660 N N . THR B 1 154 ? 8.328 -14.188 -16.109 1 97.44 154 THR B N 1
ATOM 2661 C CA . THR B 1 154 ? 8.289 -15.633 -15.906 1 97.44 154 THR B CA 1
ATOM 2662 C C . THR B 1 154 ? 9.703 -16.203 -15.789 1 97.44 154 THR B C 1
ATOM 2664 O O . THR B 1 154 ? 10.641 -15.68 -16.406 1 97.44 154 THR B O 1
ATOM 2667 N N . CYS B 1 155 ? 9.828 -17.172 -14.977 1 97.44 155 CYS B N 1
ATOM 2668 C CA . CYS B 1 155 ? 11.125 -17.812 -14.789 1 97.44 155 CYS B CA 1
ATOM 2669 C C . CYS B 1 155 ? 11.75 -18.188 -16.125 1 97.44 155 CYS B C 1
ATOM 2671 O O . CYS B 1 155 ? 11.055 -18.672 -17.031 1 97.44 155 CYS B O 1
ATOM 2673 N N . SER B 1 156 ? 13.039 -18.047 -16.281 1 96.06 156 SER B N 1
ATOM 2674 C CA . SER B 1 156 ? 13.742 -18.297 -17.547 1 96.06 156 SER B CA 1
ATOM 2675 C C . SER B 1 156 ? 13.961 -19.781 -17.781 1 96.06 156 SER B C 1
ATOM 2677 O O . SER B 1 156 ? 14.352 -20.203 -18.875 1 96.06 156 SER B O 1
ATOM 2679 N N . ALA B 1 157 ? 13.742 -20.547 -16.703 1 93.94 157 ALA B N 1
ATOM 2680 C CA . ALA B 1 157 ? 13.812 -21.984 -16.922 1 93.94 157 ALA B CA 1
ATOM 2681 C C . ALA B 1 157 ? 12.664 -22.469 -17.797 1 93.94 157 ALA B C 1
ATOM 2683 O O . ALA B 1 157 ? 11.5 -22.172 -17.531 1 93.94 157 ALA B O 1
ATOM 2684 N N . GLY B 1 158 ? 12.906 -23.172 -18.828 1 89.69 158 GLY B N 1
ATOM 2685 C CA . GLY B 1 158 ? 11.938 -23.562 -19.844 1 89.69 158 GLY B CA 1
ATOM 2686 C C . GLY B 1 158 ? 10.82 -24.422 -19.297 1 89.69 158 GLY B C 1
ATOM 2687 O O . GLY B 1 158 ? 9.734 -24.5 -19.875 1 89.69 158 GLY B O 1
ATOM 2688 N N . ASP B 1 159 ? 11.055 -25.078 -18.203 1 88.62 159 ASP B N 1
ATOM 2689 C CA . ASP B 1 159 ? 10.047 -25.969 -17.641 1 88.62 159 ASP B CA 1
ATOM 2690 C C . ASP B 1 159 ? 9.422 -25.375 -16.375 1 88.62 159 ASP B C 1
ATOM 2692 O O . ASP B 1 159 ? 8.883 -26.109 -15.547 1 88.62 159 ASP B O 1
ATOM 2696 N N . CYS B 1 160 ? 9.633 -24.141 -16.219 1 93.62 160 CYS B N 1
ATOM 2697 C CA . CYS B 1 160 ? 9.102 -23.469 -15.031 1 93.62 160 CYS B CA 1
ATOM 2698 C C . CYS B 1 160 ? 8.133 -22.359 -15.43 1 93.62 160 CYS B C 1
ATOM 2700 O O . CYS B 1 160 ? 8.438 -21.547 -16.297 1 93.62 160 CYS B O 1
ATOM 2702 N N . ALA B 1 161 ? 6.949 -22.328 -14.828 1 92.81 161 ALA B N 1
ATOM 2703 C CA . ALA B 1 161 ? 5.91 -21.375 -15.203 1 92.81 161 ALA B CA 1
ATOM 2704 C C . ALA B 1 161 ? 5.68 -20.359 -14.094 1 92.81 161 ALA B C 1
ATOM 2706 O O . ALA B 1 161 ? 4.672 -19.641 -14.102 1 92.81 161 ALA B O 1
ATOM 2707 N N . LEU B 1 162 ? 6.605 -20.344 -13.125 1 96.94 162 LEU B N 1
ATOM 2708 C CA . LEU B 1 162 ? 6.406 -19.438 -11.992 1 96.94 162 LEU B CA 1
ATOM 2709 C C . LEU B 1 162 ? 6.574 -17.984 -12.422 1 96.94 162 LEU B C 1
ATOM 2711 O O . LEU B 1 162 ? 7.488 -17.656 -13.188 1 96.94 162 LEU B O 1
ATOM 2715 N N . VAL B 1 163 ? 5.629 -17.125 -12.023 1 98.19 163 VAL B N 1
ATOM 2716 C CA . VAL B 1 163 ? 5.602 -15.703 -12.336 1 98.19 163 VAL B CA 1
ATOM 2717 C C . VAL B 1 163 ? 6.016 -14.898 -11.102 1 98.19 163 VAL B C 1
ATOM 2719 O O . VAL B 1 163 ? 5.605 -15.203 -9.984 1 98.19 163 VAL B O 1
ATOM 2722 N N . TYR B 1 164 ? 6.871 -13.906 -11.258 1 98.38 164 TYR B N 1
ATOM 2723 C CA . TYR B 1 164 ? 7.293 -13.039 -10.164 1 98.38 164 TYR B CA 1
ATOM 2724 C C . TYR B 1 164 ? 7.488 -11.602 -10.648 1 98.38 164 TYR B C 1
ATOM 2726 O O . TYR B 1 164 ? 7.457 -11.344 -11.852 1 98.38 164 TYR B O 1
ATOM 2734 N N . VAL B 1 165 ? 7.535 -10.664 -9.789 1 98.56 165 VAL B N 1
ATOM 2735 C CA . VAL B 1 165 ? 7.918 -9.289 -10.102 1 98.56 165 VAL B CA 1
ATOM 2736 C C . VAL B 1 165 ? 9.328 -9.016 -9.578 1 98.56 165 VAL B C 1
ATOM 2738 O O . VAL B 1 165 ? 9.633 -9.297 -8.422 1 98.56 165 VAL B O 1
ATOM 2741 N N . ASP B 1 166 ? 10.164 -8.586 -10.453 1 97.81 166 ASP B N 1
ATOM 2742 C CA . ASP B 1 166 ? 11.555 -8.297 -10.117 1 97.81 166 ASP B CA 1
ATOM 2743 C C . ASP B 1 166 ? 11.688 -6.918 -9.477 1 97.81 166 ASP B C 1
ATOM 2745 O O . ASP B 1 166 ? 11.789 -5.906 -10.172 1 97.81 166 ASP B O 1
ATOM 2749 N N . THR B 1 167 ? 11.82 -6.887 -8.141 1 94.12 167 THR B N 1
ATOM 2750 C CA . THR B 1 167 ? 11.914 -5.613 -7.43 1 94.12 167 THR B CA 1
ATOM 2751 C C . THR B 1 167 ? 13.367 -5.273 -7.121 1 94.12 167 THR B C 1
ATOM 2753 O O . THR B 1 167 ? 13.648 -4.348 -6.355 1 94.12 167 THR B O 1
ATOM 2756 N N . SER B 1 168 ? 14.273 -6.035 -7.664 1 92.88 168 SER B N 1
ATOM 2757 C CA . SER B 1 168 ? 15.68 -5.742 -7.441 1 92.88 168 SER B CA 1
ATOM 2758 C C . SER B 1 168 ? 16.094 -4.457 -8.148 1 92.88 168 SER B C 1
ATOM 2760 O O . SER B 1 168 ? 15.469 -4.047 -9.125 1 92.88 168 SER B O 1
ATOM 2762 N N . ARG B 1 169 ? 17.078 -3.799 -7.711 1 88.56 169 ARG B N 1
ATOM 2763 C CA . ARG B 1 169 ? 17.562 -2.531 -8.258 1 88.56 169 ARG B CA 1
ATOM 2764 C C . ARG B 1 169 ? 18.016 -2.688 -9.703 1 88.56 169 ARG B C 1
ATOM 2766 O O . ARG B 1 169 ? 17.547 -1.958 -10.586 1 88.56 169 ARG B O 1
ATOM 2773 N N . PRO B 1 170 ? 18.844 -3.711 -10 1 92 170 PRO B N 1
ATOM 2774 C CA . PRO B 1 170 ? 19.266 -3.869 -11.391 1 92 170 PRO B CA 1
ATOM 2775 C C . PRO B 1 170 ? 18.141 -4.312 -12.312 1 92 170 PRO B C 1
ATOM 2777 O O . PRO B 1 170 ? 18.203 -4.066 -13.523 1 92 170 PRO B O 1
ATOM 2780 N N . GLY B 1 171 ? 17.188 -5.035 -11.75 1 93.44 171 GLY B N 1
ATOM 2781 C CA . GLY B 1 171 ? 16.078 -5.508 -12.562 1 93.44 171 GLY B CA 1
ATOM 2782 C C . GLY B 1 171 ? 16.484 -6.586 -13.547 1 93.44 171 GLY B C 1
ATOM 2783 O O . GLY B 1 171 ? 16.078 -6.551 -14.711 1 93.44 171 GLY B O 1
ATOM 2784 N N . ARG B 1 172 ? 17.328 -7.504 -13.117 1 94.06 172 ARG B N 1
ATOM 2785 C CA . ARG B 1 172 ? 17.844 -8.5 -14.047 1 94.06 172 ARG B CA 1
ATOM 2786 C C . ARG B 1 172 ? 17.594 -9.914 -13.531 1 94.06 172 ARG B C 1
ATOM 2788 O O . ARG B 1 172 ? 18.297 -10.852 -13.914 1 94.06 172 ARG B O 1
ATOM 2795 N N . ARG B 1 173 ? 16.688 -9.984 -12.578 1 96.06 173 ARG B N 1
ATOM 2796 C CA . ARG B 1 173 ? 16.328 -11.312 -12.078 1 96.06 173 ARG B CA 1
ATOM 2797 C C . ARG B 1 173 ? 15.805 -12.195 -13.211 1 96.06 173 ARG B C 1
ATOM 2799 O O . ARG B 1 173 ? 14.922 -11.773 -13.969 1 96.06 173 ARG B O 1
ATOM 2806 N N . ARG B 1 174 ? 16.375 -13.445 -13.234 1 95.31 174 ARG B N 1
ATOM 2807 C CA . ARG B 1 174 ? 16.016 -14.336 -14.336 1 95.31 174 ARG B CA 1
ATOM 2808 C C . ARG B 1 174 ? 15.273 -15.562 -13.828 1 95.31 174 ARG B C 1
ATOM 2810 O O . ARG B 1 174 ? 14.453 -16.141 -14.547 1 95.31 174 ARG B O 1
ATOM 2817 N N . TRP B 1 175 ? 15.594 -15.859 -12.586 1 96.25 175 TRP B N 1
ATOM 2818 C CA . TRP B 1 175 ? 15.109 -17.125 -12.055 1 96.25 175 TRP B CA 1
ATOM 2819 C C . TRP B 1 175 ? 14.078 -16.906 -10.961 1 96.25 175 TRP B C 1
ATOM 2821 O O . TRP B 1 175 ? 14.195 -15.969 -10.172 1 96.25 175 TRP B O 1
ATOM 2831 N N . CYS B 1 176 ? 13.141 -17.844 -10.875 1 96.19 176 CYS B N 1
ATOM 2832 C CA . CYS B 1 176 ? 12.195 -17.828 -9.766 1 96.19 176 CYS B CA 1
ATOM 2833 C C . CYS B 1 176 ? 12.914 -18.047 -8.438 1 96.19 176 CYS B C 1
ATOM 2835 O O . CYS B 1 176 ? 12.555 -17.453 -7.426 1 96.19 176 CYS B O 1
ATOM 2837 N N . SER B 1 177 ? 13.859 -18.922 -8.492 1 95.31 177 SER B N 1
ATOM 2838 C CA . SER B 1 177 ? 14.727 -19.234 -7.359 1 95.31 177 SER B CA 1
ATOM 2839 C C . SER B 1 177 ? 16.141 -19.578 -7.816 1 95.31 177 SER B C 1
ATOM 2841 O O . SER B 1 177 ? 16.328 -20.5 -8.617 1 95.31 177 SER B O 1
ATOM 2843 N N . MET B 1 178 ? 17.047 -18.891 -7.281 1 92.88 178 MET B N 1
ATOM 2844 C CA . MET B 1 178 ? 18.438 -19.172 -7.621 1 92.88 178 MET B CA 1
ATOM 2845 C C . MET B 1 178 ? 18.875 -20.531 -7.078 1 92.88 178 MET B C 1
ATOM 2847 O O . MET B 1 178 ? 19.672 -21.219 -7.695 1 92.88 178 MET B O 1
ATOM 2851 N N . GLU B 1 179 ? 18.281 -20.891 -5.965 1 91.38 179 GLU B N 1
ATOM 2852 C CA . GLU B 1 179 ? 18.641 -22.156 -5.324 1 91.38 179 GLU B CA 1
ATOM 2853 C C . GLU B 1 179 ? 18.062 -23.344 -6.082 1 91.38 179 GLU B C 1
ATOM 2855 O O . GLU B 1 179 ? 18.531 -24.469 -5.93 1 91.38 179 GLU B O 1
ATOM 2860 N N . HIS B 1 180 ? 17.047 -23.094 -6.875 1 93.94 180 HIS B N 1
ATOM 2861 C CA . HIS B 1 180 ? 16.406 -24.188 -7.59 1 93.94 180 HIS B CA 1
ATOM 2862 C C . HIS B 1 180 ? 16.625 -24.062 -9.094 1 93.94 180 HIS B C 1
ATOM 2864 O O . HIS B 1 180 ? 17.594 -24.578 -9.641 1 93.94 180 HIS B O 1
ATOM 2870 N N . CYS B 1 181 ? 15.891 -23.219 -9.773 1 95 181 CYS B N 1
ATOM 2871 C CA . CYS B 1 181 ? 15.992 -23.109 -11.227 1 95 181 CYS B CA 1
ATOM 2872 C C . CYS B 1 181 ? 17.344 -22.562 -11.641 1 95 181 CYS B C 1
ATOM 2874 O O . CYS B 1 181 ? 17.938 -23.016 -12.625 1 95 181 CYS B O 1
ATOM 2876 N N . GLY B 1 182 ? 17.812 -21.5 -10.938 1 94.44 182 GLY B N 1
ATOM 2877 C CA . GLY B 1 182 ? 19.141 -20.969 -11.234 1 94.44 182 GLY B CA 1
ATOM 2878 C C . GLY B 1 182 ? 20.234 -22 -11.102 1 94.44 182 GLY B C 1
ATOM 2879 O O . GLY B 1 182 ? 21.062 -22.156 -12 1 94.44 182 GLY B O 1
ATOM 2880 N N . ASN B 1 183 ? 20.203 -22.688 -10.031 1 93.38 183 ASN B N 1
ATOM 2881 C CA . ASN B 1 183 ? 21.172 -23.734 -9.773 1 93.38 183 ASN B CA 1
ATOM 2882 C C . ASN B 1 183 ? 21.094 -24.844 -10.82 1 93.38 183 ASN B C 1
ATOM 2884 O O . ASN B 1 183 ? 22.125 -25.328 -11.305 1 93.38 183 ASN B O 1
ATOM 2888 N N . ARG B 1 184 ? 19.938 -25.297 -11.125 1 91.94 184 ARG B N 1
ATOM 2889 C CA . ARG B 1 184 ? 19.75 -26.312 -12.156 1 91.94 184 ARG B CA 1
ATOM 2890 C C . ARG B 1 184 ? 20.344 -25.875 -13.484 1 91.94 184 ARG B C 1
ATOM 2892 O O . ARG B 1 184 ? 20.984 -26.672 -14.172 1 91.94 184 ARG B O 1
ATOM 2899 N N . H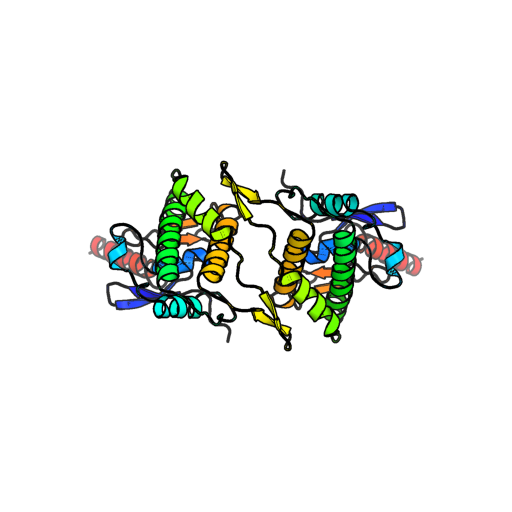IS B 1 185 ? 20.141 -24.672 -13.875 1 93 185 HIS B N 1
ATOM 2900 C CA . HIS B 1 185 ? 20.719 -24.141 -15.102 1 93 185 HIS B CA 1
ATOM 2901 C C . HIS B 1 185 ? 22.234 -24.172 -15.047 1 93 185 HIS B C 1
ATOM 2903 O O . HIS B 1 185 ? 22.891 -24.562 -16.016 1 93 185 HIS B O 1
ATOM 2909 N N . LYS B 1 186 ? 22.734 -23.719 -13.891 1 93.62 186 LYS B N 1
ATOM 2910 C CA . LYS B 1 186 ? 24.188 -23.719 -13.719 1 93.62 186 LYS B CA 1
ATOM 2911 C C . LYS B 1 186 ? 24.75 -25.125 -13.891 1 93.62 186 LYS B C 1
ATOM 2913 O O . LYS B 1 186 ? 25.766 -25.312 -14.578 1 93.62 186 LYS B O 1
ATOM 2918 N N . VAL B 1 187 ? 24.109 -26.094 -13.344 1 92.62 187 VAL B N 1
ATOM 2919 C CA . VAL B 1 187 ? 24.562 -27.484 -13.391 1 92.62 187 VAL B CA 1
ATOM 2920 C C . VAL B 1 187 ? 24.484 -28 -14.828 1 92.62 187 VAL B C 1
ATOM 2922 O O . VAL B 1 187 ? 25.422 -28.641 -15.32 1 92.62 187 VAL B O 1
ATOM 2925 N N . ARG B 1 188 ? 23.453 -27.734 -15.43 1 91.62 188 ARG B N 1
ATOM 2926 C CA . ARG B 1 188 ? 23.281 -28.172 -16.812 1 91.62 188 ARG B CA 1
ATOM 2927 C C . ARG B 1 188 ? 24.344 -27.547 -17.719 1 91.62 188 ARG B C 1
ATOM 2929 O O . ARG B 1 188 ? 24.906 -28.219 -18.578 1 91.62 188 ARG B O 1
ATOM 2936 N N . THR B 1 189 ? 24.609 -26.25 -17.5 1 91.25 189 THR B N 1
ATOM 2937 C CA . THR B 1 189 ? 25.609 -25.547 -18.281 1 91.25 189 THR B CA 1
ATOM 2938 C C . THR B 1 189 ? 27 -26.141 -18.031 1 91.25 189 THR B C 1
ATOM 2940 O O . THR B 1 189 ? 27.766 -26.328 -18.984 1 91.25 189 THR B O 1
ATOM 2943 N N . LEU B 1 190 ? 27.297 -26.438 -16.828 1 92.31 190 LEU B N 1
ATOM 2944 C CA . LEU B 1 190 ? 28.578 -27.031 -16.469 1 92.31 190 LEU B CA 1
ATOM 2945 C C . LEU B 1 190 ? 28.719 -28.422 -17.109 1 92.31 190 LEU B C 1
ATOM 2947 O O . LEU B 1 190 ? 29.797 -28.75 -17.625 1 92.31 190 LEU B O 1
ATOM 2951 N N . ARG B 1 191 ? 27.734 -29.188 -17.094 1 92.38 191 ARG B N 1
ATOM 2952 C CA . ARG B 1 191 ? 27.75 -30.516 -17.688 1 92.38 191 ARG B CA 1
ATOM 2953 C C . ARG B 1 191 ? 27.938 -30.438 -19.203 1 92.38 191 ARG B C 1
ATOM 2955 O O . ARG B 1 191 ? 28.703 -31.234 -19.781 1 92.38 191 ARG B O 1
ATOM 2962 N N . ALA B 1 192 ? 27.328 -29.531 -19.75 1 90.62 192 ALA B N 1
ATOM 2963 C CA . ALA B 1 192 ? 27.453 -29.344 -21.203 1 90.62 192 ALA B CA 1
ATOM 2964 C C . ALA B 1 192 ? 28.875 -28.953 -21.578 1 90.62 192 ALA B C 1
ATOM 2966 O O . ALA B 1 192 ? 29.406 -29.438 -22.594 1 90.62 192 ALA B O 1
ATOM 2967 N N . ARG B 1 193 ? 29.484 -28.094 -20.812 1 87.19 193 ARG B N 1
ATOM 2968 C CA . ARG B 1 193 ? 30.859 -27.656 -21.062 1 87.19 193 ARG B CA 1
ATOM 2969 C C . ARG B 1 193 ? 31.828 -28.828 -20.938 1 87.19 193 ARG B C 1
ATOM 2971 O O . ARG B 1 193 ? 32.75 -28.953 -21.734 1 87.19 193 ARG B O 1
ATOM 2978 N N . ARG B 1 194 ? 31.531 -29.719 -20.094 1 90.44 194 ARG B N 1
ATOM 2979 C CA . ARG B 1 194 ? 32.375 -30.875 -19.844 1 90.44 194 ARG B CA 1
ATOM 2980 C C . ARG B 1 194 ? 32.25 -31.906 -20.953 1 90.44 194 ARG B C 1
ATOM 2982 O O . ARG B 1 194 ? 33.219 -32.562 -21.328 1 90.44 194 ARG B O 1
ATOM 2989 N N . SER B 1 195 ? 31.25 -32 -21.312 1 88.38 195 SER B N 1
ATOM 2990 C CA . SER B 1 195 ? 31.016 -32.938 -22.406 1 88.38 195 SER B CA 1
ATOM 2991 C C . SER B 1 195 ? 31.656 -32.469 -23.703 1 88.38 195 SER B C 1
ATOM 2993 O O . SER B 1 195 ? 32.031 -33.281 -24.547 1 88.38 195 SER B O 1
ATOM 2995 N N . GLU B 1 196 ? 31.703 -31.234 -23.797 1 85 196 GLU B N 1
ATOM 2996 C CA . GLU B 1 196 ? 32.344 -30.688 -24.984 1 85 196 GLU B CA 1
ATOM 2997 C C . GLU B 1 196 ? 33.875 -30.797 -24.906 1 85 196 GLU B C 1
ATOM 2999 O O . GLU B 1 196 ? 34.531 -30.891 -25.938 1 85 196 GLU B O 1
ATOM 3004 N N . GLU B 1 197 ? 34.375 -30.688 -23.781 1 82.94 197 GLU B N 1
ATOM 3005 C CA . GLU B 1 197 ? 35.812 -30.766 -23.578 1 82.94 197 GLU B CA 1
ATOM 3006 C C . GLU B 1 197 ? 36.281 -32.219 -23.562 1 82.94 197 GLU B C 1
ATOM 3008 O O . GLU B 1 197 ? 37.469 -32.469 -23.797 1 82.94 197 GLU B O 1
ATOM 3013 N N . GLY B 1 198 ? 35.531 -33.156 -23.234 1 68.69 198 GLY B N 1
ATOM 3014 C CA . GLY B 1 198 ? 35.938 -34.562 -23.297 1 68.69 198 GLY B CA 1
ATOM 3015 C C . GLY B 1 198 ? 35.531 -35.25 -24.578 1 68.69 198 GLY B C 1
ATOM 3016 O O . GLY B 1 198 ? 36.281 -36.031 -25.141 1 68.69 198 GLY B O 1
#

pLDDT: mean 94.92, std 7.01, range [40.03, 98.94]

Radius of gyration: 24.27 Å; Cα contacts (8 Å, |Δi|>4): 659; chains: 2; bounding box: 56×75×49 Å

Organism: Streptomyces venezuelae (NCBI:txid54571)

Sequence (396 aa):
MEQPPGLVLRSFSGSTFRFDPGALCLELLPTGGPGEYRRYEVLHAPGDLADWAERSRLTPTPVLRISDGEVADARRLRDALFRVTTARALDEPVDPADIAAVNTAAAHAPLIPAVGPDGARSWAGPADGTRLLATVARDAVDLLTGPFAHRIRTCSAGDCALVYVDTSRPGRRRWCSMEHCGNRHKVRTLRARRSEEGMEQPPGLVLRSFSGSTFRFDPGALCLELLPTGGPGEYRRYEVLHAPGDLADWAERSRLTPTPVLRISDGEVADARRLRDALFRVTTARALDEPVDPADIAAVNTAAAHAPLIPAVGPDGARSWAGPADGTRLLATVARDAVDLLTGPFAHRIRTCSAGDCALVYVDTSRPGRRRWCSMEHCGNRHKVRTLRARRSEEG